Protein AF-0000000071590530 (afdb_homodimer)

InterPro domains:
  IPR004013 PHP domain [PF02811] (4-224)
  IPR010140 Histidinol phosphate phosphatase, HisJ [PTHR21039] (1-276)
  IPR010140 Histidinol phosphate phos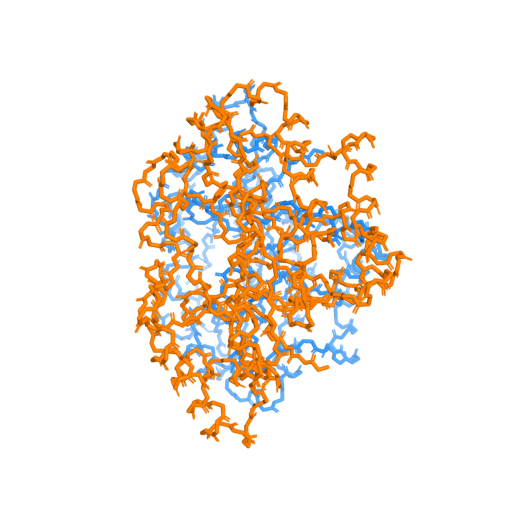phatase, HisJ [TIGR01856] (3-273)
  IPR016195 Polymerase/histidinol phosphatase-like [SSF89550] (1-276)

Solvent-accessible surface area (backbone atoms only — not comparable to full-atom values): 28652 Å² total; per-residue (Å²): 136,50,49,40,60,28,23,46,38,36,73,36,60,73,34,67,50,46,57,43,65,58,29,52,50,48,37,47,66,68,60,31,46,32,40,28,41,25,34,44,40,53,69,63,76,74,49,64,82,44,51,50,68,59,64,58,64,62,72,31,60,26,34,54,72,88,43,49,66,60,47,52,51,53,51,51,49,50,31,61,74,35,53,90,70,32,47,54,40,38,32,30,29,35,69,51,47,92,91,42,43,68,60,52,22,51,51,27,62,70,50,31,86,78,39,76,47,29,28,38,28,70,54,52,45,74,31,52,96,71,23,32,20,48,54,78,71,44,72,66,45,30,43,68,26,44,46,92,29,51,92,42,43,65,54,50,48,39,57,48,40,52,49,53,33,47,54,74,67,50,78,34,63,97,48,46,54,49,24,40,31,38,76,39,46,78,32,45,45,14,60,74,61,63,44,57,85,78,75,51,72,68,47,44,47,40,50,48,54,35,50,51,50,37,48,74,68,69,33,34,36,29,38,22,43,45,34,42,76,35,97,32,29,20,31,48,22,43,35,68,73,52,44,53,53,37,54,76,65,66,42,52,72,41,41,16,22,62,15,42,39,52,84,37,48,62,46,41,56,68,44,48,58,50,74,73,70,80,133,48,46,40,59,27,23,45,37,38,71,36,60,72,35,69,51,45,58,43,66,57,28,52,49,48,36,47,67,69,60,30,47,32,39,26,41,26,35,45,39,52,70,65,76,73,49,62,80,43,50,50,69,60,65,57,63,61,72,32,59,27,35,54,71,89,43,48,64,57,47,52,52,52,51,51,50,51,32,62,75,36,52,91,70,33,47,55,39,37,33,28,30,36,69,50,46,91,91,42,43,67,59,51,22,51,52,25,62,70,49,31,85,78,39,76,49,29,27,38,28,68,52,52,44,74,31,55,96,72,24,29,21,48,55,76,72,44,72,67,43,31,43,68,26,45,47,92,29,52,91,41,41,66,56,48,48,40,58,49,40,53,50,52,33,48,52,74,67,50,77,34,63,97,46,45,51,48,24,39,33,38,76,38,45,79,32,45,45,14,60,73,62,63,46,58,83,78,74,51,72,69,47,44,48,40,50,48,53,36,51,51,49,36,48,74,67,68,33,32,38,30,38,22,42,47,34,44,76,35,96,32,30,20,32,48,22,43,35,68,72,54,45,52,54,38,54,76,68,65,41,51,71,41,41,17,22,64,15,42,40,53,83,37,47,63,45,41,59,66,44,48,57,48,73,73,70,80

Sequence (556 aa):
MLMDGHTHTELCPHGSGEATEKMIQRAIQLGFQRYCITEHAPLPPAFRDQYEGTPAGYTEASLRENQVADYLALANGLKTKYAGQIEISVGFEVDFLPEHVAWTRDFLNTYGPRTQESILSVHFMRGLRQHFWCVDMSTDDFAAGFGQWLKTPQRVFEQYYQTVLASVQADLGPYAPQRIGHMSLVRKYQDYFGLTEPLDVHNLQLVDQTLALVKQQRRQLDLNLAGLYKPYCNDFYPGEQILQRAQKLDIPLVYGSDAHDIASVGRGYHLIKKLIEGMLMDGHTHTELCPHGSGEATEKMIQRAIQLGFQRYCITEHAPLPPAFRDQYEGTPAGYTEASLRENQVADYLALANGLKTKYAGQIEISVGFEVDFLPEHVAWTRDFLNTYGPRTQESILSVHFMRGLRQHFWCVDMSTDDFAAGFGQWLKTPQRVFEQYYQTVLASVQADLGPYAPQRIGHMSLVRKYQDYFGLTEPLDVHNLQLVDQTLALVKQQRRQLDLNLAGLYKPYCNDFYPGEQILQRAQKLDIPLVYGSDAHDIASVGRGYHLIKKLIEG

Structure (mmCIF, N/CA/C/O backbone):
data_AF-0000000071590530-model_v1
#
loop_
_entity.id
_entity.type
_entity.pdbx_description
1 polymer Histidinol-phosphatase
#
loop_
_atom_site.group_PDB
_atom_site.id
_atom_site.type_symbol
_atom_site.label_atom_id
_atom_site.label_alt_id
_atom_site.label_comp_id
_atom_site.label_asym_id
_atom_site.label_entity_id
_atom_site.label_seq_id
_atom_site.pdbx_PDB_ins_code
_atom_site.Cartn_x
_atom_site.Cartn_y
_atom_site.Cartn_z
_atom_site.occupancy
_atom_site.B_iso_or_equiv
_atom_site.auth_seq_id
_atom_site.auth_comp_id
_atom_site.auth_asym_id
_atom_site.auth_atom_id
_atom_site.pdbx_PDB_model_num
ATOM 1 N N . MET A 1 1 ? -17.75 -2.111 -11.891 1 81.94 1 MET A N 1
ATOM 2 C CA . MET A 1 1 ? -18.062 -2.953 -10.734 1 81.94 1 MET A CA 1
ATOM 3 C C . MET A 1 1 ? -16.797 -3.264 -9.938 1 81.94 1 MET A C 1
ATOM 5 O O . MET A 1 1 ? -15.773 -3.639 -10.516 1 81.94 1 MET A O 1
ATOM 9 N N . LEU A 1 2 ? -16.891 -3.033 -8.656 1 92.88 2 LEU A N 1
ATOM 10 C CA . LEU A 1 2 ? -15.742 -3.287 -7.785 1 92.88 2 LEU A CA 1
ATOM 11 C C . LEU A 1 2 ? -15.68 -4.754 -7.379 1 92.88 2 LEU A C 1
ATOM 13 O O . LEU A 1 2 ? -16.672 -5.309 -6.891 1 92.88 2 LEU A O 1
ATOM 17 N N . MET A 1 3 ? -14.57 -5.434 -7.664 1 97 3 MET A N 1
ATOM 18 C CA . MET A 1 3 ? -14.414 -6.867 -7.426 1 97 3 MET A CA 1
ATOM 19 C C . MET A 1 3 ? -13.062 -7.172 -6.793 1 97 3 MET A C 1
ATOM 21 O O . MET A 1 3 ? -12.047 -6.594 -7.184 1 97 3 MET A O 1
ATOM 25 N N . ASP A 1 4 ? -13.07 -7.969 -5.754 1 98.44 4 ASP A N 1
ATOM 26 C CA . ASP A 1 4 ? -11.852 -8.625 -5.289 1 98.44 4 ASP A CA 1
ATOM 27 C C . ASP A 1 4 ? -11.75 -10.047 -5.844 1 98.44 4 ASP A C 1
ATOM 29 O O . ASP A 1 4 ? -12.445 -10.953 -5.391 1 98.44 4 ASP A O 1
ATOM 33 N N . GLY A 1 5 ? -10.867 -10.273 -6.746 1 98.62 5 GLY A N 1
ATOM 34 C CA . GLY A 1 5 ? -10.859 -11.477 -7.574 1 98.62 5 GLY A CA 1
ATOM 35 C C . GLY A 1 5 ? -9.891 -12.531 -7.078 1 98.62 5 GLY A C 1
ATOM 36 O O . GLY A 1 5 ? -9.742 -13.586 -7.703 1 98.62 5 GLY A O 1
ATOM 37 N N . HIS A 1 6 ? -9.203 -12.328 -5.953 1 98.88 6 HIS A N 1
ATOM 38 C CA . HIS A 1 6 ? -8.172 -13.227 -5.441 1 98.88 6 HIS A CA 1
ATOM 39 C C . HIS A 1 6 ? -8.148 -13.219 -3.916 1 98.88 6 HIS A C 1
ATOM 41 O O . HIS A 1 6 ? -7.488 -12.383 -3.303 1 98.88 6 HIS A O 1
ATOM 47 N N . THR A 1 7 ? -8.852 -14.172 -3.309 1 98.88 7 THR A N 1
ATOM 48 C CA . THR A 1 7 ? -8.914 -14.242 -1.853 1 98.88 7 THR A CA 1
ATOM 49 C C . THR A 1 7 ? -8.836 -15.695 -1.382 1 98.88 7 THR A C 1
ATOM 51 O O . THR A 1 7 ? -9.039 -16.625 -2.172 1 98.88 7 THR A O 1
ATOM 54 N N . HIS A 1 8 ? -8.523 -15.891 -0.133 1 98.88 8 HIS A N 1
ATOM 55 C CA . HIS A 1 8 ? -8.406 -17.219 0.459 1 98.88 8 HIS A CA 1
ATOM 56 C C . HIS A 1 8 ? -9.344 -17.375 1.652 1 98.88 8 HIS A C 1
ATOM 58 O O . HIS A 1 8 ? -10.227 -16.531 1.867 1 98.88 8 HIS A O 1
ATOM 64 N N . THR A 1 9 ? -9.289 -18.516 2.318 1 98.81 9 THR A N 1
ATOM 65 C CA . THR A 1 9 ? -10.281 -18.859 3.338 1 98.81 9 THR A CA 1
ATOM 66 C C . THR A 1 9 ? -9.594 -19.203 4.656 1 98.81 9 THR A C 1
ATOM 68 O O . THR A 1 9 ? -8.367 -19.219 4.742 1 98.81 9 THR A O 1
ATOM 71 N N . GLU A 1 10 ? -10.469 -19.438 5.66 1 98.62 10 GLU A N 1
ATOM 72 C CA . GLU A 1 10 ? -9.984 -19.844 6.977 1 98.62 10 GLU A CA 1
ATOM 73 C C . GLU A 1 10 ? -9.305 -21.219 6.914 1 98.62 10 GLU A C 1
ATOM 75 O O . GLU A 1 10 ? -8.625 -21.609 7.859 1 98.62 10 GLU A O 1
ATOM 80 N N . LEU A 1 11 ? -9.383 -21.922 5.812 1 98.38 11 LEU A N 1
ATOM 81 C CA . LEU A 1 11 ? -8.812 -23.266 5.672 1 98.38 11 LEU A CA 1
ATOM 82 C C . LEU A 1 11 ? -7.383 -23.188 5.152 1 98.38 11 LEU A C 1
ATOM 84 O O . LEU A 1 11 ? -6.672 -24.203 5.145 1 98.38 11 LEU A O 1
ATOM 88 N N . CYS A 1 12 ? -6.984 -22.016 4.66 1 97.69 12 CYS A N 1
ATOM 89 C CA . CYS A 1 12 ? -5.617 -21.859 4.176 1 97.69 12 CYS A CA 1
ATOM 90 C C . CYS A 1 12 ? -4.613 -22.125 5.289 1 97.69 12 CYS A C 1
ATOM 92 O O . CYS A 1 12 ? -4.582 -21.406 6.289 1 97.69 12 CYS A O 1
ATOM 94 N N . PRO A 1 13 ? -3.787 -23.094 5.09 1 96.44 13 PRO A N 1
ATOM 95 C CA . PRO A 1 13 ? -2.895 -23.453 6.191 1 96.44 13 PRO A CA 1
ATOM 96 C C . PRO A 1 13 ? -1.966 -22.312 6.605 1 96.44 13 PRO A C 1
ATOM 98 O O . PRO A 1 13 ? -1.543 -22.25 7.766 1 96.44 13 PRO A O 1
ATOM 101 N N . HIS A 1 14 ? -1.617 -21.469 5.742 1 95.94 14 HIS A N 1
ATOM 102 C CA . HIS A 1 14 ? -0.724 -20.375 6.082 1 95.94 14 HIS A CA 1
ATOM 103 C C . HIS A 1 14 ? -1.491 -19.062 6.223 1 95.94 14 HIS A C 1
ATOM 105 O O . HIS A 1 14 ? -0.904 -17.984 6.145 1 95.94 14 HIS A O 1
ATOM 111 N N . GLY A 1 15 ? -2.785 -19.094 6.27 1 96.56 15 GLY A N 1
ATOM 112 C CA . GLY A 1 15 ? -3.619 -17.922 6.488 1 96.56 15 GLY A CA 1
ATOM 113 C C . GLY A 1 15 ? -3.822 -17.609 7.957 1 96.56 15 GLY A C 1
ATOM 114 O O . GLY A 1 15 ? -3.246 -18.266 8.828 1 96.56 15 GLY A O 1
ATOM 115 N N . SER A 1 16 ? -4.652 -16.656 8.273 1 96.94 16 SER A N 1
ATOM 116 C CA . SER A 1 16 ? -4.895 -16.188 9.633 1 96.94 16 SER A CA 1
ATOM 117 C C . SER A 1 16 ? -5.824 -17.125 10.391 1 96.94 16 SER A C 1
ATOM 119 O O . SER A 1 16 ? -5.887 -17.094 11.617 1 96.94 16 SER A O 1
ATOM 121 N N . GLY A 1 17 ? -6.535 -17.906 9.703 1 97.69 17 GLY A N 1
ATOM 122 C CA . GLY A 1 17 ? -7.559 -18.734 10.32 1 97.69 17 GLY A CA 1
ATOM 123 C C . GLY A 1 17 ? -8.844 -17.969 10.602 1 97.69 17 GLY A C 1
ATOM 124 O O . GLY A 1 17 ? -9.836 -18.562 11.047 1 97.69 17 GLY A O 1
ATOM 125 N N . GLU A 1 18 ? -8.898 -16.703 10.312 1 98.19 18 GLU A N 1
ATOM 126 C CA . GLU A 1 18 ? -10.102 -15.898 10.508 1 98.19 18 GLU A CA 1
ATOM 127 C C . GLU A 1 18 ? -11.234 -16.359 9.594 1 98.19 18 GLU A C 1
ATOM 129 O O . GLU A 1 18 ? -10.984 -16.828 8.477 1 98.19 18 GLU A O 1
ATOM 134 N N . ALA A 1 19 ? -12.383 -16.219 10.102 1 98.69 19 ALA A N 1
ATOM 135 C CA . ALA A 1 19 ? -13.547 -16.734 9.391 1 98.69 19 ALA A CA 1
ATOM 136 C C . ALA A 1 19 ? -13.695 -16.062 8.023 1 98.69 19 ALA A C 1
ATOM 138 O O . ALA A 1 19 ? -13.711 -14.836 7.926 1 98.69 19 ALA A O 1
ATOM 139 N N . THR A 1 20 ? -13.859 -16.859 7.004 1 98.88 20 THR A N 1
ATOM 140 C CA . THR A 1 20 ? -14.086 -16.375 5.652 1 98.88 20 THR A CA 1
ATOM 141 C C . THR A 1 20 ? -15.328 -15.477 5.602 1 98.88 20 THR A C 1
ATOM 143 O O . THR A 1 20 ? -15.352 -14.492 4.867 1 98.88 20 THR A O 1
ATOM 146 N N . GLU A 1 21 ? -16.281 -15.805 6.352 1 98.88 21 GLU A N 1
ATOM 147 C CA . GLU A 1 21 ? -17.5 -15.008 6.41 1 98.88 21 GLU A CA 1
ATOM 148 C C . GLU A 1 21 ? -17.203 -13.555 6.762 1 98.88 21 GLU A C 1
ATOM 150 O O . GLU A 1 21 ? -17.75 -12.641 6.152 1 98.88 21 GLU A O 1
ATOM 155 N N . LYS A 1 22 ? -16.375 -13.352 7.734 1 98.81 22 LYS A N 1
ATOM 156 C CA . LYS A 1 22 ? -16.016 -12 8.148 1 98.81 22 LYS A CA 1
ATOM 157 C C . LYS A 1 22 ? -15.234 -11.273 7.059 1 98.81 22 LYS A C 1
ATOM 159 O O . LYS A 1 22 ? -15.328 -10.047 6.926 1 98.81 22 LYS A O 1
ATOM 164 N N . MET A 1 23 ? -14.438 -12.023 6.312 1 98.69 23 MET A N 1
ATOM 165 C CA . MET A 1 23 ? -13.742 -11.438 5.168 1 98.69 23 MET A CA 1
ATOM 166 C C . MET A 1 23 ? -14.742 -10.938 4.129 1 98.69 23 MET A C 1
ATOM 168 O O . MET A 1 23 ? -14.602 -9.828 3.615 1 98.69 23 MET A O 1
ATOM 172 N N . ILE A 1 24 ? -15.789 -11.711 3.844 1 98.81 24 ILE A N 1
ATOM 173 C CA . ILE A 1 24 ? -16.844 -11.336 2.91 1 98.81 24 ILE A CA 1
ATOM 174 C C . ILE A 1 24 ? -17.578 -10.109 3.439 1 98.81 24 ILE A C 1
ATOM 176 O O . ILE A 1 24 ? -17.875 -9.18 2.684 1 98.81 24 ILE A O 1
ATOM 180 N N . GLN A 1 25 ? -17.828 -10.102 4.742 1 98.56 25 GLN A N 1
ATOM 181 C CA . GLN A 1 25 ? -18.516 -8.953 5.344 1 98.56 25 GLN A CA 1
ATOM 182 C C . GLN A 1 25 ? -17.688 -7.68 5.172 1 98.56 25 GLN A C 1
ATOM 184 O O . GLN A 1 25 ? -18.25 -6.609 4.926 1 98.56 25 GLN A O 1
ATOM 189 N N . ARG A 1 26 ? -16.422 -7.77 5.316 1 96.88 26 ARG A N 1
ATOM 190 C CA . ARG A 1 26 ? -15.57 -6.605 5.074 1 96.88 26 ARG A CA 1
ATOM 191 C C . ARG A 1 26 ? -15.688 -6.133 3.629 1 96.88 26 ARG A C 1
ATOM 193 O O . ARG A 1 26 ? -15.781 -4.93 3.371 1 96.88 26 ARG A O 1
ATOM 200 N N . ALA A 1 27 ? -15.633 -7.094 2.693 1 98.06 27 ALA A N 1
ATOM 201 C CA . ALA A 1 27 ? -15.797 -6.73 1.286 1 98.06 27 ALA A CA 1
ATOM 202 C C . ALA A 1 27 ? -17.109 -5.98 1.059 1 98.06 27 ALA A C 1
ATOM 204 O O . ALA A 1 27 ? -17.125 -4.969 0.356 1 98.06 27 ALA A O 1
ATOM 205 N N . ILE A 1 28 ? -18.172 -6.488 1.629 1 97.88 28 ILE A N 1
ATOM 206 C CA . ILE A 1 28 ? -19.484 -5.852 1.512 1 97.88 28 ILE A CA 1
ATOM 207 C C . ILE A 1 28 ? -19.422 -4.438 2.09 1 97.88 28 ILE A C 1
ATOM 209 O O . ILE A 1 28 ? -19.906 -3.486 1.474 1 97.88 28 ILE A O 1
ATOM 213 N N . GLN A 1 29 ? -18.812 -4.301 3.264 1 94.88 29 GLN A N 1
ATOM 214 C CA . GLN A 1 29 ? -18.688 -3.008 3.926 1 94.88 29 GLN A CA 1
ATOM 215 C C . GLN A 1 29 ? -17.938 -2.008 3.047 1 94.88 29 GLN A C 1
ATOM 217 O O . GLN A 1 29 ? -18.25 -0.815 3.051 1 94.88 29 GLN A O 1
ATOM 222 N N . LEU A 1 30 ? -17 -2.479 2.312 1 94.94 30 LEU A N 1
ATOM 223 C CA . LEU A 1 30 ? -16.172 -1.618 1.462 1 94.94 30 LEU A CA 1
ATOM 224 C C . LEU A 1 30 ? -16.891 -1.314 0.15 1 94.94 30 LEU A C 1
ATOM 226 O O . LEU A 1 30 ? -16.406 -0.528 -0.663 1 94.94 30 LEU A O 1
ATOM 230 N N . GLY A 1 31 ? -18.016 -1.987 -0.104 1 94.88 31 GLY A N 1
ATOM 231 C CA . GLY A 1 31 ? -18.828 -1.681 -1.275 1 94.88 31 GLY A CA 1
ATOM 232 C C . GLY A 1 31 ? -18.547 -2.596 -2.451 1 94.88 31 GLY A C 1
ATOM 233 O O . GLY A 1 31 ? -18.984 -2.33 -3.572 1 94.88 31 GLY A O 1
ATOM 234 N N . PHE A 1 32 ? -17.797 -3.645 -2.244 1 97.5 32 PHE A N 1
ATOM 235 C CA . PHE A 1 32 ? -17.547 -4.598 -3.32 1 97.5 32 PHE A CA 1
ATOM 236 C C . PHE A 1 32 ? -18.844 -5.273 -3.758 1 97.5 32 PHE A C 1
ATOM 238 O O . PHE A 1 32 ? -19.688 -5.605 -2.926 1 97.5 32 PHE A O 1
ATOM 245 N N . GLN A 1 33 ? -18.938 -5.473 -5.059 1 98.25 33 GLN A N 1
ATOM 246 C CA . GLN A 1 33 ? -20.125 -6.117 -5.621 1 98.25 33 GLN A CA 1
ATOM 247 C C . GLN A 1 33 ? -19.828 -7.566 -5.992 1 98.25 33 GLN A C 1
ATOM 249 O O . GLN A 1 33 ? -20.766 -8.375 -6.133 1 98.25 33 GLN A O 1
ATOM 254 N N . ARG A 1 34 ? -18.594 -7.875 -6.176 1 98.5 34 ARG A N 1
ATOM 255 C CA . ARG A 1 34 ? -18.156 -9.227 -6.504 1 98.5 34 ARG A CA 1
ATOM 256 C C . ARG A 1 34 ? -16.969 -9.648 -5.652 1 98.5 34 ARG A C 1
ATOM 258 O O . ARG A 1 34 ? -16.125 -8.812 -5.309 1 98.5 34 ARG A O 1
ATOM 265 N N . TYR A 1 35 ? -16.953 -10.859 -5.32 1 98.81 35 TYR A N 1
ATOM 266 C CA . TYR A 1 35 ? -15.922 -11.453 -4.465 1 98.81 35 TYR A CA 1
ATOM 267 C C . TYR A 1 35 ? -15.594 -12.867 -4.91 1 98.81 35 TYR A C 1
ATOM 269 O O . TYR A 1 35 ? -16.484 -13.727 -4.996 1 98.81 35 TYR A O 1
ATOM 277 N N . CYS A 1 36 ? -14.336 -13.125 -5.188 1 98.81 36 CYS A N 1
ATOM 278 C CA . CYS A 1 36 ? -13.938 -14.445 -5.66 1 98.81 36 CYS A CA 1
ATOM 279 C C . CYS A 1 36 ? -13.172 -15.203 -4.582 1 98.81 36 CYS A C 1
ATOM 281 O O . CYS A 1 36 ? -12.117 -14.75 -4.125 1 98.81 36 CYS A O 1
ATOM 283 N N . ILE A 1 37 ? -13.695 -16.312 -4.18 1 98.88 37 ILE A N 1
ATOM 284 C CA . ILE A 1 37 ? -12.992 -17.219 -3.27 1 98.88 37 ILE A CA 1
ATOM 285 C C . ILE A 1 37 ? -12.141 -18.203 -4.07 1 98.88 37 ILE A C 1
ATOM 287 O O . ILE A 1 37 ? -12.672 -19.047 -4.781 1 98.88 37 ILE A O 1
ATOM 291 N N . THR A 1 38 ? -10.828 -18.047 -3.969 1 98.81 38 THR A N 1
ATOM 292 C CA . THR A 1 38 ? -9.891 -18.828 -4.77 1 98.81 38 THR A CA 1
ATOM 293 C C . THR A 1 38 ? -8.836 -19.484 -3.885 1 98.81 38 THR A C 1
ATOM 295 O O . THR A 1 38 ? -7.652 -19.156 -3.975 1 98.81 38 THR A O 1
ATOM 298 N N . GLU A 1 39 ? -9.211 -20.422 -3.082 1 98.75 39 GLU A N 1
ATOM 299 C CA . GLU A 1 39 ? -8.289 -21.094 -2.166 1 98.75 39 GLU A CA 1
ATOM 300 C C . GLU A 1 39 ? -7.23 -21.875 -2.928 1 98.75 39 GLU A C 1
ATOM 302 O O . GLU A 1 39 ? -7.469 -22.328 -4.047 1 98.75 39 GLU A O 1
ATOM 307 N N . HIS A 1 40 ? -6.066 -22.047 -2.279 1 98.81 40 HIS A N 1
ATOM 308 C CA . HIS A 1 40 ? -5.008 -22.844 -2.885 1 98.81 40 HIS A CA 1
ATOM 309 C C . HIS A 1 40 ? -5.457 -24.281 -3.098 1 98.81 40 HIS A C 1
ATOM 311 O O . HIS A 1 40 ? -5.84 -24.969 -2.145 1 98.81 40 HIS A O 1
ATOM 317 N N . ALA A 1 41 ? -5.359 -24.75 -4.316 1 98.75 41 ALA A N 1
ATOM 318 C CA . ALA A 1 41 ? -5.66 -26.141 -4.633 1 98.75 41 ALA A CA 1
ATOM 319 C C . ALA A 1 41 ? -4.574 -27.078 -4.105 1 98.75 41 ALA A C 1
ATOM 321 O O . ALA A 1 41 ? -3.416 -26.672 -3.963 1 98.75 41 ALA A O 1
ATOM 322 N N . PRO A 1 42 ? -4.973 -28.328 -3.863 1 98.19 42 PRO A N 1
ATOM 323 C CA . PRO A 1 42 ? -3.959 -29.312 -3.457 1 98.19 42 PRO A CA 1
ATOM 324 C C . PRO A 1 42 ? -2.828 -29.453 -4.473 1 98.19 42 PRO A C 1
ATOM 326 O O . PRO A 1 42 ? -3.033 -29.203 -5.664 1 98.19 42 PRO A O 1
ATOM 329 N N . LEU A 1 43 ? -1.69 -29.781 -3.934 1 97.88 43 LEU A N 1
ATOM 330 C CA . LEU A 1 43 ? -0.552 -30.109 -4.785 1 97.88 43 LEU A CA 1
ATOM 331 C C . LEU A 1 43 ? -0.525 -31.609 -5.105 1 97.88 43 LEU A C 1
ATOM 333 O O . LEU A 1 43 ? -0.984 -32.438 -4.305 1 97.88 43 LEU A O 1
ATOM 337 N N . PRO A 1 44 ? -0.004 -31.906 -6.316 1 97.12 44 PRO A N 1
ATOM 338 C CA . PRO A 1 44 ? 0.158 -33.344 -6.598 1 97.12 44 PRO A CA 1
ATOM 339 C C . PRO A 1 44 ? 0.987 -34.062 -5.535 1 97.12 44 PRO A C 1
ATOM 341 O O . PRO A 1 44 ? 2.053 -33.562 -5.148 1 97.12 44 PRO A O 1
ATOM 344 N N . PRO A 1 45 ? 0.493 -35.219 -5.105 1 95.12 45 PRO A N 1
ATOM 345 C CA . PRO A 1 45 ? 1.234 -35.938 -4.062 1 95.12 45 PRO A CA 1
ATOM 346 C C . PRO A 1 45 ? 2.688 -36.219 -4.449 1 95.12 45 PRO A C 1
ATOM 348 O O . PRO A 1 45 ? 3.584 -36.094 -3.613 1 95.12 45 PRO A O 1
ATOM 351 N N . ALA A 1 46 ? 2.963 -36.5 -5.672 1 95.81 46 ALA A N 1
ATOM 352 C CA . ALA A 1 46 ? 4.301 -36.875 -6.141 1 95.81 46 ALA A CA 1
ATOM 353 C C . ALA A 1 46 ? 5.227 -35.656 -6.133 1 95.81 46 ALA A C 1
ATOM 355 O O . ALA A 1 46 ? 6.445 -35.781 -6.219 1 95.81 46 ALA A O 1
ATOM 356 N N . PHE A 1 47 ? 4.652 -34.438 -6.047 1 96.44 47 PHE A N 1
ATOM 357 C CA . PHE A 1 47 ? 5.438 -33.219 -6.074 1 96.44 47 PHE A CA 1
ATOM 358 C C . PHE A 1 47 ? 6.367 -33.156 -4.867 1 96.44 47 PHE A C 1
ATOM 360 O O . PHE A 1 47 ? 7.453 -32.562 -4.949 1 96.44 47 PHE A O 1
ATOM 367 N N . ARG A 1 48 ? 5.977 -33.812 -3.807 1 94.56 48 ARG A N 1
ATOM 368 C CA . ARG A 1 48 ? 6.75 -33.781 -2.568 1 94.56 48 ARG A CA 1
ATOM 369 C C . ARG A 1 48 ? 8.18 -34.281 -2.812 1 94.56 48 ARG A C 1
ATOM 371 O O . ARG A 1 48 ? 9.117 -33.75 -2.209 1 94.56 48 ARG A O 1
ATOM 378 N N . ASP A 1 49 ? 8.344 -35.188 -3.695 1 95.19 49 ASP A N 1
ATOM 379 C CA . ASP A 1 49 ? 9.641 -35.812 -3.959 1 95.19 49 ASP A CA 1
ATOM 380 C C . ASP A 1 49 ? 10.523 -34.906 -4.797 1 95.19 49 ASP A C 1
ATOM 382 O O . ASP A 1 49 ? 11.734 -35.094 -4.898 1 95.19 49 ASP A O 1
ATOM 386 N N . GLN A 1 50 ? 9.953 -33.938 -5.375 1 96.94 50 GLN A N 1
ATOM 387 C CA . GLN A 1 50 ? 10.68 -33.031 -6.254 1 96.94 50 GLN A CA 1
ATOM 388 C C . GLN A 1 50 ? 10.938 -31.672 -5.574 1 96.94 50 GLN A C 1
ATOM 390 O O . GLN A 1 50 ? 11.719 -30.859 -6.07 1 96.94 50 GLN A O 1
ATOM 395 N N . TYR A 1 51 ? 10.281 -31.422 -4.512 1 96.81 51 TYR A N 1
ATOM 396 C CA . TYR A 1 51 ? 10.383 -30.156 -3.793 1 96.81 51 TYR A CA 1
ATOM 397 C C . TYR A 1 51 ? 11.578 -30.156 -2.842 1 96.81 51 TYR A C 1
ATOM 399 O O . TYR A 1 51 ? 11.836 -31.156 -2.17 1 96.81 51 TYR A O 1
ATOM 407 N N . GLU A 1 52 ? 12.227 -29.109 -2.914 1 94.75 52 GLU A N 1
ATOM 408 C CA . GLU A 1 52 ? 13.281 -28.859 -1.937 1 94.75 52 GLU A CA 1
ATOM 409 C C . GLU A 1 52 ? 13.055 -27.531 -1.217 1 94.75 52 GLU A C 1
ATOM 411 O O . GLU A 1 52 ? 12.258 -26.703 -1.671 1 94.75 52 GLU A O 1
ATOM 416 N N . GLY A 1 53 ? 13.484 -27.297 0.011 1 93.44 53 GLY A N 1
ATOM 417 C CA . GLY A 1 53 ? 13.297 -26.141 0.872 1 93.44 53 GLY A CA 1
ATOM 418 C C . GLY A 1 53 ? 12.695 -26.484 2.221 1 93.44 53 GLY A C 1
ATOM 419 O O . GLY A 1 53 ? 12.695 -27.656 2.619 1 93.44 53 GLY A O 1
ATOM 420 N N . THR A 1 54 ? 12.234 -25.469 2.848 1 95.31 54 THR A N 1
ATOM 421 C CA . THR A 1 54 ? 11.594 -25.703 4.141 1 95.31 54 THR A CA 1
ATOM 422 C C . THR A 1 54 ? 10.305 -26.5 3.973 1 95.31 54 THR A C 1
ATOM 424 O O . THR A 1 54 ? 9.492 -26.203 3.096 1 95.31 54 THR A O 1
ATOM 427 N N . PRO A 1 55 ? 10.078 -27.469 4.777 1 92.69 55 PRO A N 1
ATOM 428 C CA . PRO A 1 55 ? 8.906 -28.328 4.641 1 92.69 55 PRO A CA 1
ATOM 429 C C . PRO A 1 55 ? 7.594 -27.547 4.598 1 92.69 55 PRO A C 1
ATOM 431 O O . PRO A 1 55 ? 6.672 -27.922 3.871 1 92.69 55 PRO A O 1
ATOM 434 N N . ALA A 1 56 ? 7.52 -26.469 5.254 1 91.19 56 ALA A N 1
ATOM 435 C CA . ALA A 1 56 ? 6.312 -25.656 5.301 1 91.19 56 ALA A CA 1
ATOM 436 C C . ALA A 1 56 ? 5.938 -25.141 3.912 1 91.19 56 ALA A C 1
ATOM 438 O O . ALA A 1 56 ? 4.762 -24.922 3.619 1 91.19 56 ALA A O 1
ATOM 439 N N . GLY A 1 57 ? 6.984 -25.031 3.113 1 90.19 57 GLY A N 1
ATOM 440 C CA . GLY A 1 57 ? 6.754 -24.578 1.749 1 90.19 57 GLY A CA 1
ATOM 441 C C . GLY A 1 57 ? 5.902 -25.531 0.939 1 90.19 57 GLY A C 1
ATOM 442 O O . GLY A 1 57 ? 5.297 -25.141 -0.061 1 90.19 57 GLY A O 1
ATOM 443 N N . TYR A 1 58 ? 5.875 -26.703 1.373 1 89.62 58 TYR A N 1
ATOM 444 C CA . TYR A 1 58 ? 5.035 -27.703 0.744 1 89.62 58 TYR A CA 1
ATOM 445 C C . TYR A 1 58 ? 3.826 -28.031 1.614 1 89.62 58 TYR A C 1
ATOM 447 O O . TYR A 1 58 ? 2.688 -27.984 1.146 1 89.62 58 TYR A O 1
ATOM 455 N N . THR A 1 59 ? 3.967 -28.219 2.912 1 91.19 59 THR A N 1
ATOM 456 C CA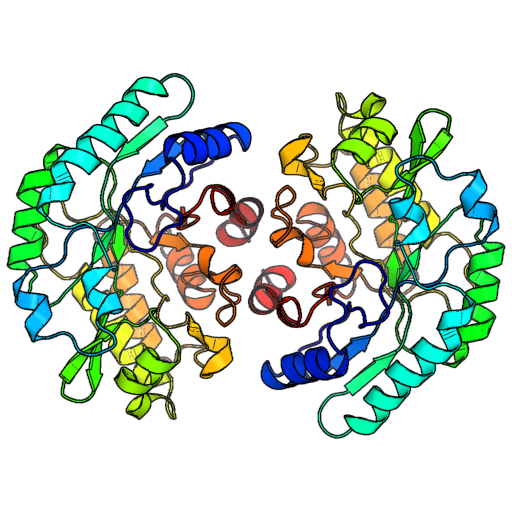 . THR A 1 59 ? 2.93 -28.734 3.791 1 91.19 59 THR A CA 1
ATOM 457 C C . THR A 1 59 ? 1.895 -27.672 4.117 1 91.19 59 THR A C 1
ATOM 459 O O . THR A 1 59 ? 0.755 -27.984 4.465 1 91.19 59 THR A O 1
ATOM 462 N N . GLU A 1 60 ? 2.252 -26.422 4.004 1 92.88 60 GLU A N 1
ATOM 463 C CA . GLU A 1 60 ? 1.351 -25.328 4.352 1 92.88 60 GLU A CA 1
ATOM 464 C C . GLU A 1 60 ? 1.006 -24.484 3.127 1 92.88 60 GLU A C 1
ATOM 466 O O . GLU A 1 60 ? 0.369 -23.422 3.248 1 92.88 60 GLU A O 1
ATOM 471 N N . ALA A 1 61 ? 1.358 -24.969 2.033 1 92.69 61 ALA A N 1
ATOM 472 C CA . ALA A 1 61 ? 1.211 -24.203 0.8 1 92.69 61 ALA A CA 1
ATOM 473 C C . ALA A 1 61 ? -0.248 -24.156 0.355 1 92.69 61 ALA A C 1
ATOM 475 O O . ALA A 1 61 ? -0.665 -23.219 -0.321 1 92.69 61 ALA A O 1
ATOM 476 N N . SER A 1 62 ? -0.982 -25.234 0.744 1 97.06 62 SER A N 1
ATOM 477 C CA . SER A 1 62 ? -2.289 -25.391 0.112 1 97.06 62 SER A CA 1
ATOM 478 C C . SER A 1 62 ? -3.186 -26.312 0.922 1 97.06 62 SER A C 1
ATOM 480 O O . SER A 1 62 ? -2.76 -26.875 1.938 1 97.06 62 SER A O 1
ATOM 482 N N . LEU A 1 63 ? -4.434 -26.422 0.441 1 97.44 63 LEU A N 1
ATOM 483 C CA . LEU A 1 63 ? -5.336 -27.453 0.953 1 97.44 63 LEU A CA 1
ATOM 484 C C . LEU A 1 63 ? -4.766 -28.844 0.727 1 97.44 63 LEU A C 1
ATOM 486 O O . LEU A 1 63 ? -4.082 -29.094 -0.272 1 97.44 63 LEU A O 1
ATOM 490 N N . ARG A 1 64 ? -5.09 -29.781 1.708 1 95.75 64 ARG A N 1
ATOM 491 C CA . ARG A 1 64 ? -4.977 -31.203 1.411 1 95.75 64 ARG A CA 1
ATOM 492 C C . ARG A 1 64 ? -6.152 -31.688 0.572 1 95.75 64 ARG A C 1
ATOM 494 O O . ARG A 1 64 ? -7.23 -31.078 0.599 1 95.75 64 ARG A O 1
ATOM 501 N N . GLU A 1 65 ? -5.895 -32.688 -0.125 1 95.75 65 GLU A N 1
ATOM 502 C CA . GLU A 1 65 ? -6.938 -33.219 -1.005 1 95.75 65 GLU A CA 1
ATOM 503 C C . GLU A 1 65 ? -8.219 -33.5 -0.23 1 95.75 65 GLU A C 1
ATOM 505 O O . GLU A 1 65 ? -9.32 -33.25 -0.729 1 95.75 65 GLU A O 1
ATOM 510 N N . ASN A 1 66 ? -8.125 -34 0.928 1 96.62 66 ASN A N 1
ATOM 511 C CA . ASN A 1 66 ? -9.289 -34.406 1.707 1 96.62 66 ASN A CA 1
ATOM 512 C C . ASN A 1 66 ? -10.016 -33.188 2.293 1 96.62 66 ASN A C 1
ATOM 514 O O . ASN A 1 66 ? -11.055 -33.344 2.941 1 96.62 66 ASN A O 1
ATOM 518 N N . GLN A 1 67 ? -9.508 -32 2.074 1 98 67 GLN A N 1
ATOM 519 C CA . GLN A 1 67 ? -10.141 -30.797 2.562 1 98 67 GLN A CA 1
ATOM 520 C C . GLN A 1 67 ? -10.93 -30.094 1.454 1 98 67 GLN A C 1
ATOM 522 O O . GLN A 1 67 ? -11.641 -29.125 1.706 1 98 67 GLN A O 1
ATOM 527 N N . VAL A 1 68 ? -10.82 -30.625 0.245 1 98.5 68 VAL A N 1
ATOM 528 C CA . VAL A 1 68 ? -11.414 -29.969 -0.912 1 98.5 68 VAL A CA 1
ATOM 529 C C . VAL A 1 68 ? -12.938 -29.922 -0.759 1 98.5 68 VAL A C 1
ATOM 531 O O . VAL A 1 68 ? -13.555 -28.891 -1.002 1 98.5 68 VAL A O 1
ATOM 534 N N . ALA A 1 69 ? -13.508 -31.016 -0.344 1 98 69 ALA A N 1
ATOM 535 C CA . ALA A 1 69 ? -14.961 -31.062 -0.16 1 98 69 ALA A CA 1
ATOM 536 C C . ALA A 1 69 ? -15.406 -30.031 0.883 1 98 69 ALA A C 1
ATOM 538 O O . ALA A 1 69 ? -16.422 -29.359 0.696 1 98 69 ALA A O 1
ATOM 539 N N . ASP A 1 70 ? -14.695 -29.969 2.002 1 98.25 70 ASP A N 1
ATOM 540 C CA . ASP A 1 70 ? -15.008 -29 3.051 1 98.25 70 ASP A CA 1
ATOM 541 C C . ASP A 1 70 ? -14.898 -27.578 2.527 1 98.25 70 ASP A C 1
ATOM 543 O O . ASP A 1 70 ? -15.742 -26.734 2.844 1 98.25 70 ASP A O 1
ATOM 547 N N . TYR A 1 71 ? -13.922 -27.359 1.765 1 98.75 71 TYR A N 1
ATOM 548 C CA . TYR A 1 71 ? -13.727 -26.047 1.167 1 98.75 71 TYR A CA 1
ATOM 549 C C . TYR A 1 71 ? -14.898 -25.672 0.266 1 98.75 71 TYR A C 1
ATOM 551 O O . TYR A 1 71 ? -15.461 -24.594 0.385 1 98.75 71 TYR A O 1
ATOM 559 N N . LEU A 1 72 ? -15.227 -26.516 -0.627 1 98.75 72 LEU A N 1
ATOM 560 C CA . LEU A 1 72 ? -16.312 -26.234 -1.559 1 98.75 72 LEU A CA 1
ATOM 561 C C . LEU A 1 72 ? -17.625 -26.031 -0.815 1 98.75 72 LEU A C 1
ATOM 563 O O . LEU A 1 72 ? -18.422 -25.156 -1.176 1 98.75 72 LEU A O 1
ATOM 567 N N . ALA A 1 73 ? -17.844 -26.844 0.215 1 98.62 73 ALA A N 1
ATOM 568 C CA . ALA A 1 73 ? -19.047 -26.672 1.028 1 98.62 73 ALA A CA 1
ATOM 569 C C . ALA A 1 73 ? -19.078 -25.312 1.707 1 98.62 73 ALA A C 1
ATOM 571 O O . ALA A 1 73 ? -20.094 -24.625 1.689 1 98.62 73 ALA A O 1
ATOM 572 N N . LEU A 1 74 ? -17.953 -24.938 2.293 1 98.81 74 LEU A N 1
ATOM 573 C CA . LEU A 1 74 ? -17.812 -23.641 2.945 1 98.81 74 LEU A CA 1
ATOM 574 C C . LEU A 1 74 ? -18.078 -22.5 1.961 1 98.81 74 LEU A C 1
ATOM 576 O O . LEU A 1 74 ? -18.922 -21.641 2.217 1 98.81 74 LEU A O 1
ATOM 580 N N . ALA A 1 75 ? -17.406 -22.516 0.849 1 98.75 75 ALA A N 1
ATOM 581 C CA . ALA A 1 75 ? -17.469 -21.438 -0.134 1 98.75 75 ALA A CA 1
ATOM 582 C C . ALA A 1 75 ? -18.859 -21.328 -0.737 1 98.75 75 ALA A C 1
ATOM 584 O O . ALA A 1 75 ? -19.422 -20.234 -0.844 1 98.75 75 ALA A O 1
ATOM 585 N N . ASN A 1 76 ? -19.422 -22.453 -1.096 1 98.12 76 ASN A N 1
ATOM 586 C CA . ASN A 1 76 ? -20.75 -22.438 -1.697 1 98.12 76 ASN A CA 1
ATOM 587 C C . ASN A 1 76 ? -21.812 -22.062 -0.677 1 98.12 76 ASN A C 1
ATOM 589 O O . ASN A 1 76 ? -22.812 -21.438 -1.021 1 98.12 76 ASN A O 1
ATOM 593 N N . GLY A 1 77 ? -21.625 -22.531 0.547 1 98.5 77 GLY A N 1
ATOM 594 C CA . GLY A 1 77 ? -22.516 -22.078 1.61 1 98.5 77 GLY A CA 1
ATOM 595 C C . GLY A 1 77 ? -22.531 -20.562 1.768 1 98.5 77 GLY A C 1
ATOM 596 O O . GLY A 1 77 ? -23.609 -19.969 1.888 1 98.5 77 GLY A O 1
ATOM 597 N N . LEU A 1 78 ? -21.406 -19.953 1.76 1 98.88 78 LEU A N 1
ATOM 598 C CA . LEU A 1 78 ? -21.297 -18.5 1.878 1 98.88 78 LEU A CA 1
ATOM 599 C C . LEU A 1 78 ? -21.859 -17.812 0.647 1 98.88 78 LEU A C 1
ATOM 601 O O . LEU A 1 78 ? -22.5 -16.766 0.76 1 98.88 78 LEU A O 1
ATOM 605 N N . LYS A 1 79 ? -21.609 -18.422 -0.534 1 98.56 79 LYS A N 1
ATOM 606 C CA . LYS A 1 79 ? -22.172 -17.922 -1.781 1 98.56 79 LYS A CA 1
ATOM 607 C C . LYS A 1 79 ? -23.688 -17.812 -1.69 1 98.56 79 LYS A C 1
ATOM 609 O O . LYS A 1 79 ? -24.281 -16.797 -2.055 1 98.56 79 LYS A O 1
ATOM 614 N N . THR A 1 80 ? -24.297 -18.797 -1.164 1 98.38 80 THR A N 1
ATOM 615 C CA . THR A 1 80 ? -25.75 -18.828 -1.01 1 98.38 80 THR A CA 1
ATOM 616 C C . THR A 1 80 ? -26.203 -17.828 0.056 1 98.38 80 THR A C 1
ATOM 618 O O . THR A 1 80 ? -27.141 -17.062 -0.167 1 98.38 80 THR A O 1
ATOM 621 N N . LYS A 1 81 ? -25.547 -17.828 1.141 1 98.56 81 LYS A N 1
ATOM 622 C CA . LYS A 1 81 ? -25.922 -17.031 2.295 1 98.56 81 LYS A CA 1
ATOM 623 C C . LYS A 1 81 ? -25.906 -15.539 1.952 1 98.56 81 LYS A C 1
ATOM 625 O O . LYS A 1 81 ? -26.766 -14.781 2.422 1 98.56 81 LYS A O 1
ATOM 630 N N . TYR A 1 82 ? -25.031 -15.141 1.074 1 98.69 82 TYR A N 1
ATOM 631 C CA . TYR A 1 82 ? -24.828 -13.711 0.863 1 98.69 82 TYR A CA 1
ATOM 632 C C . TYR A 1 82 ? -25.297 -13.297 -0.527 1 98.69 82 TYR A C 1
ATOM 634 O O . TYR A 1 82 ? -25.031 -12.172 -0.962 1 98.69 82 TYR A O 1
ATOM 642 N N . ALA A 1 83 ? -25.922 -14.102 -1.337 1 97.62 83 ALA A N 1
ATOM 643 C CA . ALA A 1 83 ? -26.328 -13.883 -2.721 1 97.62 83 ALA A CA 1
ATOM 644 C C . ALA A 1 83 ? -27.109 -12.57 -2.857 1 97.62 83 ALA A C 1
ATOM 646 O O . ALA A 1 83 ? -27.016 -11.891 -3.883 1 97.62 83 ALA A O 1
ATOM 647 N N . GLY A 1 84 ? -27.766 -12.078 -1.883 1 97.56 84 GLY A N 1
ATOM 648 C CA . GLY A 1 84 ? -28.531 -10.836 -1.965 1 97.56 84 GLY A CA 1
ATOM 649 C C . GLY A 1 84 ? -27.688 -9.609 -1.658 1 97.56 84 GLY A C 1
ATOM 650 O O . GLY A 1 84 ? -28.141 -8.477 -1.893 1 97.56 84 GLY A O 1
ATOM 651 N N . GLN A 1 85 ? -26.516 -9.766 -1.304 1 98.25 85 GLN A N 1
ATOM 652 C CA . GLN A 1 85 ? -25.688 -8.648 -0.849 1 98.25 85 GLN A CA 1
ATOM 653 C C . GLN A 1 85 ? -24.438 -8.5 -1.705 1 98.25 85 GLN A C 1
ATOM 655 O O . GLN A 1 85 ? -23.984 -7.383 -1.962 1 98.25 85 GLN A O 1
ATOM 660 N N . ILE A 1 86 ? -23.875 -9.594 -2.189 1 98.62 86 ILE A N 1
ATOM 661 C CA . ILE A 1 86 ? -22.641 -9.617 -2.967 1 98.62 86 ILE A CA 1
ATOM 662 C C . ILE A 1 86 ? -22.609 -10.867 -3.842 1 98.62 86 ILE A C 1
ATOM 664 O O . ILE A 1 86 ? -23.062 -11.938 -3.426 1 98.62 86 ILE A O 1
ATOM 668 N N . GLU A 1 87 ? -22.141 -10.734 -5.055 1 98.81 87 GLU A N 1
ATOM 669 C CA . GLU A 1 87 ? -21.969 -11.883 -5.93 1 98.81 87 GLU A CA 1
ATOM 670 C C . GLU A 1 87 ? -20.656 -12.609 -5.621 1 98.81 87 GLU A C 1
ATOM 672 O O . GLU A 1 87 ? -19.578 -12.031 -5.758 1 98.81 87 GLU A O 1
ATOM 677 N N . ILE A 1 88 ? -20.75 -13.859 -5.203 1 98.81 88 ILE A N 1
ATOM 678 C CA . ILE A 1 88 ? -19.578 -14.633 -4.84 1 98.81 88 ILE A CA 1
ATOM 679 C C . ILE A 1 88 ? -19.328 -15.711 -5.891 1 98.81 88 ILE A C 1
ATOM 681 O O . ILE A 1 88 ? -20.25 -16.422 -6.297 1 98.81 88 ILE A O 1
ATOM 685 N N . SER A 1 89 ? -18.172 -15.766 -6.41 1 98.75 89 SER A N 1
ATOM 686 C CA . SER A 1 89 ? -17.734 -16.891 -7.215 1 98.75 89 SER A CA 1
ATOM 687 C C . SER A 1 89 ? -16.734 -17.766 -6.449 1 98.75 89 SER A C 1
ATOM 689 O O . SER A 1 89 ? -16.047 -17.281 -5.547 1 98.75 89 SER A O 1
ATOM 691 N N . VAL A 1 90 ? -16.75 -19.031 -6.816 1 98.75 90 VAL A N 1
ATOM 692 C CA . VAL A 1 90 ? -15.914 -20.016 -6.145 1 98.75 90 VAL A CA 1
ATOM 693 C C . VAL A 1 90 ? -14.969 -20.656 -7.156 1 98.75 90 VAL A C 1
ATOM 695 O O . VAL A 1 90 ? -15.375 -20.984 -8.281 1 98.75 90 VAL A O 1
ATOM 698 N N . GLY A 1 91 ? -13.734 -20.766 -6.809 1 98.81 91 GLY A N 1
ATOM 699 C CA . GLY A 1 91 ? -12.719 -21.453 -7.598 1 98.81 91 GLY A CA 1
ATOM 700 C C . GLY A 1 91 ? -11.469 -21.781 -6.805 1 98.81 91 GLY A C 1
ATOM 701 O O . GLY A 1 91 ? -11.531 -21.969 -5.586 1 98.81 91 GLY A O 1
ATOM 702 N N . PHE A 1 92 ? -10.383 -22.031 -7.496 1 98.88 92 PHE A N 1
ATOM 703 C CA . PHE A 1 92 ? -9.109 -22.391 -6.887 1 98.88 92 PHE A CA 1
ATOM 704 C C . PHE A 1 92 ? -7.992 -21.5 -7.41 1 98.88 92 PHE A C 1
ATOM 706 O O . PHE A 1 92 ? -8.07 -21 -8.539 1 98.88 92 PHE A O 1
ATOM 713 N N . GLU A 1 93 ? -7.051 -21.219 -6.566 1 98.94 93 GLU A N 1
ATOM 714 C CA . GLU A 1 93 ? -5.727 -20.891 -7.086 1 98.94 93 GLU A CA 1
ATOM 715 C C . GLU A 1 93 ? -4.891 -22.156 -7.285 1 98.94 93 GLU A C 1
ATOM 717 O O . GLU A 1 93 ? -4.5 -22.812 -6.316 1 98.94 93 GLU A O 1
ATOM 722 N N . VAL A 1 94 ? -4.637 -22.453 -8.523 1 98.81 94 VAL A N 1
ATOM 723 C CA . VAL A 1 94 ? -3.975 -23.688 -8.914 1 98.81 94 VAL A CA 1
ATOM 724 C C . VAL A 1 94 ? -2.508 -23.406 -9.234 1 98.81 94 VAL A C 1
ATOM 726 O O . VAL A 1 94 ? -2.195 -22.484 -9.992 1 98.81 94 VAL A O 1
ATOM 729 N N . ASP A 1 95 ? -1.643 -24.188 -8.609 1 98.69 95 ASP A N 1
ATOM 730 C CA . ASP A 1 95 ? -0.221 -24.047 -8.914 1 98.69 95 ASP A CA 1
ATOM 731 C C . ASP A 1 95 ? 0.15 -24.828 -10.172 1 98.69 95 ASP A C 1
ATOM 733 O O . ASP A 1 95 ? -0.195 -26 -10.312 1 98.69 95 ASP A O 1
ATOM 737 N N . PHE A 1 96 ? 0.825 -24.141 -11.016 1 98.69 96 PHE A N 1
ATOM 738 C CA . PHE A 1 96 ? 1.362 -24.844 -12.172 1 98.69 96 PHE A CA 1
ATOM 739 C C . PHE A 1 96 ? 2.656 -25.562 -11.812 1 98.69 96 PHE A C 1
ATOM 741 O O . PHE A 1 96 ? 3.576 -24.969 -11.266 1 98.69 96 PHE A O 1
ATOM 748 N N . LEU A 1 97 ? 2.68 -26.828 -12.133 1 97.88 97 LEU A N 1
ATOM 749 C CA . LEU A 1 97 ? 3.844 -27.703 -12.023 1 97.88 97 LEU A CA 1
ATOM 750 C C . LEU A 1 97 ? 4.07 -28.469 -13.312 1 97.88 97 LEU A C 1
ATOM 752 O O . LEU A 1 97 ? 3.334 -29.422 -13.617 1 97.88 97 LEU A O 1
ATOM 756 N N . PRO A 1 98 ? 5.121 -28.125 -14.055 1 97.06 98 PRO A N 1
ATOM 757 C CA . PRO A 1 98 ? 5.293 -28.625 -15.422 1 97.06 98 PRO A CA 1
ATOM 758 C C . PRO A 1 98 ? 5.293 -30.141 -15.5 1 97.06 98 PRO A C 1
ATOM 760 O O . PRO A 1 98 ? 4.871 -30.719 -16.5 1 97.06 98 PRO A O 1
ATOM 763 N N . GLU A 1 99 ? 5.668 -30.875 -14.5 1 96.19 99 GLU A N 1
ATOM 764 C CA . GLU A 1 99 ? 5.77 -32.312 -14.547 1 96.19 99 GLU A CA 1
ATOM 765 C C . GLU A 1 99 ? 4.488 -33 -14.047 1 96.19 99 GLU A C 1
ATOM 767 O O . GLU A 1 99 ? 4.371 -34.219 -14.055 1 96.19 99 GLU A O 1
ATOM 772 N N . HIS A 1 100 ? 3.551 -32.188 -13.711 1 98.06 100 HIS A N 1
ATOM 773 C CA . HIS A 1 100 ? 2.324 -32.719 -13.125 1 98.06 100 HIS A CA 1
ATOM 774 C C . HIS A 1 100 ? 1.093 -32.156 -13.828 1 98.06 100 HIS A C 1
ATOM 776 O O . HIS A 1 100 ? 0.063 -31.906 -13.195 1 98.06 100 HIS A O 1
ATOM 782 N N . VAL A 1 101 ? 1.173 -31.844 -15.117 1 98.62 101 VAL A N 1
ATOM 783 C CA . VAL A 1 101 ? 0.093 -31.25 -15.898 1 98.62 101 VAL A CA 1
ATOM 784 C C . VAL A 1 101 ? -1.101 -32.219 -15.938 1 98.62 101 VAL A C 1
ATOM 786 O O . VAL A 1 101 ? -2.248 -31.781 -15.789 1 98.62 101 VAL A O 1
ATOM 789 N N . ALA A 1 102 ? -0.818 -33.5 -16.109 1 98.44 102 ALA A N 1
ATOM 790 C CA . ALA A 1 102 ? -1.894 -34.469 -16.172 1 98.44 102 ALA A CA 1
ATOM 791 C C . ALA A 1 102 ? -2.674 -34.5 -14.852 1 98.44 102 ALA A C 1
ATOM 793 O O . ALA A 1 102 ? -3.908 -34.531 -14.859 1 98.44 102 ALA A O 1
ATOM 794 N N . TRP A 1 103 ? -1.971 -34.562 -13.75 1 98.44 103 TRP A N 1
ATOM 795 C CA . TRP A 1 103 ? -2.619 -34.562 -12.438 1 98.44 103 TRP A CA 1
ATOM 796 C C . TRP A 1 103 ? -3.482 -33.312 -12.25 1 98.44 103 TRP A C 1
ATOM 798 O O . TRP A 1 103 ? -4.625 -33.406 -11.805 1 98.44 103 TRP A O 1
ATOM 808 N N . THR A 1 104 ? -2.928 -32.188 -12.57 1 98.62 104 THR A N 1
ATOM 809 C CA . THR A 1 104 ? -3.641 -30.906 -12.43 1 98.62 104 THR A CA 1
ATOM 810 C C . THR A 1 104 ? -4.898 -30.906 -13.297 1 98.62 104 THR A C 1
ATOM 812 O O . THR A 1 104 ? -5.961 -30.469 -12.852 1 98.62 104 THR A O 1
ATOM 815 N N . ARG A 1 105 ? -4.754 -31.359 -14.531 1 98.56 105 ARG A N 1
ATOM 816 C CA . ARG A 1 105 ? -5.898 -31.453 -15.438 1 98.56 105 ARG A CA 1
ATOM 817 C C . ARG A 1 105 ? -6.992 -32.344 -14.844 1 98.56 105 ARG A C 1
ATOM 819 O O . ARG A 1 105 ? -8.172 -31.984 -14.891 1 98.56 105 ARG A O 1
ATOM 826 N N . ASP A 1 106 ? -6.602 -33.5 -14.336 1 98.56 106 ASP A N 1
ATOM 827 C CA . ASP A 1 106 ? -7.57 -34.406 -13.719 1 98.56 106 ASP A CA 1
ATOM 828 C C . ASP A 1 106 ? -8.266 -33.719 -12.531 1 98.56 106 ASP A C 1
ATOM 830 O O . ASP A 1 106 ? -9.477 -33.875 -12.359 1 98.56 106 ASP A O 1
ATOM 834 N N . PHE A 1 107 ? -7.508 -33.062 -11.703 1 98.5 107 PHE A N 1
ATOM 835 C CA . PHE A 1 107 ? -8.062 -32.344 -10.57 1 98.5 107 PHE A CA 1
ATOM 836 C C . PHE A 1 107 ? -9.102 -31.328 -11.047 1 98.5 107 PHE A C 1
ATOM 838 O O . PHE A 1 107 ? -10.203 -31.266 -10.508 1 98.5 107 PHE A O 1
ATOM 845 N N . LEU A 1 108 ? -8.742 -30.516 -12.062 1 98.56 108 LEU A N 1
ATOM 846 C CA . LEU A 1 108 ? -9.625 -29.484 -12.609 1 98.56 108 LEU A CA 1
ATOM 847 C C . LEU A 1 108 ? -10.867 -30.125 -13.227 1 98.56 108 LEU A C 1
ATOM 849 O O . LEU A 1 108 ? -11.977 -29.578 -13.102 1 98.56 108 LEU A O 1
ATOM 853 N N . ASN A 1 109 ? -10.68 -31.219 -13.906 1 98.44 109 ASN A N 1
ATOM 854 C CA . ASN A 1 109 ? -11.828 -31.922 -14.484 1 98.44 109 ASN A CA 1
ATOM 855 C C . ASN A 1 109 ? -12.789 -32.406 -13.406 1 98.44 109 ASN A C 1
ATOM 857 O O . ASN A 1 109 ? -14 -32.438 -13.609 1 98.44 109 ASN A O 1
ATOM 861 N N . THR A 1 110 ? -12.242 -32.875 -12.359 1 98.19 110 THR A N 1
ATOM 862 C CA . THR A 1 110 ? -13.039 -33.406 -11.266 1 98.19 110 THR A CA 1
ATOM 863 C C . THR A 1 110 ? -13.859 -32.312 -10.594 1 98.19 110 THR A C 1
ATOM 865 O O . THR A 1 110 ? -15.055 -32.5 -10.359 1 98.19 110 THR A O 1
ATOM 868 N N . TYR A 1 111 ? -13.25 -31.203 -10.305 1 97.94 111 TYR A N 1
ATOM 869 C CA . TYR A 1 111 ? -13.883 -30.203 -9.445 1 97.94 111 TYR A CA 1
ATOM 870 C C . TYR A 1 111 ? -14.312 -28.984 -10.258 1 97.94 111 TYR A C 1
ATOM 872 O O . TYR A 1 111 ? -15.117 -28.172 -9.789 1 97.94 111 TYR A O 1
ATOM 880 N N . GLY A 1 112 ? -13.812 -28.844 -11.461 1 96.88 112 GLY A N 1
ATOM 881 C CA . GLY A 1 112 ? -14.086 -27.719 -12.336 1 96.88 112 GLY A CA 1
ATOM 882 C C . GLY A 1 112 ? -15.57 -27.453 -12.523 1 96.88 112 GLY A C 1
ATOM 883 O O . GLY A 1 112 ? -16 -26.312 -12.547 1 96.88 112 GLY A O 1
ATOM 884 N N . PRO A 1 113 ? -16.359 -28.469 -12.711 1 97.06 113 PRO A N 1
ATOM 885 C CA . PRO A 1 113 ? -17.797 -28.266 -12.898 1 97.06 113 PRO A CA 1
ATOM 886 C C . PRO A 1 113 ? -18.453 -27.547 -11.719 1 97.06 113 PRO A C 1
ATOM 888 O O . PRO A 1 113 ? -19.562 -27.016 -11.844 1 97.06 113 PRO A O 1
ATOM 891 N N . ARG A 1 114 ? -17.797 -27.484 -10.547 1 96.56 114 ARG A N 1
ATOM 892 C CA . ARG A 1 114 ? -18.344 -26.875 -9.336 1 96.56 114 ARG A CA 1
ATOM 893 C C . ARG A 1 114 ? -17.75 -25.5 -9.094 1 96.56 114 ARG A C 1
ATOM 895 O O . ARG A 1 114 ? -18 -24.891 -8.047 1 96.56 114 ARG A O 1
ATOM 902 N N . THR A 1 115 ? -16.922 -25.062 -9.922 1 97.69 115 THR A N 1
ATOM 903 C CA . THR A 1 115 ? -16.234 -23.797 -9.742 1 97.69 115 THR A CA 1
ATOM 904 C C . THR A 1 115 ? -16.609 -22.812 -10.852 1 97.69 115 THR A C 1
ATOM 906 O O . THR A 1 115 ? -17.188 -23.203 -11.867 1 97.69 115 THR A O 1
ATOM 909 N N . GLN A 1 116 ? -16.406 -21.484 -10.602 1 98.19 116 GLN A N 1
ATOM 910 C CA . GLN A 1 116 ? -16.75 -20.453 -11.57 1 98.19 116 GLN A CA 1
ATOM 911 C C . GLN A 1 116 ? -15.508 -19.688 -12.008 1 98.19 116 GLN A C 1
ATOM 913 O O . GLN A 1 116 ? -15.344 -19.391 -13.195 1 98.19 116 GLN A O 1
ATOM 918 N N . GLU A 1 117 ? -14.633 -19.297 -11.102 1 98 117 GLU A N 1
ATOM 919 C CA . GLU A 1 117 ? -13.445 -18.516 -11.414 1 98 117 GLU A CA 1
ATOM 920 C C . GLU A 1 117 ? -12.219 -19.078 -10.695 1 98 117 GLU A C 1
ATOM 922 O O . GLU A 1 117 ? -12.195 -19.172 -9.469 1 98 117 GLU A O 1
ATOM 927 N N . SER A 1 118 ? -11.227 -19.422 -11.477 1 98.81 118 SER A N 1
ATOM 928 C CA . SER A 1 118 ? -9.984 -19.953 -10.922 1 98.81 118 SER A CA 1
ATOM 929 C C . SER A 1 118 ? -8.781 -19.172 -11.43 1 98.81 118 SER A C 1
ATOM 931 O O . SER A 1 118 ? -8.883 -18.406 -12.391 1 98.81 118 SER A O 1
ATOM 933 N N . ILE A 1 119 ? -7.699 -19.25 -10.695 1 98.94 119 ILE A N 1
ATOM 934 C CA . ILE A 1 119 ? -6.445 -18.547 -10.977 1 98.94 119 ILE A CA 1
ATOM 935 C C . ILE A 1 119 ? -5.32 -19.562 -11.156 1 98.94 119 ILE A C 1
ATOM 937 O O . ILE A 1 119 ? -5.223 -20.531 -10.398 1 98.94 119 ILE A O 1
ATOM 941 N N . LEU A 1 120 ? -4.559 -19.406 -12.18 1 98.94 120 LEU A N 1
ATOM 942 C CA . LEU A 1 120 ? -3.367 -20.219 -12.422 1 98.94 120 LEU A CA 1
ATOM 943 C C . LEU A 1 120 ? -2.111 -19.469 -11.984 1 98.94 120 LEU A C 1
ATOM 945 O O . LEU A 1 120 ? -1.811 -18.391 -12.508 1 98.94 120 LEU A O 1
ATOM 949 N N . SER A 1 121 ? -1.403 -20.031 -11.008 1 98.88 121 SER A N 1
ATOM 950 C CA . SER A 1 121 ? -0.266 -19.312 -10.438 1 98.88 121 SER A CA 1
ATOM 951 C C . SER A 1 121 ? 1.002 -20.156 -10.484 1 98.88 121 SER A C 1
ATOM 953 O O . SER A 1 121 ? 0.933 -21.375 -10.602 1 98.88 121 SER A O 1
ATOM 955 N N . VAL A 1 122 ? 2.096 -19.484 -10.461 1 98.81 122 VAL A N 1
ATOM 956 C CA . VAL A 1 122 ? 3.412 -20.094 -10.336 1 98.81 122 VAL A CA 1
ATOM 957 C C . VAL A 1 122 ? 4.055 -19.688 -9.016 1 98.81 122 VAL A C 1
ATOM 959 O O . VAL A 1 122 ? 4.535 -18.562 -8.875 1 98.81 122 VAL A O 1
ATOM 962 N N . HIS A 1 123 ? 4.074 -20.594 -8.086 1 98.62 123 HIS A N 1
ATOM 963 C CA . HIS A 1 123 ? 4.723 -20.359 -6.801 1 98.62 123 HIS A CA 1
ATOM 964 C C . HIS A 1 123 ? 6.047 -21.109 -6.703 1 98.62 123 HIS A C 1
ATOM 966 O O . HIS A 1 123 ? 6.852 -20.844 -5.805 1 98.62 123 HIS A O 1
ATOM 972 N N . PHE A 1 124 ? 6.242 -22.078 -7.66 1 98.25 124 PHE A N 1
ATOM 973 C CA . PHE A 1 124 ? 7.41 -22.938 -7.648 1 98.25 124 PHE A CA 1
ATOM 974 C C . PHE A 1 124 ? 8.125 -22.906 -8.992 1 98.25 124 PHE A C 1
ATOM 976 O O . PHE A 1 124 ? 7.484 -22.875 -10.047 1 98.25 124 PHE A O 1
ATOM 983 N N . MET A 1 125 ? 9.406 -22.891 -8.938 1 97.69 125 MET A N 1
ATOM 984 C CA . MET A 1 125 ? 10.188 -23.078 -10.156 1 97.69 125 MET A CA 1
ATOM 985 C C . MET A 1 125 ? 11.469 -23.859 -9.867 1 97.69 125 MET A C 1
ATOM 987 O O . MET A 1 125 ? 11.844 -24.031 -8.703 1 97.69 125 MET A O 1
ATOM 991 N N . ARG A 1 126 ? 12.055 -24.469 -10.93 1 97.62 126 ARG A N 1
ATOM 992 C CA . ARG A 1 126 ? 13.281 -25.25 -10.773 1 97.62 126 ARG A CA 1
ATOM 993 C C . ARG A 1 126 ? 14.445 -24.359 -10.359 1 97.62 126 ARG A C 1
ATOM 995 O O . ARG A 1 126 ? 14.586 -23.234 -10.875 1 97.62 126 ARG A O 1
ATOM 1002 N N . GLY A 1 127 ? 15.148 -24.781 -9.375 1 97.38 127 GLY A N 1
ATOM 1003 C CA . GLY A 1 127 ? 16.328 -24.094 -8.898 1 97.38 127 GLY A CA 1
ATOM 1004 C C . GLY A 1 127 ? 17.5 -25.016 -8.648 1 97.38 127 GLY A C 1
ATOM 1005 O O . GLY A 1 127 ? 17.844 -25.859 -9.5 1 97.38 127 GLY A O 1
ATOM 1006 N N . LEU A 1 128 ? 18.109 -24.875 -7.523 1 97.06 128 LEU A N 1
ATOM 1007 C CA . LEU A 1 128 ? 19.281 -25.656 -7.164 1 97.06 128 LEU A CA 1
ATOM 1008 C C . LEU A 1 128 ? 19.031 -27.141 -7.328 1 97.06 128 LEU A C 1
ATOM 1010 O O . LEU A 1 128 ? 17.969 -27.641 -6.953 1 97.06 128 LEU A O 1
ATOM 1014 N N . ARG A 1 129 ? 19.969 -27.969 -7.945 1 96 129 ARG A N 1
ATOM 1015 C CA . ARG A 1 129 ? 19.969 -29.406 -8.148 1 96 129 ARG A CA 1
ATOM 1016 C C . ARG A 1 129 ? 18.781 -29.859 -8.992 1 96 129 ARG A C 1
ATOM 1018 O O . ARG A 1 129 ? 18.344 -31 -8.891 1 96 129 ARG A O 1
ATOM 1025 N N . GLN A 1 130 ? 18.203 -28.828 -9.672 1 95.25 130 GLN A N 1
ATOM 1026 C CA . GLN A 1 130 ? 17.078 -29.062 -10.57 1 95.25 130 GLN A CA 1
ATOM 1027 C C . GLN A 1 130 ? 15.844 -29.516 -9.797 1 95.25 130 GLN A C 1
ATOM 1029 O O . GLN A 1 130 ? 14.953 -30.156 -10.359 1 95.25 130 GLN A O 1
ATOM 1034 N N . HIS A 1 131 ? 15.805 -29.188 -8.539 1 97.38 131 HIS A N 1
ATOM 1035 C CA . HIS A 1 131 ? 14.617 -29.391 -7.723 1 97.38 131 HIS A CA 1
ATOM 1036 C C . HIS A 1 131 ? 13.727 -28.156 -7.719 1 97.38 131 HIS A C 1
ATOM 1038 O O . HIS A 1 131 ? 14.156 -27.078 -8.156 1 97.38 131 HIS A O 1
ATOM 1044 N N . PHE A 1 132 ? 12.531 -28.375 -7.285 1 97.88 132 PHE A N 1
ATOM 1045 C CA . PHE A 1 132 ? 11.609 -27.25 -7.207 1 97.88 132 PHE A CA 1
ATOM 1046 C C . PHE A 1 132 ? 11.75 -26.516 -5.871 1 97.88 132 PHE A C 1
ATOM 1048 O O . PHE A 1 132 ? 11.898 -27.156 -4.828 1 97.88 132 PHE A O 1
ATOM 1055 N N . TRP A 1 133 ? 11.766 -25.234 -5.949 1 97.88 133 TRP A N 1
ATOM 1056 C CA . TRP A 1 133 ? 11.812 -24.359 -4.793 1 97.88 133 TRP A CA 1
ATOM 1057 C C . TRP A 1 133 ? 10.688 -23.328 -4.848 1 97.88 133 TRP A C 1
ATOM 1059 O O . TRP A 1 133 ? 10.258 -22.922 -5.93 1 97.88 133 TRP A O 1
ATOM 1069 N N . CYS A 1 134 ? 10.195 -22.938 -3.67 1 97.62 134 CYS A N 1
ATOM 1070 C CA . CYS A 1 134 ? 9.18 -21.891 -3.586 1 97.62 134 CYS A CA 1
ATOM 1071 C C . CYS A 1 134 ? 9.781 -20.516 -3.846 1 97.62 134 CYS A C 1
ATOM 1073 O O . CYS A 1 134 ? 10.859 -20.203 -3.338 1 97.62 134 CYS A O 1
ATOM 1075 N N . VAL A 1 135 ? 9.109 -19.719 -4.605 1 97.62 135 VAL A N 1
ATOM 1076 C CA . VAL A 1 135 ? 9.641 -18.391 -4.898 1 97.62 135 VAL A CA 1
ATOM 1077 C C . VAL A 1 135 ? 9.148 -17.391 -3.852 1 97.62 135 VAL A C 1
ATOM 1079 O O . VAL A 1 135 ? 9.633 -16.266 -3.781 1 97.62 135 VAL A O 1
ATOM 1082 N N . ASP A 1 136 ? 8.164 -17.797 -2.955 1 97.31 136 ASP A N 1
ATOM 1083 C CA . ASP A 1 136 ? 7.531 -16.797 -2.098 1 97.31 136 ASP A CA 1
ATOM 1084 C C . ASP A 1 136 ? 7.422 -17.297 -0.66 1 97.31 136 ASP A C 1
ATOM 1086 O O . ASP A 1 136 ? 6.496 -16.938 0.065 1 97.31 136 ASP A O 1
ATOM 1090 N N . MET A 1 137 ? 8.344 -18.203 -0.248 1 96.31 137 MET A N 1
ATOM 1091 C CA . MET A 1 137 ? 8.328 -18.734 1.112 1 96.31 137 MET A CA 1
ATOM 1092 C C . MET A 1 137 ? 9.062 -17.797 2.068 1 96.31 137 MET A C 1
ATOM 1094 O O . MET A 1 137 ? 8.492 -17.359 3.062 1 96.31 137 MET A O 1
ATOM 1098 N N . SER A 1 138 ? 10.344 -17.609 1.844 1 96.44 138 SER A N 1
ATOM 1099 C CA . SER A 1 138 ? 11.219 -16.75 2.645 1 96.44 138 SER A CA 1
ATOM 1100 C C . SER A 1 138 ? 12.453 -16.328 1.858 1 96.44 138 SER A C 1
ATOM 1102 O O . SER A 1 138 ? 12.766 -16.922 0.822 1 96.44 138 SER A O 1
ATOM 1104 N N . THR A 1 139 ? 13.109 -15.312 2.398 1 96.81 139 THR A N 1
ATOM 1105 C CA . THR A 1 139 ? 14.359 -14.906 1.771 1 96.81 139 THR A CA 1
ATOM 1106 C C . THR A 1 139 ? 15.406 -16.016 1.866 1 96.81 139 THR A C 1
ATOM 1108 O O . THR A 1 139 ? 16.188 -16.219 0.936 1 96.81 139 THR A O 1
ATOM 1111 N N . ASP A 1 140 ? 15.406 -16.781 2.98 1 97.5 140 ASP A N 1
ATOM 1112 C CA . ASP A 1 140 ? 16.344 -17.875 3.15 1 97.5 140 ASP A CA 1
ATOM 1113 C C . ASP A 1 140 ? 16.094 -18.984 2.121 1 97.5 140 ASP A C 1
ATOM 1115 O O . ASP A 1 140 ? 17.031 -19.469 1.479 1 97.5 140 ASP A O 1
ATOM 1119 N N . ASP A 1 141 ? 14.875 -19.391 1.967 1 97.69 141 ASP A N 1
ATOM 1120 C CA . ASP A 1 141 ? 14.523 -20.406 0.984 1 97.69 141 ASP A CA 1
ATOM 1121 C C . ASP A 1 141 ? 14.836 -19.938 -0.434 1 97.69 141 ASP A C 1
ATOM 1123 O O . ASP A 1 141 ? 15.352 -20.703 -1.249 1 97.69 141 ASP A O 1
ATOM 1127 N N . PHE A 1 142 ? 14.516 -18.672 -0.675 1 98.25 142 PHE A N 1
ATOM 1128 C CA . PHE A 1 142 ? 14.789 -18.109 -1.994 1 98.25 142 PHE A CA 1
ATOM 1129 C C . PHE A 1 142 ? 16.281 -18.156 -2.305 1 98.25 142 PHE A C 1
ATOM 1131 O O . PHE A 1 142 ? 16.672 -18.578 -3.393 1 98.25 142 PHE A O 1
ATOM 1138 N N . ALA A 1 143 ? 17.078 -17.75 -1.387 1 98.12 143 ALA A N 1
ATOM 1139 C CA . ALA A 1 143 ? 18.531 -17.781 -1.554 1 98.12 143 ALA A CA 1
ATOM 1140 C C . ALA A 1 143 ? 19.047 -19.203 -1.744 1 98.12 143 ALA A C 1
ATOM 1142 O O . ALA A 1 143 ? 19.938 -19.438 -2.559 1 98.12 143 ALA A O 1
ATOM 1143 N N . ALA A 1 144 ? 18.516 -20.141 -0.997 1 98 144 ALA A N 1
ATOM 1144 C CA . ALA A 1 144 ? 18.938 -21.531 -1.09 1 98 144 ALA A CA 1
ATOM 1145 C C . ALA A 1 144 ? 18.609 -22.109 -2.465 1 98 144 ALA A C 1
ATOM 1147 O O . ALA A 1 144 ? 19.438 -22.812 -3.055 1 98 144 ALA A O 1
ATOM 1148 N N . GLY A 1 145 ? 17.453 -21.781 -2.953 1 98.25 145 GLY A N 1
ATOM 1149 C CA . GLY A 1 145 ? 16.984 -22.375 -4.199 1 98.25 145 GLY A CA 1
ATOM 1150 C C . GLY A 1 145 ? 17.516 -21.672 -5.43 1 98.25 145 GLY A C 1
ATOM 1151 O O . GLY A 1 145 ? 17.734 -22.312 -6.465 1 98.25 145 GLY A O 1
ATOM 1152 N N . PHE A 1 146 ? 17.75 -20.328 -5.352 1 98.25 146 PHE A N 1
ATOM 1153 C CA . PHE A 1 146 ? 18 -19.547 -6.559 1 98.25 146 PHE A CA 1
ATOM 1154 C C . PHE A 1 146 ? 19.25 -18.688 -6.395 1 98.25 146 PHE A C 1
ATOM 1156 O O . PHE A 1 146 ? 19.531 -17.812 -7.219 1 98.25 146 PHE A O 1
ATOM 1163 N N . GLY A 1 147 ? 20.047 -18.891 -5.352 1 97.12 147 GLY A N 1
ATOM 1164 C CA . GLY A 1 147 ? 21.234 -18.125 -5.02 1 97.12 147 GLY A CA 1
ATOM 1165 C C . GLY A 1 147 ? 22.234 -18.047 -6.16 1 97.12 147 GLY A C 1
ATOM 1166 O O . GLY A 1 147 ? 22.891 -17.016 -6.34 1 97.12 147 GLY A O 1
ATOM 1167 N N . GLN A 1 148 ? 22.266 -19.109 -7.004 1 95.81 148 GLN A N 1
ATOM 1168 C CA . GLN A 1 148 ? 23.219 -19.203 -8.102 1 95.81 148 GLN A CA 1
ATOM 1169 C C . GLN A 1 148 ? 22.938 -18.141 -9.172 1 95.81 148 GLN A C 1
ATOM 1171 O O . GLN A 1 148 ? 23.797 -17.859 -10.008 1 95.81 148 GLN A O 1
ATOM 1176 N N . TRP A 1 149 ? 21.734 -17.594 -9.156 1 96.56 149 TRP A N 1
ATOM 1177 C CA . TRP A 1 149 ? 21.344 -16.641 -10.195 1 96.56 149 TRP A CA 1
ATOM 1178 C C . TRP A 1 149 ? 21.25 -15.234 -9.625 1 96.56 149 TRP A C 1
ATOM 1180 O O . TRP A 1 149 ? 20.984 -14.281 -10.367 1 96.56 149 TRP A O 1
ATOM 1190 N N . LEU A 1 150 ? 21.516 -15.008 -8.344 1 95.94 150 LEU A N 1
ATOM 1191 C CA . LEU A 1 150 ? 21.188 -13.742 -7.703 1 95.94 150 LEU A CA 1
ATOM 1192 C C . LEU A 1 150 ? 22.172 -12.648 -8.133 1 95.94 150 LEU A C 1
ATOM 1194 O O . LEU A 1 150 ? 21.859 -11.461 -8.016 1 95.94 150 LEU A O 1
ATOM 1198 N N . LYS A 1 151 ? 23.375 -13.016 -8.648 1 95 151 LYS A N 1
ATOM 1199 C CA . LYS A 1 151 ? 24.328 -12.031 -9.164 1 95 151 LYS A CA 1
ATOM 1200 C C . LYS A 1 151 ? 23.906 -11.547 -10.555 1 95 151 LYS A C 1
ATOM 1202 O O . LYS A 1 151 ? 24.406 -10.531 -11.039 1 95 151 LYS A O 1
ATOM 1207 N N . THR A 1 152 ? 23.016 -12.312 -11.164 1 96.06 152 THR A N 1
ATOM 1208 C CA . THR A 1 152 ? 22.438 -11.977 -12.461 1 96.06 152 THR A CA 1
ATOM 1209 C C . THR A 1 152 ? 20.922 -12.094 -12.414 1 96.06 152 THR A C 1
ATOM 1211 O O . THR A 1 152 ? 20.344 -13.047 -12.961 1 96.06 152 THR A O 1
ATOM 1214 N N . PRO A 1 153 ? 20.266 -11.133 -11.906 1 95.88 153 PRO A N 1
ATOM 1215 C CA . PRO A 1 153 ? 18.812 -11.211 -11.648 1 95.88 153 PRO A CA 1
ATOM 1216 C C . PRO A 1 153 ? 18.016 -11.594 -12.898 1 95.88 153 PRO A C 1
ATOM 1218 O O . PRO A 1 153 ? 17 -12.266 -12.789 1 95.88 153 PRO A O 1
ATOM 1221 N N . GLN A 1 154 ? 18.484 -11.25 -14.078 1 98.12 154 GLN A N 1
ATOM 1222 C CA . GLN A 1 154 ? 17.766 -11.555 -15.312 1 98.12 154 GLN A CA 1
ATOM 1223 C C . GLN A 1 154 ? 17.656 -13.055 -15.539 1 98.12 154 GLN A C 1
ATOM 1225 O O . GLN A 1 154 ? 16.703 -13.523 -16.156 1 98.12 154 GLN A O 1
ATOM 1230 N N . ARG A 1 155 ? 18.594 -13.781 -14.977 1 97.81 155 ARG A N 1
ATOM 1231 C CA . ARG A 1 155 ? 18.516 -15.234 -15.07 1 97.81 155 ARG A CA 1
ATOM 1232 C C . ARG A 1 155 ? 17.391 -15.781 -14.195 1 97.81 155 ARG A C 1
ATOM 1234 O O . ARG A 1 155 ? 16.734 -16.766 -14.57 1 97.81 155 ARG A O 1
ATOM 1241 N N . VAL A 1 156 ? 17.234 -15.172 -13.016 1 98.44 156 VAL A N 1
ATOM 1242 C CA . VAL A 1 156 ? 16.109 -15.539 -12.156 1 98.44 156 VAL A CA 1
ATOM 1243 C C . VAL A 1 156 ? 14.797 -15.305 -12.891 1 98.44 156 VAL A C 1
ATOM 1245 O O . VAL A 1 156 ? 13.93 -16.172 -12.922 1 98.44 156 VAL A O 1
ATOM 1248 N N . PHE A 1 157 ? 14.711 -14.133 -13.531 1 98.69 157 PHE A N 1
ATOM 1249 C CA . PHE A 1 157 ? 13.516 -13.773 -14.281 1 98.69 157 PHE A CA 1
ATOM 1250 C C . PHE A 1 157 ? 13.281 -14.742 -15.43 1 98.69 157 PHE A C 1
ATOM 1252 O O . PHE A 1 157 ? 12.148 -15.172 -15.672 1 98.69 157 PHE A O 1
ATOM 1259 N N . GLU A 1 158 ? 14.344 -15.07 -16.109 1 98.62 158 GLU A N 1
ATOM 1260 C CA . GLU A 1 158 ? 14.227 -15.984 -17.25 1 98.62 158 GLU A CA 1
ATOM 1261 C C . GLU A 1 158 ? 13.602 -17.312 -16.828 1 98.62 158 GLU A C 1
ATOM 1263 O O . GLU A 1 158 ? 12.672 -17.797 -17.484 1 98.62 158 GLU A O 1
ATOM 1268 N N . GLN A 1 159 ? 14.133 -17.891 -15.766 1 98.44 159 GLN A N 1
ATOM 1269 C CA . GLN A 1 159 ? 13.594 -19.156 -15.273 1 98.44 159 GLN A CA 1
ATOM 1270 C C . GLN A 1 159 ? 12.117 -19.016 -14.922 1 98.44 159 GLN A C 1
ATOM 1272 O O . GLN A 1 159 ? 11.312 -19.891 -15.258 1 98.44 159 GLN A O 1
ATOM 1277 N N . TYR A 1 160 ? 11.773 -17.969 -14.258 1 98.81 160 TYR A N 1
ATOM 1278 C CA . TYR A 1 160 ? 10.398 -17.766 -13.805 1 98.81 160 TYR A CA 1
ATOM 1279 C C . TYR A 1 160 ? 9.461 -17.547 -14.992 1 98.81 160 TYR A C 1
ATOM 1281 O O . TYR A 1 160 ? 8.414 -18.203 -15.086 1 98.81 160 TYR A O 1
ATOM 1289 N N . TYR A 1 161 ? 9.789 -16.656 -15.891 1 98.88 161 TYR A N 1
ATOM 1290 C CA . TYR A 1 161 ? 8.883 -16.312 -16.969 1 98.88 161 TYR A CA 1
ATOM 1291 C C . TYR A 1 161 ? 8.781 -17.438 -17.984 1 98.88 161 TYR A C 1
ATOM 1293 O O . TYR A 1 161 ? 7.754 -17.594 -18.656 1 98.88 161 TYR A O 1
ATOM 1301 N N . GLN A 1 162 ? 9.875 -18.266 -18.141 1 98.81 162 GLN A N 1
ATOM 1302 C CA . GLN A 1 162 ? 9.734 -19.5 -18.906 1 98.81 162 GLN A CA 1
ATOM 1303 C C . GLN A 1 162 ? 8.688 -20.422 -18.281 1 98.81 162 GLN A C 1
ATOM 1305 O O . GLN A 1 16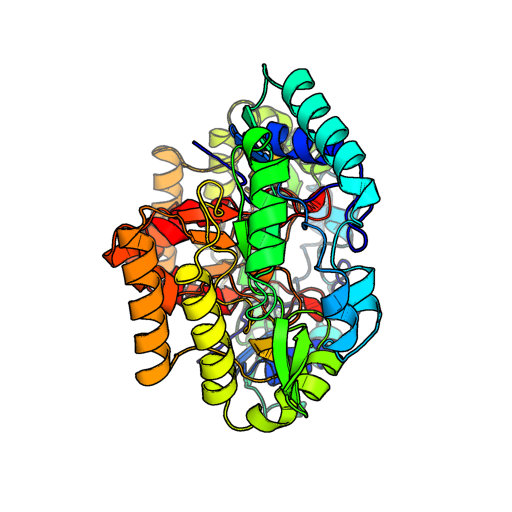2 ? 7.922 -21.062 -19 1 98.81 162 GLN A O 1
ATOM 1310 N N . THR A 1 163 ? 8.727 -20.469 -16.969 1 98.81 163 THR A N 1
ATOM 1311 C CA . THR A 1 163 ? 7.762 -21.297 -16.266 1 98.81 163 THR A CA 1
ATOM 1312 C C . THR A 1 163 ? 6.348 -20.734 -16.422 1 98.81 163 THR A C 1
ATOM 1314 O O . THR A 1 163 ? 5.402 -21.5 -16.656 1 98.81 163 THR A O 1
ATOM 1317 N N . VAL A 1 164 ? 6.164 -19.422 -16.312 1 98.88 164 VAL A N 1
ATOM 1318 C CA . VAL A 1 164 ? 4.863 -18.797 -16.516 1 98.88 164 VAL A CA 1
ATOM 1319 C C . VAL A 1 164 ? 4.375 -19.062 -17.938 1 98.88 164 VAL A C 1
ATOM 1321 O O . VAL A 1 164 ? 3.215 -19.422 -18.141 1 98.88 164 VAL A O 1
ATOM 1324 N N . LEU A 1 165 ? 5.27 -18.906 -18.938 1 98.88 165 LEU A N 1
ATOM 1325 C CA . LEU A 1 165 ? 4.918 -19.203 -20.328 1 98.88 165 LEU A CA 1
ATOM 1326 C C . LEU A 1 165 ? 4.461 -20.641 -20.484 1 98.88 165 LEU A C 1
ATOM 1328 O O . LEU A 1 165 ? 3.432 -20.906 -21.109 1 98.88 165 LEU A O 1
ATOM 1332 N N . ALA A 1 166 ? 5.184 -21.547 -19.875 1 98.88 166 ALA A N 1
ATOM 1333 C CA . ALA A 1 166 ? 4.82 -22.969 -19.938 1 98.88 166 ALA A CA 1
ATOM 1334 C C . ALA A 1 166 ? 3.438 -23.203 -19.328 1 98.88 166 ALA A C 1
ATOM 1336 O O . ALA A 1 166 ? 2.678 -24.047 -19.812 1 98.88 166 ALA A O 1
ATOM 1337 N N . SER A 1 167 ? 3.127 -22.484 -18.266 1 98.81 167 SER A N 1
ATOM 1338 C CA . SER A 1 167 ? 1.833 -22.656 -17.625 1 98.81 167 SER A CA 1
ATOM 1339 C C . SER A 1 167 ? 0.689 -22.281 -18.562 1 98.81 167 SER A C 1
ATOM 1341 O O . SER A 1 167 ? -0.339 -22.969 -18.594 1 98.81 167 SER A O 1
ATOM 1343 N N . VAL A 1 168 ? 0.833 -21.25 -19.312 1 98.69 168 VAL A N 1
ATOM 1344 C CA . VAL A 1 168 ? -0.21 -20.766 -20.219 1 98.69 168 VAL A CA 1
ATOM 1345 C C . VAL A 1 168 ? -0.286 -21.672 -21.453 1 98.69 168 VAL A C 1
ATOM 1347 O O . VAL A 1 168 ? -1.344 -21.812 -22.062 1 98.69 168 VAL A O 1
ATOM 1350 N N . GLN A 1 169 ? 0.792 -22.359 -21.766 1 98.69 169 GLN A N 1
ATOM 1351 C CA . GLN A 1 169 ? 0.857 -23.25 -22.922 1 98.69 169 GLN A CA 1
ATOM 1352 C C . GLN A 1 169 ? 0.311 -24.625 -22.578 1 98.69 169 GLN A C 1
ATOM 1354 O O . GLN A 1 169 ? -0.04 -25.406 -23.469 1 98.69 169 GLN A O 1
ATOM 1359 N N . ALA A 1 170 ? 0.284 -24.953 -21.328 1 98.69 170 ALA A N 1
ATOM 1360 C CA . ALA A 1 170 ? -0.074 -26.297 -20.891 1 98.69 170 ALA A CA 1
ATOM 1361 C C . ALA A 1 170 ? -1.535 -26.609 -21.203 1 98.69 170 ALA A C 1
ATOM 1363 O O . ALA A 1 170 ? -2.4 -25.734 -21.078 1 98.69 170 ALA A O 1
ATOM 1364 N N . ASP A 1 171 ? -1.791 -27.828 -21.609 1 98.31 171 ASP A N 1
ATOM 1365 C CA . ASP A 1 171 ? -3.166 -28.281 -21.797 1 98.31 171 ASP A CA 1
ATOM 1366 C C . ASP A 1 171 ? -3.787 -28.703 -20.453 1 98.31 171 ASP A C 1
ATOM 1368 O O . ASP A 1 171 ? -3.621 -29.844 -20.031 1 98.31 171 ASP A O 1
ATOM 1372 N N . LEU A 1 172 ? -4.535 -27.859 -19.875 1 98.44 172 LEU A N 1
ATOM 1373 C CA . LEU A 1 172 ? -5.141 -28.109 -18.578 1 98.44 172 LEU A CA 1
ATOM 1374 C C . LEU A 1 172 ? -6.617 -28.469 -18.719 1 98.44 172 LEU A C 1
ATOM 1376 O O . LEU A 1 172 ? -7.336 -28.578 -17.734 1 98.44 172 LEU A O 1
ATOM 1380 N N . GLY A 1 173 ? -7.07 -28.656 -19.984 1 98.06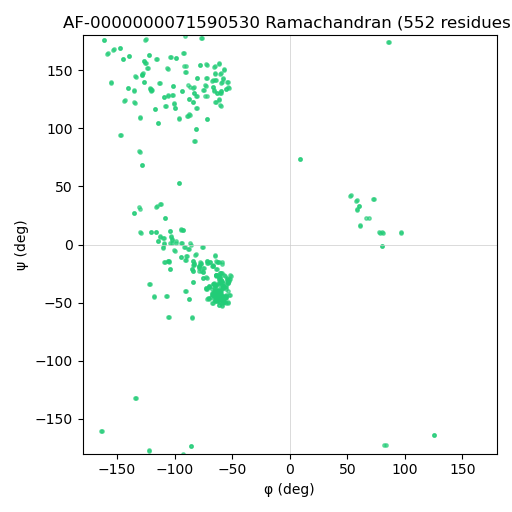 173 GLY A N 1
ATOM 1381 C CA . GLY A 1 173 ? -8.43 -29.109 -20.234 1 98.06 173 GLY A CA 1
ATOM 1382 C C . GLY A 1 173 ? -9.453 -28 -20.188 1 98.06 173 GLY A C 1
ATOM 1383 O O . GLY A 1 173 ? -9.094 -26.812 -20.188 1 98.06 173 GLY A O 1
ATOM 1384 N N . PRO A 1 174 ? -10.75 -28.281 -20.25 1 97.75 174 PRO A N 1
ATOM 1385 C CA . PRO A 1 174 ? -11.82 -27.297 -20.391 1 97.75 174 PRO A CA 1
ATOM 1386 C C . PRO A 1 174 ? -12.008 -26.438 -19.141 1 97.75 174 PRO A C 1
ATOM 1388 O O . PRO A 1 174 ? -12.648 -25.375 -19.203 1 97.75 174 PRO A O 1
ATOM 1391 N N . TYR A 1 175 ? -11.43 -26.891 -18.047 1 98.38 175 TYR A N 1
ATOM 1392 C CA . TYR A 1 175 ? -11.609 -26.156 -16.812 1 98.38 175 TYR A CA 1
ATOM 1393 C C . TYR A 1 175 ? -10.32 -25.438 -16.406 1 98.38 175 TYR A C 1
ATOM 1395 O O . TYR A 1 175 ? -10.094 -25.188 -15.227 1 98.38 175 TYR A O 1
ATOM 1403 N N . ALA A 1 176 ? -9.492 -25.219 -17.422 1 98.44 176 ALA A N 1
ATOM 1404 C CA . ALA A 1 176 ? -8.281 -24.438 -17.172 1 98.44 176 ALA A CA 1
ATOM 1405 C C . ALA A 1 176 ? -8.625 -23.094 -16.531 1 98.44 176 ALA A C 1
ATOM 1407 O O . ALA A 1 176 ? -9.602 -22.438 -16.922 1 98.44 176 ALA A O 1
ATOM 1408 N N . PRO A 1 177 ? -7.832 -22.609 -15.539 1 98.75 177 PRO A N 1
ATOM 1409 C CA . PRO A 1 177 ? -8.109 -21.344 -14.875 1 98.75 177 PRO A CA 1
ATOM 1410 C C . PRO A 1 177 ? -8.164 -20.172 -15.852 1 98.75 177 PRO A C 1
ATOM 1412 O O . PRO A 1 177 ? -7.359 -20.094 -16.781 1 98.75 177 PRO A O 1
ATOM 1415 N N . GLN A 1 178 ? -9.023 -19.266 -15.625 1 97.75 178 GLN A N 1
ATOM 1416 C CA . GLN A 1 178 ? -9.297 -18.141 -16.516 1 97.75 178 GLN A CA 1
ATOM 1417 C C . GLN A 1 178 ? -8.312 -17 -16.281 1 97.75 178 GLN A C 1
ATOM 1419 O O . GLN A 1 178 ? -8.117 -16.156 -17.156 1 97.75 178 GLN A O 1
ATOM 1424 N N . ARG A 1 179 ? -7.707 -16.906 -15.141 1 98.81 179 ARG A N 1
ATOM 1425 C CA . ARG A 1 179 ? -6.871 -15.781 -14.758 1 98.81 179 ARG A CA 1
ATOM 1426 C C . ARG A 1 179 ? -5.449 -16.234 -14.43 1 98.81 179 ARG A C 1
ATOM 1428 O O . ARG A 1 179 ? -5.254 -17.25 -13.773 1 98.81 179 ARG A O 1
ATOM 1435 N N . ILE A 1 180 ? -4.488 -15.5 -14.961 1 98.88 180 ILE A N 1
ATOM 1436 C CA . ILE A 1 180 ? -3.094 -15.75 -14.602 1 98.88 180 ILE A CA 1
ATOM 1437 C C . ILE A 1 180 ? -2.727 -14.961 -13.352 1 98.88 180 ILE A C 1
ATOM 1439 O O . ILE A 1 180 ? -2.896 -13.742 -13.312 1 98.88 180 ILE A O 1
ATOM 1443 N N . GLY A 1 181 ? -2.229 -15.664 -12.367 1 98.88 181 GLY A N 1
ATOM 1444 C CA . GLY A 1 181 ? -2.01 -15.094 -11.047 1 98.88 181 GLY A CA 1
ATOM 1445 C C . GLY A 1 181 ? -0.729 -14.281 -10.953 1 98.88 181 GLY A C 1
ATOM 1446 O O . GLY A 1 181 ? 0.301 -14.672 -11.508 1 98.88 181 GLY A O 1
ATOM 1447 N N . HIS A 1 182 ? -0.684 -13.234 -10.25 1 98.75 182 HIS A N 1
ATOM 1448 C CA . HIS A 1 182 ? 0.426 -12.359 -9.891 1 98.75 182 HIS A CA 1
ATOM 1449 C C . HIS A 1 182 ? 1.687 -12.711 -10.672 1 98.75 182 HIS A C 1
ATOM 1451 O O . HIS A 1 182 ? 2.695 -13.109 -10.078 1 98.75 182 HIS A O 1
ATOM 1457 N N . MET A 1 183 ? 1.724 -12.383 -11.922 1 98.25 183 MET A N 1
ATOM 1458 C CA . MET A 1 183 ? 2.621 -12.867 -12.969 1 98.25 183 MET A CA 1
ATOM 1459 C C . MET A 1 183 ? 4.066 -12.484 -12.664 1 98.25 183 MET A C 1
ATOM 1461 O O . MET A 1 183 ? 4.992 -13.016 -13.281 1 98.25 183 MET A O 1
ATOM 1465 N N . SER A 1 184 ? 4.289 -11.57 -11.75 1 98.44 184 SER A N 1
ATOM 1466 C CA . SER A 1 184 ? 5.656 -11.18 -11.406 1 98.44 184 SER A CA 1
ATOM 1467 C C . SER A 1 184 ? 5.988 -11.539 -9.961 1 98.44 184 SER A C 1
ATOM 1469 O O . SER A 1 184 ? 6.777 -10.852 -9.312 1 98.44 184 SER A O 1
ATOM 1471 N N . LEU A 1 185 ? 5.457 -12.586 -9.461 1 98.75 185 LEU A N 1
ATOM 1472 C CA . LEU A 1 185 ? 5.609 -12.984 -8.062 1 98.75 185 LEU A CA 1
ATOM 1473 C C . LEU A 1 185 ? 7.078 -13.203 -7.719 1 98.75 185 LEU A C 1
ATOM 1475 O O . LEU A 1 185 ? 7.492 -13 -6.574 1 98.75 185 LEU A O 1
ATOM 1479 N N . VAL A 1 186 ? 7.867 -13.492 -8.703 1 98.56 186 VAL A N 1
ATOM 1480 C CA . VAL A 1 186 ? 9.289 -13.773 -8.516 1 98.56 186 VAL A CA 1
ATOM 1481 C C . VAL A 1 186 ? 9.984 -12.539 -7.945 1 98.56 186 VAL A C 1
ATOM 1483 O O . VAL A 1 186 ? 11.086 -12.633 -7.41 1 98.56 186 VAL A O 1
ATOM 1486 N N . ARG A 1 187 ? 9.312 -11.43 -8.016 1 98.06 187 ARG A N 1
ATOM 1487 C CA . ARG A 1 187 ? 9.883 -10.18 -7.523 1 98.06 187 ARG A CA 1
ATOM 1488 C C . ARG A 1 187 ? 9.461 -9.906 -6.086 1 98.06 187 ARG A C 1
ATOM 1490 O O . ARG A 1 187 ? 9.648 -8.805 -5.574 1 98.06 187 ARG A O 1
ATOM 1497 N N . LYS A 1 188 ? 8.883 -10.867 -5.387 1 98.19 188 LYS A N 1
ATOM 1498 C CA . LYS A 1 188 ? 8.398 -10.703 -4.02 1 98.19 188 LYS A CA 1
ATOM 1499 C C . LYS A 1 188 ? 9.492 -10.172 -3.104 1 98.19 188 LYS A C 1
ATOM 1501 O O . LYS A 1 188 ? 9.219 -9.438 -2.15 1 98.19 188 LYS A O 1
ATOM 1506 N N . TYR A 1 189 ? 10.75 -10.531 -3.352 1 97.88 189 TYR A N 1
ATOM 1507 C CA . TYR A 1 189 ? 11.875 -10.102 -2.521 1 97.88 189 TYR A CA 1
ATOM 1508 C C . TYR A 1 189 ? 12.789 -9.148 -3.287 1 97.88 189 TYR A C 1
ATOM 1510 O O . TYR A 1 189 ? 14.008 -9.164 -3.1 1 97.88 189 TYR A O 1
ATOM 1518 N N . GLN A 1 190 ? 12.195 -8.344 -4.129 1 97.38 190 GLN A N 1
ATOM 1519 C CA . GLN A 1 190 ? 12.969 -7.488 -5.023 1 97.38 190 GLN A CA 1
ATOM 1520 C C . GLN A 1 190 ? 13.82 -6.496 -4.234 1 97.38 190 GLN A C 1
ATOM 1522 O O . GLN A 1 190 ? 14.961 -6.215 -4.605 1 97.38 190 GLN A O 1
ATOM 1527 N N . ASP A 1 191 ? 13.398 -6.016 -3.102 1 95.62 191 ASP A N 1
ATOM 1528 C CA . ASP A 1 191 ? 14.141 -5.023 -2.32 1 95.62 191 ASP A CA 1
ATOM 1529 C C . ASP A 1 191 ? 15.273 -5.68 -1.533 1 95.62 191 ASP A C 1
ATOM 1531 O O . ASP A 1 191 ? 16.172 -4.996 -1.054 1 95.62 191 ASP A O 1
ATOM 1535 N N . TYR A 1 192 ? 15.18 -6.984 -1.368 1 95 192 TYR A N 1
ATOM 1536 C CA . TYR A 1 192 ? 16.188 -7.723 -0.619 1 95 192 TYR A CA 1
ATOM 1537 C C . TYR A 1 192 ? 17.297 -8.219 -1.539 1 95 192 TYR A C 1
ATOM 1539 O O . TYR A 1 192 ? 18.469 -8.133 -1.201 1 95 192 TYR A O 1
ATOM 1547 N N . PHE A 1 193 ? 16.922 -8.695 -2.75 1 96.94 193 PHE A N 1
ATOM 1548 C CA . PHE A 1 193 ? 17.875 -9.375 -3.613 1 96.94 193 PHE A CA 1
ATOM 1549 C C . PHE A 1 193 ? 18.203 -8.531 -4.84 1 96.94 193 PHE A C 1
ATOM 1551 O O . PHE A 1 193 ? 19.016 -8.93 -5.676 1 96.94 193 PHE A O 1
ATOM 1558 N N . GLY A 1 194 ? 17.562 -7.371 -4.973 1 95 194 GLY A N 1
ATOM 1559 C CA . GLY A 1 194 ? 17.781 -6.562 -6.164 1 95 194 GLY A CA 1
ATOM 1560 C C . GLY A 1 194 ? 17.125 -7.145 -7.402 1 95 194 GLY A C 1
ATOM 1561 O O . GLY A 1 194 ? 17.719 -7.133 -8.484 1 95 194 GLY A O 1
ATOM 1562 N N . LEU A 1 195 ? 15.93 -7.691 -7.258 1 96.94 195 LEU A N 1
ATOM 1563 C CA . LEU A 1 195 ? 15.172 -8.266 -8.367 1 96.94 195 LEU A CA 1
ATOM 1564 C C . LEU A 1 195 ? 14.18 -7.254 -8.922 1 96.94 195 LEU A C 1
ATOM 1566 O O . LEU A 1 195 ? 12.992 -7.562 -9.062 1 96.94 195 LEU A O 1
ATOM 1570 N N . THR A 1 196 ? 14.625 -6.102 -9.258 1 93.94 196 THR A N 1
ATOM 1571 C CA . THR A 1 196 ? 13.773 -4.988 -9.664 1 93.94 196 THR A CA 1
ATOM 1572 C C . THR A 1 196 ? 13.719 -4.879 -11.188 1 93.94 196 THR A C 1
ATOM 1574 O O . THR A 1 196 ? 14.547 -5.469 -11.891 1 93.94 196 THR A O 1
ATOM 1577 N N . GLU A 1 197 ? 12.703 -4.199 -11.664 1 92.25 197 GLU A N 1
ATOM 1578 C CA . GLU A 1 197 ? 12.664 -3.793 -13.062 1 92.25 197 GLU A CA 1
ATOM 1579 C C . GLU A 1 197 ? 13.828 -2.869 -13.406 1 92.25 197 GLU A C 1
ATOM 1581 O O . GLU A 1 197 ? 14.438 -2.273 -12.516 1 92.25 197 GLU A O 1
ATOM 1586 N N . PRO A 1 198 ? 14.18 -2.836 -14.672 1 95.38 198 PRO A N 1
ATOM 1587 C CA . PRO A 1 198 ? 13.492 -3.371 -15.852 1 95.38 198 PRO A CA 1
ATOM 1588 C C . PRO A 1 198 ? 13.906 -4.805 -16.172 1 95.38 198 PRO A C 1
ATOM 1590 O O . PRO A 1 198 ? 15.023 -5.215 -15.859 1 95.38 198 PRO A O 1
ATOM 1593 N N . LEU A 1 199 ? 13 -5.527 -16.828 1 97.62 199 LEU A N 1
ATOM 1594 C CA . LEU A 1 199 ? 13.328 -6.77 -17.516 1 97.62 199 LEU A CA 1
ATOM 1595 C C . LEU A 1 199 ? 14.117 -6.5 -18.781 1 97.62 199 LEU A C 1
ATOM 1597 O O . LEU A 1 199 ? 13.867 -5.516 -19.484 1 97.62 199 LEU A O 1
ATOM 1601 N N . ASP A 1 200 ? 15.07 -7.391 -19.078 1 97.62 200 ASP A N 1
ATOM 1602 C CA . ASP A 1 200 ? 15.812 -7.219 -20.312 1 97.62 200 ASP A CA 1
ATOM 1603 C C . ASP A 1 200 ? 14.992 -7.676 -21.516 1 97.62 200 ASP A C 1
ATOM 1605 O O . ASP A 1 200 ? 13.852 -8.133 -21.359 1 97.62 200 ASP A O 1
ATOM 1609 N N . VAL A 1 201 ? 15.547 -7.516 -22.688 1 97.88 201 VAL A N 1
ATOM 1610 C CA . VAL A 1 201 ? 14.844 -7.758 -23.953 1 97.88 201 VAL A CA 1
ATOM 1611 C C . VAL A 1 201 ? 14.391 -9.219 -24.016 1 97.88 201 VAL A C 1
ATOM 1613 O O . VAL A 1 201 ? 13.281 -9.508 -24.453 1 97.88 201 VAL A O 1
ATOM 1616 N N . HIS A 1 202 ? 15.25 -10.078 -23.641 1 98.12 202 HIS A N 1
ATOM 1617 C CA . HIS A 1 202 ? 14.938 -11.5 -23.688 1 98.12 202 HIS A CA 1
ATOM 1618 C C . HIS A 1 202 ? 13.758 -11.836 -22.781 1 98.12 202 HIS A C 1
ATOM 1620 O O . HIS A 1 202 ? 12.82 -12.516 -23.203 1 98.12 202 HIS A O 1
ATOM 1626 N N . ASN A 1 203 ? 13.828 -11.367 -21.547 1 98.62 203 ASN A N 1
ATOM 1627 C CA . ASN A 1 203 ? 12.742 -11.617 -20.594 1 98.62 203 ASN A CA 1
ATOM 1628 C C . ASN A 1 203 ? 11.445 -10.938 -21.047 1 98.62 203 ASN A C 1
ATOM 1630 O O . ASN A 1 203 ? 10.359 -11.484 -20.859 1 98.62 203 ASN A O 1
ATOM 1634 N N . LEU A 1 204 ? 11.555 -9.805 -21.656 1 98.5 204 LEU A N 1
ATOM 1635 C CA . LEU A 1 204 ? 10.367 -9.125 -22.172 1 98.5 204 LEU A CA 1
ATOM 1636 C C . LEU A 1 204 ? 9.742 -9.93 -23.312 1 98.5 204 LEU A C 1
ATOM 1638 O O . LEU A 1 204 ? 8.523 -9.938 -23.484 1 98.5 204 LEU A O 1
ATOM 1642 N N . GLN A 1 205 ? 10.578 -10.562 -24.047 1 98.69 205 GLN A N 1
ATOM 1643 C CA . GLN A 1 205 ? 10.055 -11.422 -25.109 1 98.69 205 GLN A CA 1
ATOM 1644 C C . GLN A 1 205 ? 9.242 -12.578 -24.516 1 98.69 205 GLN A C 1
ATOM 1646 O O . GLN A 1 205 ? 8.188 -12.93 -25.062 1 98.69 205 GLN A O 1
ATOM 1651 N N . LEU A 1 206 ? 9.75 -13.164 -23.484 1 98.81 206 LEU A N 1
ATOM 1652 C CA . LEU A 1 206 ? 9.008 -14.219 -22.797 1 98.81 206 LEU A CA 1
ATOM 1653 C C . LEU A 1 206 ? 7.676 -13.688 -22.281 1 98.81 206 LEU A C 1
ATOM 1655 O O . LEU A 1 206 ? 6.641 -14.336 -22.438 1 98.81 206 LEU A O 1
ATOM 1659 N N . VAL A 1 207 ? 7.699 -12.516 -21.688 1 98.81 207 VAL A N 1
ATOM 1660 C CA . VAL A 1 207 ? 6.5 -11.867 -21.172 1 98.81 207 VAL A CA 1
ATOM 1661 C C . VAL A 1 207 ? 5.527 -11.609 -22.328 1 98.81 207 VAL A C 1
ATOM 1663 O O . VAL A 1 207 ? 4.34 -11.938 -22.219 1 98.81 207 VAL A O 1
ATOM 1666 N N . ASP A 1 208 ? 6.062 -11.125 -23.391 1 98.88 208 ASP A N 1
ATOM 1667 C CA . ASP A 1 208 ? 5.223 -10.789 -24.547 1 98.88 208 ASP A CA 1
ATOM 1668 C C . ASP A 1 208 ? 4.578 -12.047 -25.125 1 98.88 208 ASP A C 1
ATOM 1670 O O . ASP A 1 208 ? 3.402 -12.023 -25.5 1 98.88 208 ASP A O 1
ATOM 1674 N N . GLN A 1 209 ? 5.332 -13.078 -25.25 1 98.88 209 GLN A N 1
ATOM 1675 C CA . GLN A 1 209 ? 4.781 -14.352 -25.734 1 98.88 209 GLN A CA 1
ATOM 1676 C C . GLN A 1 209 ? 3.668 -14.844 -24.812 1 98.88 209 GLN A C 1
ATOM 1678 O O . GLN A 1 209 ? 2.625 -15.305 -25.281 1 98.88 209 GLN A O 1
ATOM 1683 N N . THR A 1 210 ? 3.922 -14.75 -23.531 1 98.94 210 THR A N 1
ATOM 1684 C CA . THR A 1 210 ? 2.924 -15.156 -22.547 1 98.94 210 THR A CA 1
ATOM 1685 C C . THR A 1 210 ? 1.642 -14.344 -22.719 1 98.94 210 THR A C 1
ATOM 1687 O O . THR A 1 210 ? 0.551 -14.914 -22.812 1 98.94 210 THR A O 1
ATOM 1690 N N . LEU A 1 211 ? 1.791 -13.039 -22.781 1 98.94 211 LEU A N 1
ATOM 1691 C CA . LEU A 1 211 ? 0.638 -12.148 -22.875 1 98.94 211 LEU A CA 1
ATOM 1692 C C . LEU A 1 211 ? -0.112 -12.367 -24.188 1 98.94 211 LEU A C 1
ATOM 1694 O O . LEU A 1 211 ? -1.343 -12.281 -24.234 1 98.94 211 LEU A O 1
ATOM 1698 N N . ALA A 1 212 ? 0.626 -12.617 -25.234 1 98.88 212 ALA A N 1
ATOM 1699 C CA . ALA A 1 212 ? -0.016 -12.906 -26.516 1 98.88 212 ALA A CA 1
ATOM 1700 C C . ALA A 1 212 ? -0.914 -14.141 -26.406 1 98.88 212 ALA A C 1
ATOM 1702 O O . ALA A 1 212 ? -2.033 -14.141 -26.922 1 98.88 212 ALA A O 1
ATOM 1703 N N . LEU A 1 213 ? -0.442 -15.164 -25.781 1 98.81 213 LEU A N 1
ATOM 1704 C CA . LEU A 1 213 ? -1.219 -16.375 -25.594 1 98.81 213 LEU A CA 1
ATOM 1705 C C . LEU A 1 213 ? -2.414 -16.141 -24.672 1 98.81 213 LEU A C 1
ATOM 1707 O O . LEU A 1 213 ? -3.51 -16.641 -24.938 1 98.81 213 LEU A O 1
ATOM 1711 N N . VAL A 1 214 ? -2.197 -15.375 -23.594 1 98.88 214 VAL A N 1
ATOM 1712 C CA . VAL A 1 214 ? -3.281 -15.016 -22.688 1 98.88 214 VAL A CA 1
ATOM 1713 C C . VAL A 1 214 ? -4.398 -14.32 -23.453 1 98.88 214 VAL A C 1
ATOM 1715 O O . VAL A 1 214 ? -5.574 -14.641 -23.281 1 98.88 214 VAL A O 1
ATOM 1718 N N . LYS A 1 215 ? -4.02 -13.414 -24.312 1 98.75 215 LYS A N 1
ATOM 1719 C CA . LYS A 1 215 ? -4.98 -12.695 -25.156 1 98.75 215 LYS A CA 1
ATOM 1720 C C . LYS A 1 215 ? -5.695 -13.648 -26.109 1 98.75 215 LYS A C 1
ATOM 1722 O O . LYS A 1 215 ? -6.922 -13.617 -26.219 1 98.75 215 LYS A O 1
ATOM 1727 N N . GLN A 1 216 ? -4.922 -14.445 -26.75 1 98.56 216 GLN A N 1
ATOM 1728 C CA . GLN A 1 216 ? -5.469 -15.398 -27.703 1 98.56 216 GLN A CA 1
ATOM 1729 C C . GLN A 1 216 ? -6.48 -16.328 -27.047 1 98.56 216 GLN A C 1
ATOM 1731 O O . GLN A 1 216 ? -7.504 -16.672 -27.641 1 98.56 216 GLN A O 1
ATOM 1736 N N . GLN A 1 217 ? -6.176 -16.672 -25.844 1 98.5 217 GLN A N 1
ATOM 1737 C CA . GLN A 1 217 ? -7.02 -17.609 -25.094 1 98.5 217 GLN A CA 1
ATOM 1738 C C . GLN A 1 217 ? -8.148 -16.875 -24.391 1 98.5 217 GLN A C 1
ATOM 1740 O O . GLN A 1 217 ? -8.969 -17.5 -23.703 1 98.5 217 GLN A O 1
ATOM 1745 N N . ARG A 1 218 ? -8.258 -15.586 -24.5 1 98.06 218 ARG A N 1
ATOM 1746 C CA . ARG A 1 218 ? -9.289 -14.75 -23.891 1 98.06 218 ARG A CA 1
ATOM 1747 C C . ARG A 1 218 ? -9.281 -14.906 -22.375 1 98.06 218 ARG A C 1
ATOM 1749 O O . ARG A 1 218 ? -10.344 -15.016 -21.75 1 98.06 218 ARG A O 1
ATOM 1756 N N . ARG A 1 219 ? -8.094 -15.016 -21.828 1 98.69 219 ARG A N 1
ATOM 1757 C CA . ARG A 1 219 ? -7.918 -15.102 -20.391 1 98.69 219 ARG A CA 1
ATOM 1758 C C . ARG A 1 219 ? -7.691 -13.727 -19.781 1 98.69 219 ARG A C 1
ATOM 1760 O O . ARG A 1 219 ? -7.879 -12.703 -20.438 1 98.69 219 ARG A O 1
ATOM 1767 N N . GLN A 1 220 ? -7.508 -13.703 -18.406 1 98.69 220 GLN A N 1
ATOM 1768 C CA . GLN A 1 220 ? -7.336 -12.477 -17.625 1 98.69 220 GLN A CA 1
ATOM 1769 C C . GLN A 1 220 ? -6.016 -12.492 -16.859 1 98.69 220 GLN A C 1
ATOM 1771 O O . GLN A 1 220 ? -5.367 -13.539 -16.75 1 98.69 220 GLN A O 1
ATOM 1776 N N . LEU A 1 221 ? -5.641 -11.281 -16.438 1 98.75 221 LEU A N 1
ATOM 1777 C CA . LEU A 1 221 ? -4.488 -11.164 -15.555 1 98.75 221 LEU A CA 1
ATOM 1778 C C . LEU A 1 221 ? -4.91 -10.688 -14.172 1 98.75 221 LEU A C 1
ATOM 1780 O O . LEU A 1 221 ? -5.758 -9.797 -14.047 1 98.75 221 LEU A O 1
ATOM 1784 N N . ASP A 1 222 ? -4.309 -11.281 -13.219 1 98.5 222 ASP A N 1
ATOM 1785 C CA . ASP A 1 222 ? -4.422 -10.867 -11.82 1 98.5 222 ASP A CA 1
ATOM 1786 C C . ASP A 1 222 ? -3.666 -9.562 -11.578 1 98.5 222 ASP A C 1
ATOM 1788 O O . ASP A 1 222 ? -2.438 -9.523 -11.68 1 98.5 222 ASP A O 1
ATOM 1792 N N . LEU A 1 223 ? -4.367 -8.469 -11.383 1 98.31 223 LEU A N 1
ATOM 1793 C CA . LEU A 1 223 ? -3.779 -7.254 -10.836 1 98.31 223 LEU A CA 1
ATOM 1794 C C . LEU A 1 223 ? -3.723 -7.32 -9.312 1 98.31 223 LEU A C 1
ATOM 1796 O O . LEU A 1 223 ? -4.645 -6.859 -8.633 1 98.31 223 LEU A O 1
ATOM 1800 N N . ASN A 1 224 ? -2.658 -7.844 -8.805 1 98.56 224 ASN A N 1
ATOM 1801 C CA . ASN A 1 224 ? -2.51 -8.242 -7.41 1 98.56 224 ASN A CA 1
ATOM 1802 C C . ASN A 1 224 ? -1.74 -7.195 -6.609 1 98.56 224 ASN A C 1
ATOM 1804 O O . ASN A 1 224 ? -0.593 -6.883 -6.93 1 98.56 224 ASN A O 1
ATOM 1808 N N . LEU A 1 225 ? -2.342 -6.652 -5.559 1 97.31 225 LEU A N 1
ATOM 1809 C CA . LEU A 1 225 ? -1.705 -5.551 -4.844 1 97.31 225 LEU A CA 1
ATOM 1810 C C . LEU A 1 225 ? -1.073 -6.039 -3.545 1 97.31 225 LEU A C 1
ATOM 1812 O O . LEU A 1 225 ? -0.506 -5.246 -2.791 1 97.31 225 LEU A O 1
ATOM 1816 N N . ALA A 1 226 ? -1.104 -7.355 -3.291 1 97.69 226 ALA A N 1
ATOM 1817 C CA . ALA A 1 226 ? -0.57 -7.902 -2.047 1 97.69 226 ALA A CA 1
ATOM 1818 C C . ALA A 1 226 ? 0.905 -7.551 -1.879 1 97.69 226 ALA A C 1
ATOM 1820 O O . ALA A 1 226 ? 1.379 -7.355 -0.757 1 97.69 226 ALA A O 1
ATOM 1821 N N . GLY A 1 227 ? 1.598 -7.445 -2.984 1 97.38 227 GLY A N 1
ATOM 1822 C CA . GLY A 1 227 ? 3.023 -7.172 -2.928 1 97.38 227 GLY A CA 1
ATOM 1823 C C . GLY A 1 227 ? 3.352 -5.848 -2.262 1 97.38 227 GLY A C 1
ATOM 1824 O O . GLY A 1 227 ? 4.434 -5.684 -1.695 1 97.38 227 GLY A O 1
ATOM 1825 N N . LEU A 1 228 ? 2.486 -4.898 -2.314 1 96.06 228 LEU A N 1
ATOM 1826 C CA . LEU A 1 228 ? 2.674 -3.59 -1.694 1 96.06 228 LEU A CA 1
ATOM 1827 C C . LEU A 1 228 ? 2.848 -3.723 -0.186 1 96.06 228 LEU A C 1
ATOM 1829 O O . LEU A 1 228 ? 3.502 -2.889 0.445 1 96.06 228 LEU A O 1
ATOM 1833 N N . TYR A 1 229 ? 2.338 -4.773 0.321 1 95.56 229 TYR A N 1
ATOM 1834 C CA . TYR A 1 229 ? 2.252 -4.906 1.771 1 95.56 229 TYR A CA 1
ATOM 1835 C C . TYR A 1 229 ? 3.223 -5.965 2.281 1 95.56 229 TYR A C 1
ATOM 1837 O O . TYR A 1 229 ? 3.176 -6.344 3.453 1 95.56 229 TYR A O 1
ATOM 1845 N N . LYS A 1 230 ? 4.016 -6.461 1.365 1 94.81 230 LYS A N 1
ATOM 1846 C CA . LYS A 1 230 ? 5.051 -7.41 1.753 1 94.81 230 LYS A CA 1
ATOM 1847 C C . LYS A 1 230 ? 6.379 -6.703 2.014 1 94.81 230 LYS A C 1
ATOM 1849 O O . LYS A 1 230 ? 6.793 -5.844 1.232 1 94.81 230 LYS A O 1
ATOM 1854 N N . PRO A 1 231 ? 7.086 -6.969 3.135 1 88 231 PRO A N 1
ATOM 1855 C CA . PRO A 1 231 ? 8.25 -6.227 3.619 1 88 231 PRO A CA 1
ATOM 1856 C C . PRO A 1 231 ? 9.328 -6.055 2.551 1 88 231 PRO A C 1
ATOM 1858 O O . PRO A 1 231 ? 10.031 -5.043 2.537 1 88 231 PRO A O 1
ATOM 1861 N N . TYR A 1 232 ? 9.547 -6.855 1.627 1 94 232 TYR A N 1
ATOM 1862 C CA . TYR A 1 232 ? 10.664 -6.777 0.697 1 94 232 TYR A CA 1
ATOM 1863 C C . TYR A 1 232 ? 10.18 -6.664 -0.741 1 94 232 TYR A C 1
ATOM 1865 O O . TYR A 1 232 ? 10.977 -6.707 -1.681 1 94 232 TYR A O 1
ATOM 1873 N N . CYS A 1 233 ? 8.938 -6.449 -0.91 1 96.12 233 CYS A N 1
ATOM 1874 C CA . CYS A 1 233 ? 8.406 -6.297 -2.262 1 96.12 233 CYS A CA 1
ATOM 1875 C C . CYS A 1 233 ? 8.094 -4.836 -2.561 1 96.12 233 CYS A C 1
ATOM 1877 O O . CYS A 1 233 ? 8.734 -4.219 -3.412 1 96.12 233 CYS A O 1
ATOM 1879 N N . ASN A 1 234 ? 7.145 -4.242 -1.79 1 94.56 234 ASN A N 1
ATOM 1880 C CA . ASN A 1 234 ? 6.77 -2.834 -1.874 1 94.56 234 ASN A CA 1
ATOM 1881 C C . ASN A 1 234 ? 6.293 -2.463 -3.275 1 94.56 234 ASN A C 1
ATOM 1883 O O . ASN A 1 234 ? 6.559 -1.359 -3.754 1 94.56 234 ASN A O 1
ATOM 1887 N N . ASP A 1 235 ? 5.719 -3.424 -3.957 1 95.75 235 ASP A N 1
ATOM 1888 C CA . ASP A 1 235 ? 5.242 -3.254 -5.324 1 95.75 235 ASP A CA 1
ATOM 1889 C C . ASP A 1 235 ? 4.008 -4.109 -5.59 1 95.75 235 ASP A C 1
ATOM 1891 O O . ASP A 1 235 ? 3.59 -4.891 -4.727 1 95.75 235 ASP A O 1
ATOM 1895 N N . PHE A 1 236 ? 3.379 -3.832 -6.742 1 96.94 236 PHE A N 1
ATOM 1896 C CA . PHE A 1 236 ? 2.23 -4.641 -7.137 1 96.94 236 PHE A CA 1
ATOM 1897 C C . PHE A 1 236 ? 2.617 -5.633 -8.227 1 96.94 236 PHE A C 1
ATOM 1899 O O . PHE A 1 236 ? 3.697 -5.527 -8.812 1 96.94 236 PHE A O 1
ATOM 1906 N N . TYR A 1 237 ? 1.829 -6.629 -8.398 1 98 237 TYR A N 1
ATOM 1907 C CA . TYR A 1 237 ? 1.935 -7.574 -9.5 1 98 237 TYR A CA 1
ATOM 1908 C C . TYR A 1 237 ? 0.898 -7.27 -10.578 1 98 237 TYR A C 1
ATOM 1910 O O . TYR A 1 237 ? -0.262 -6.988 -10.266 1 98 237 TYR A O 1
ATOM 1918 N N . PRO A 1 238 ? 1.264 -7.305 -11.836 1 97.62 238 PRO A N 1
ATOM 1919 C CA . PRO A 1 238 ? 2.488 -7.867 -12.406 1 97.62 238 PRO A CA 1
ATOM 1920 C C . PRO A 1 238 ? 3.605 -6.836 -12.547 1 97.62 238 PRO A C 1
ATOM 1922 O O . PRO A 1 238 ? 4.625 -7.105 -13.188 1 97.62 238 PRO A O 1
ATOM 1925 N N . GLY A 1 239 ? 3.492 -5.648 -11.938 1 95.12 239 GLY A N 1
ATOM 1926 C CA . GLY A 1 239 ? 4.453 -4.57 -12.086 1 95.12 239 GLY A CA 1
ATOM 1927 C C . GLY A 1 239 ? 4.191 -3.703 -13.305 1 95.12 239 GLY A C 1
ATOM 1928 O O . GLY A 1 239 ? 3.361 -4.043 -14.148 1 95.12 239 GLY A O 1
ATOM 1929 N N . GLU A 1 240 ? 4.922 -2.682 -13.414 1 94 240 GLU A N 1
ATOM 1930 C CA . GLU A 1 240 ? 4.621 -1.636 -14.391 1 94 240 GLU A CA 1
ATOM 1931 C C . GLU A 1 240 ? 4.895 -2.111 -15.812 1 94 240 GLU A C 1
ATOM 1933 O O . GLU A 1 240 ? 4.078 -1.895 -16.719 1 94 240 GLU A O 1
ATOM 1938 N N . GLN A 1 241 ? 6.016 -2.73 -16.047 1 95.06 241 GLN A N 1
ATOM 1939 C CA . GLN A 1 241 ? 6.387 -3.127 -17.406 1 95.06 241 GLN A CA 1
ATOM 1940 C C . GLN A 1 241 ? 5.367 -4.098 -18 1 95.06 241 GLN A C 1
ATOM 1942 O O . GLN A 1 241 ? 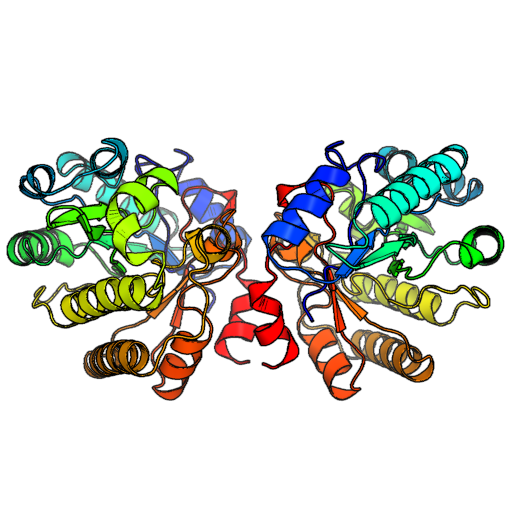4.957 -3.951 -19.141 1 95.06 241 GLN A O 1
ATOM 1947 N N . ILE A 1 242 ? 5.023 -5.062 -17.203 1 97.56 242 ILE A N 1
ATOM 1948 C CA . ILE A 1 242 ? 4.09 -6.078 -17.672 1 97.56 242 ILE A CA 1
ATOM 1949 C C . ILE A 1 242 ? 2.688 -5.484 -17.766 1 97.56 242 ILE A C 1
ATOM 1951 O O . ILE A 1 242 ? 1.945 -5.777 -18.703 1 97.56 242 ILE A O 1
ATOM 1955 N N . LEU A 1 243 ? 2.314 -4.637 -16.859 1 96.75 243 LEU A N 1
ATOM 1956 C CA . LEU A 1 243 ? 1.018 -3.967 -16.875 1 96.75 243 LEU A CA 1
ATOM 1957 C C . LEU A 1 243 ? 0.826 -3.182 -18.156 1 96.75 243 LEU A C 1
ATOM 1959 O O . LEU A 1 243 ? -0.213 -3.295 -18.812 1 96.75 243 LEU A O 1
ATOM 1963 N N . GLN A 1 244 ? 1.801 -2.43 -18.531 1 95.31 244 GLN A N 1
ATOM 1964 C CA . GLN A 1 244 ? 1.716 -1.617 -19.75 1 95.31 244 GLN A CA 1
ATOM 1965 C C . GLN A 1 244 ? 1.513 -2.488 -20.984 1 95.31 244 GLN A C 1
ATOM 1967 O O . GLN A 1 244 ? 0.703 -2.162 -21.859 1 95.31 244 GLN A O 1
ATOM 1972 N N . ARG A 1 245 ? 2.207 -3.551 -21.031 1 97.5 245 ARG A N 1
ATOM 1973 C CA . ARG A 1 245 ? 2.102 -4.473 -22.156 1 97.5 245 ARG A CA 1
ATOM 1974 C C . ARG A 1 245 ? 0.728 -5.133 -22.203 1 97.5 245 ARG A C 1
ATOM 1976 O O . ARG A 1 245 ? 0.136 -5.277 -23.281 1 97.5 245 ARG A O 1
ATOM 1983 N N . ALA A 1 246 ? 0.253 -5.543 -21.031 1 98.25 246 ALA A N 1
ATOM 1984 C CA . ALA A 1 246 ? -1.072 -6.152 -20.953 1 98.25 246 ALA A CA 1
ATOM 1985 C C . ALA A 1 246 ? -2.154 -5.172 -21.391 1 98.25 246 ALA A C 1
ATOM 1987 O O . ALA A 1 246 ? -3.102 -5.555 -22.094 1 98.25 246 ALA A O 1
ATOM 1988 N N . GLN A 1 247 ? -2.023 -3.908 -20.969 1 96.88 247 GLN A N 1
ATOM 1989 C CA . GLN A 1 247 ? -2.988 -2.875 -21.328 1 96.88 247 GLN A CA 1
ATOM 1990 C C . GLN A 1 247 ? -2.982 -2.615 -22.844 1 96.88 247 GLN A C 1
ATOM 1992 O O . GLN A 1 247 ? -4.043 -2.451 -23.453 1 96.88 247 GLN A O 1
ATOM 1997 N N . LYS A 1 248 ? -1.817 -2.588 -23.453 1 97.12 248 LYS A N 1
ATOM 1998 C CA . LYS A 1 248 ? -1.696 -2.396 -24.891 1 97.12 248 LYS A CA 1
ATOM 1999 C C . LYS A 1 248 ? -2.422 -3.502 -25.656 1 97.12 248 LYS A C 1
ATOM 2001 O O . LYS A 1 248 ? -2.949 -3.268 -26.75 1 97.12 248 LYS A O 1
ATOM 2006 N N . LEU A 1 249 ? -2.477 -4.684 -25.078 1 98.19 249 LEU A N 1
ATOM 2007 C CA . LEU A 1 249 ? -3.123 -5.832 -25.703 1 98.19 249 LEU A CA 1
ATOM 2008 C C . LEU A 1 249 ? -4.586 -5.922 -25.297 1 98.19 249 LEU A C 1
ATOM 2010 O O . LEU A 1 249 ? -5.297 -6.84 -25.703 1 98.19 249 LEU A O 1
ATOM 2014 N N . ASP A 1 250 ? -5.043 -5.008 -24.422 1 97.75 250 ASP A N 1
ATOM 2015 C CA . ASP A 1 250 ? -6.414 -4.961 -23.922 1 97.75 250 ASP A CA 1
ATOM 2016 C C . ASP A 1 250 ? -6.773 -6.25 -23.188 1 97.75 250 ASP A C 1
ATOM 2018 O O . ASP A 1 250 ? -7.879 -6.773 -23.344 1 97.75 250 ASP A O 1
ATOM 2022 N N . ILE A 1 251 ? -5.797 -6.82 -22.547 1 98.5 251 ILE A N 1
ATOM 2023 C CA . ILE A 1 251 ? -6.066 -7.973 -21.688 1 98.5 251 ILE A CA 1
ATOM 2024 C C . ILE A 1 251 ? -6.797 -7.52 -20.438 1 98.5 251 ILE A C 1
ATOM 2026 O O . ILE A 1 251 ? -6.367 -6.582 -19.75 1 98.5 251 ILE A O 1
ATOM 2030 N N . PRO A 1 252 ? -7.941 -8.141 -20.109 1 98.06 252 PRO A N 1
ATOM 2031 C CA . PRO A 1 252 ? -8.648 -7.742 -18.891 1 98.06 252 PRO A CA 1
ATOM 2032 C C . PRO A 1 252 ? -7.805 -7.922 -17.625 1 98.06 252 PRO A C 1
ATOM 2034 O O . PRO A 1 252 ? -7.148 -8.953 -17.469 1 98.06 252 PRO A O 1
ATOM 2037 N N . LEU A 1 253 ? -7.789 -6.902 -16.828 1 97.94 253 LEU A N 1
ATOM 2038 C CA . LEU A 1 253 ? -7.121 -6.91 -15.523 1 97.94 253 LEU A CA 1
ATOM 2039 C C . LEU A 1 253 ? -8.133 -6.996 -14.391 1 97.94 253 LEU A C 1
ATOM 2041 O O . LEU A 1 253 ? -9.109 -6.234 -14.359 1 97.94 253 LEU A O 1
ATOM 2045 N N . VAL A 1 254 ? -7.949 -7.973 -13.445 1 98.06 254 VAL A N 1
ATOM 2046 C CA . VAL A 1 254 ? -8.859 -8.156 -12.312 1 98.06 254 VAL A CA 1
ATOM 2047 C C . VAL A 1 254 ? -8.109 -7.914 -11.008 1 98.06 254 VAL A C 1
ATOM 2049 O O . VAL A 1 254 ? -7.156 -8.633 -10.688 1 98.06 254 VAL A O 1
ATOM 2052 N N . TYR A 1 255 ? -8.547 -6.895 -10.312 1 98 255 TYR A N 1
ATOM 2053 C CA . TYR A 1 255 ? -7.93 -6.637 -9.016 1 98 255 TYR A CA 1
ATOM 2054 C C . TYR A 1 255 ? -8.086 -7.84 -8.094 1 98 255 TYR A C 1
ATOM 2056 O O . TYR A 1 255 ? -9.141 -8.461 -8.047 1 98 255 TYR A O 1
ATOM 2064 N N . GLY A 1 256 ? -7.023 -8.117 -7.363 1 98.38 256 GLY A N 1
ATOM 2065 C CA . GLY A 1 256 ? -7.027 -9.086 -6.281 1 98.38 256 GLY A CA 1
ATOM 2066 C C . GLY A 1 256 ? -6.207 -8.648 -5.082 1 98.38 256 GLY A C 1
ATOM 2067 O O . GLY A 1 256 ? -5.07 -8.195 -5.234 1 98.38 256 GLY A O 1
ATOM 2068 N N . SER A 1 257 ? -6.793 -8.82 -3.893 1 98.19 257 SER A N 1
ATOM 2069 C CA . SER A 1 257 ? -6.082 -8.484 -2.664 1 98.19 257 SER A CA 1
ATOM 2070 C C . SER A 1 257 ? -5.18 -9.625 -2.219 1 98.19 257 SER A C 1
ATOM 2072 O O . SER A 1 257 ? -4.27 -9.43 -1.412 1 98.19 257 SER A O 1
ATOM 2074 N N . ASP A 1 258 ? -5.434 -10.844 -2.758 1 98.69 258 ASP A N 1
ATOM 2075 C CA . ASP A 1 258 ? -4.73 -12.031 -2.289 1 98.69 258 ASP A CA 1
ATOM 2076 C C . ASP A 1 258 ? -4.832 -12.172 -0.772 1 98.69 258 ASP A C 1
ATOM 2078 O O . ASP A 1 258 ? -3.844 -12.469 -0.101 1 98.69 258 ASP A O 1
ATOM 2082 N N . ALA A 1 259 ? -6.02 -11.914 -0.211 1 98.56 259 ALA A N 1
ATOM 2083 C CA . ALA A 1 259 ? -6.23 -11.805 1.23 1 98.56 259 ALA A CA 1
ATOM 2084 C C . ALA A 1 259 ? -6.203 -13.18 1.892 1 98.56 259 ALA A C 1
ATOM 2086 O O . ALA A 1 259 ? -6.871 -14.109 1.433 1 98.56 259 ALA A O 1
ATOM 2087 N N . HIS A 1 260 ? -5.453 -13.266 2.982 1 98.56 260 HIS A N 1
ATOM 2088 C CA . HIS A 1 260 ? -5.402 -14.438 3.854 1 98.56 260 HIS A CA 1
ATOM 2089 C C . HIS A 1 260 ? -5.965 -14.125 5.234 1 98.56 260 HIS A C 1
ATOM 2091 O O . HIS A 1 260 ? -5.82 -14.914 6.164 1 98.56 260 HIS A O 1
ATOM 2097 N N . ASP A 1 261 ? -6.441 -12.914 5.391 1 98.12 261 ASP A N 1
ATOM 2098 C CA . ASP A 1 261 ? -7.043 -12.414 6.625 1 98.12 261 ASP A CA 1
ATOM 2099 C C . ASP A 1 261 ? -8.055 -11.305 6.336 1 98.12 261 ASP A C 1
ATOM 2101 O O . ASP A 1 261 ? -8.164 -10.844 5.199 1 98.12 261 ASP A O 1
ATOM 2105 N N . ILE A 1 262 ? -8.836 -10.945 7.32 1 97.69 262 ILE A N 1
ATOM 2106 C CA . ILE A 1 262 ? -9.914 -9.977 7.188 1 97.69 262 ILE A CA 1
ATOM 2107 C C . ILE A 1 262 ? -9.344 -8.625 6.766 1 97.69 262 ILE A C 1
ATOM 2109 O O . ILE A 1 262 ? -9.836 -8.008 5.82 1 97.69 262 ILE A O 1
ATOM 2113 N N . ALA A 1 263 ? -8.266 -8.148 7.395 1 95.62 263 ALA A N 1
ATOM 2114 C CA . ALA A 1 263 ? -7.703 -6.816 7.184 1 95.62 263 ALA A CA 1
ATOM 2115 C C . ALA A 1 263 ? -7.18 -6.66 5.762 1 95.62 263 ALA A C 1
ATOM 2117 O O . ALA A 1 263 ? -7.16 -5.555 5.215 1 95.62 263 ALA A O 1
ATOM 2118 N N . SER A 1 264 ? -6.801 -7.742 5.129 1 97.25 264 SER A N 1
ATOM 2119 C CA . SER A 1 264 ? -6.164 -7.691 3.816 1 97.25 264 SER A CA 1
ATOM 2120 C C . SER A 1 264 ? -7.203 -7.598 2.703 1 97.25 264 SER A C 1
ATOM 2122 O O . SER A 1 264 ? -6.867 -7.273 1.561 1 97.25 264 SER A O 1
ATOM 2124 N N . VAL A 1 265 ? -8.461 -7.855 3.002 1 97.75 265 VAL A N 1
ATOM 2125 C CA . VAL A 1 265 ? -9.508 -7.785 1.994 1 97.75 265 VAL A CA 1
ATOM 2126 C C . VAL A 1 265 ? -9.664 -6.348 1.504 1 97.75 265 VAL A C 1
ATOM 2128 O O . VAL A 1 265 ? -9.828 -5.426 2.305 1 97.75 265 VAL A O 1
ATOM 2131 N N . GLY A 1 266 ? -9.516 -6.16 0.204 1 96.38 266 GLY A N 1
ATOM 2132 C CA . GLY A 1 266 ? -9.773 -4.863 -0.403 1 96.38 266 GLY A CA 1
ATOM 2133 C C . GLY A 1 266 ? -8.625 -3.891 -0.249 1 96.38 266 GLY A C 1
ATOM 2134 O O . GLY A 1 266 ? -8.742 -2.717 -0.609 1 96.38 266 GLY A O 1
ATOM 2135 N N . ARG A 1 267 ? -7.492 -4.336 0.2 1 95.56 267 ARG A N 1
ATOM 2136 C CA . ARG A 1 267 ? -6.363 -3.434 0.386 1 95.56 267 ARG A CA 1
ATOM 2137 C C . ARG A 1 267 ? -5.914 -2.836 -0.944 1 95.56 267 ARG A C 1
ATOM 2139 O O . ARG A 1 267 ? -5.734 -3.561 -1.926 1 95.56 267 ARG A O 1
ATOM 2146 N N . GLY A 1 268 ? -5.773 -1.493 -0.9 1 95.19 268 GLY A N 1
ATOM 2147 C CA . GLY A 1 268 ? -5.223 -0.774 -2.037 1 95.19 268 GLY A CA 1
ATOM 2148 C C . GLY A 1 268 ? -6.215 -0.598 -3.17 1 95.19 268 GLY A C 1
ATOM 2149 O O . GLY A 1 268 ? -5.848 -0.158 -4.262 1 95.19 268 GLY A O 1
ATOM 2150 N N . TYR A 1 269 ? -7.484 -0.896 -2.973 1 95.31 269 TYR A N 1
ATOM 2151 C CA . TYR A 1 269 ? -8.438 -0.941 -4.078 1 95.31 269 TYR A CA 1
ATOM 2152 C C . TYR A 1 269 ? -8.656 0.447 -4.668 1 95.31 269 TYR A C 1
ATOM 2154 O O . TYR A 1 269 ? -9.062 0.579 -5.824 1 95.31 269 TYR A O 1
ATOM 2162 N N . HIS A 1 270 ? -8.305 1.505 -3.959 1 95.19 270 HIS A N 1
ATOM 2163 C CA . HIS A 1 270 ? -8.453 2.852 -4.496 1 95.19 270 HIS A CA 1
ATOM 2164 C C . HIS A 1 270 ? -7.426 3.127 -5.59 1 95.19 270 HIS A C 1
ATOM 2166 O O . HIS A 1 270 ? -7.562 4.09 -6.344 1 95.19 270 HIS A O 1
ATOM 2172 N N . LEU A 1 271 ? -6.398 2.301 -5.707 1 94.69 271 LEU A N 1
ATOM 2173 C CA . LEU A 1 271 ? -5.344 2.486 -6.699 1 94.69 271 LEU A CA 1
ATOM 2174 C C . LEU A 1 271 ? -5.766 1.921 -8.055 1 94.69 271 LEU A C 1
ATOM 2176 O O . LEU A 1 271 ? -5.145 2.219 -9.078 1 94.69 271 LEU A O 1
ATOM 2180 N N . ILE A 1 272 ? -6.824 1.064 -8.055 1 93 272 ILE A N 1
ATOM 2181 C CA . ILE A 1 272 ? -7.18 0.289 -9.234 1 93 272 ILE A CA 1
ATOM 2182 C C . ILE A 1 272 ? -7.355 1.223 -10.43 1 93 272 ILE A C 1
ATOM 2184 O O . ILE A 1 272 ? -6.762 1.002 -11.492 1 93 272 ILE A O 1
ATOM 2188 N N . LYS A 1 273 ? -8.117 2.238 -10.211 1 87.56 273 LYS A N 1
ATOM 2189 C CA . LYS A 1 273 ? -8.391 3.152 -11.312 1 87.56 273 LYS A CA 1
ATOM 2190 C C . LYS A 1 273 ? -7.102 3.781 -11.836 1 87.56 273 LYS A C 1
ATOM 2192 O O . LYS A 1 273 ? -6.887 3.857 -13.047 1 87.56 273 LYS A O 1
ATOM 2197 N N . LYS A 1 274 ? -6.277 4.215 -10.945 1 88.62 274 LYS A N 1
ATOM 2198 C CA . LYS A 1 274 ? -5.008 4.816 -11.328 1 88.62 274 LYS A CA 1
ATOM 2199 C C . LYS A 1 274 ? -4.133 3.814 -12.078 1 88.62 274 LYS A C 1
ATOM 2201 O O . LYS A 1 274 ? -3.525 4.152 -13.102 1 88.62 274 LYS A O 1
ATOM 2206 N N . LEU A 1 275 ? -4.074 2.605 -11.602 1 90.69 275 LEU A N 1
ATOM 2207 C CA . LEU A 1 275 ? -3.207 1.594 -12.195 1 90.69 275 LEU A CA 1
ATOM 2208 C C . LEU A 1 275 ? -3.727 1.17 -13.562 1 90.69 275 LEU A C 1
ATOM 2210 O O . LEU A 1 275 ? -2.941 0.903 -14.477 1 90.69 275 LEU A O 1
ATOM 2214 N N . ILE A 1 276 ? -5.035 1.117 -13.711 1 87.31 276 ILE A N 1
ATOM 2215 C CA . ILE A 1 276 ? -5.621 0.612 -14.945 1 87.31 276 ILE A CA 1
ATOM 2216 C C . ILE A 1 276 ? -5.773 1.753 -15.953 1 87.31 276 ILE A C 1
ATOM 2218 O O . ILE A 1 276 ? -5.426 1.604 -17.125 1 87.31 276 ILE A O 1
ATOM 2222 N N . GLU A 1 277 ? -6.309 2.9 -15.492 1 79.38 277 GLU A N 1
ATOM 2223 C CA . GLU A 1 277 ? -6.652 3.973 -16.422 1 79.38 277 GLU A CA 1
ATOM 2224 C C . GLU A 1 277 ? -5.52 4.988 -16.531 1 79.38 277 GLU A C 1
ATOM 2226 O O . GLU A 1 277 ? -5.469 5.762 -17.484 1 79.38 277 GLU A O 1
ATOM 2231 N N . GLY A 1 278 ? -4.488 4.949 -15.68 1 73.5 278 GLY A N 1
ATOM 2232 C CA . GLY A 1 278 ? -3.41 5.926 -15.711 1 73.5 278 GLY A CA 1
ATOM 2233 C C . GLY A 1 278 ? -3.775 7.238 -15.039 1 73.5 278 GLY A C 1
ATOM 2234 O O . GLY A 1 278 ? -4.949 7.617 -15 1 73.5 278 GLY A O 1
ATOM 2235 N N . MET B 1 1 ? 16.578 10.844 -8.5 1 81.94 1 MET B N 1
ATOM 2236 C CA . MET B 1 1 ? 17.078 10.547 -7.16 1 81.94 1 MET B CA 1
ATOM 2237 C C . MET B 1 1 ? 15.945 10.078 -6.25 1 81.94 1 MET B C 1
ATOM 2239 O O . MET B 1 1 ? 14.883 10.703 -6.199 1 81.94 1 MET B O 1
ATOM 2243 N N . LEU B 1 2 ? 16.172 8.961 -5.609 1 93 2 LEU B N 1
ATOM 2244 C CA . LEU B 1 2 ? 15.164 8.406 -4.715 1 93 2 LEU B CA 1
ATOM 2245 C C . LEU B 1 2 ? 15.242 9.047 -3.334 1 93 2 LEU B C 1
ATOM 2247 O O . LEU B 1 2 ? 16.312 9.094 -2.73 1 93 2 LEU B O 1
ATOM 2251 N N . MET B 1 3 ? 14.148 9.641 -2.859 1 97.06 3 MET B N 1
ATOM 2252 C CA . MET B 1 3 ? 14.109 10.383 -1.601 1 97.06 3 MET B CA 1
ATOM 2253 C C . MET B 1 3 ? 12.859 10.023 -0.796 1 97.06 3 MET B C 1
ATOM 2255 O O . MET B 1 3 ? 11.773 9.883 -1.357 1 97.06 3 MET B O 1
ATOM 2259 N N . ASP B 1 4 ? 13.039 9.742 0.47 1 98.5 4 ASP B N 1
ATOM 2260 C CA . ASP B 1 4 ? 11.93 9.742 1.417 1 98.5 4 ASP B CA 1
ATOM 2261 C C . ASP B 1 4 ? 11.836 11.078 2.152 1 98.5 4 ASP B C 1
ATOM 2263 O O . ASP B 1 4 ? 12.641 11.359 3.043 1 98.5 4 ASP B O 1
ATOM 2267 N N . GLY B 1 5 ? 10.875 11.859 1.865 1 98.62 5 GLY B N 1
ATOM 2268 C CA . GLY B 1 5 ? 10.836 13.258 2.246 1 98.62 5 GLY B CA 1
ATOM 2269 C C . GLY B 1 5 ? 10.008 13.516 3.488 1 98.62 5 GLY B C 1
ATOM 2270 O O . GLY B 1 5 ? 9.836 14.672 3.902 1 98.62 5 GLY B O 1
ATOM 2271 N N . HIS B 1 6 ? 9.438 12.492 4.121 1 98.88 6 HIS B N 1
ATOM 2272 C CA . HIS B 1 6 ? 8.539 12.625 5.262 1 98.88 6 HIS B CA 1
ATOM 2273 C C . HIS B 1 6 ? 8.703 11.461 6.234 1 98.88 6 HIS B C 1
ATOM 2275 O O . HIS B 1 6 ? 8.07 10.414 6.07 1 98.88 6 HIS B O 1
ATOM 2281 N N . THR B 1 7 ? 9.539 11.656 7.262 1 98.88 7 THR B N 1
ATOM 2282 C CA . THR B 1 7 ? 9.781 10.602 8.242 1 98.88 7 THR B CA 1
ATOM 2283 C C . THR B 1 7 ? 9.844 11.18 9.648 1 98.88 7 THR B C 1
ATOM 2285 O O . THR B 1 7 ? 9.992 12.391 9.82 1 98.88 7 THR B O 1
ATOM 2288 N N . HIS B 1 8 ? 9.703 10.344 10.633 1 98.88 8 HIS B N 1
ATOM 2289 C CA . HIS B 1 8 ? 9.742 10.742 12.039 1 98.88 8 HIS B CA 1
ATOM 2290 C C . HIS B 1 8 ? 10.82 9.992 12.797 1 98.88 8 HIS B C 1
ATOM 2292 O O . HIS B 1 8 ? 11.664 9.328 12.195 1 98.88 8 HIS B O 1
ATOM 2298 N N . THR B 1 9 ? 10.922 10.242 14.102 1 98.81 9 THR B N 1
ATOM 2299 C CA . THR B 1 9 ? 12.047 9.734 14.883 1 98.81 9 THR B CA 1
ATOM 2300 C C . THR B 1 9 ? 11.562 8.914 16.078 1 98.81 9 THR B C 1
ATOM 2302 O O . THR B 1 9 ? 10.352 8.789 16.297 1 98.81 9 THR B O 1
ATOM 2305 N N . GLU B 1 10 ? 12.562 8.359 16.797 1 98.62 10 GLU B N 1
ATOM 2306 C CA . GLU B 1 10 ? 12.273 7.598 18 1 98.62 10 GLU B CA 1
ATOM 2307 C C . GLU B 1 10 ? 11.664 8.484 19.078 1 98.62 10 GLU B C 1
ATOM 2309 O O . GLU B 1 10 ? 11.133 7.988 20.078 1 98.62 10 GLU B O 1
ATOM 2314 N N . LEU B 1 11 ? 11.648 9.781 18.906 1 98.38 11 LEU B N 1
ATOM 2315 C CA . LEU B 1 11 ? 11.141 10.727 19.906 1 98.38 11 LEU B CA 1
ATOM 2316 C C . LEU B 1 11 ? 9.656 10.992 19.703 1 98.38 11 LEU B C 1
ATOM 2318 O O . LEU B 1 11 ? 9.008 11.609 20.547 1 98.38 11 LEU B O 1
ATOM 2322 N N . CYS B 1 12 ? 9.133 10.57 18.547 1 97.62 12 CYS B N 1
ATOM 2323 C CA . CYS B 1 12 ? 7.711 10.758 18.281 1 97.62 12 CYS B CA 1
ATOM 2324 C C . CYS B 1 12 ? 6.863 10.023 19.328 1 97.62 12 CYS B C 1
ATOM 2326 O O . CYS B 1 12 ? 6.918 8.797 19.422 1 97.62 12 CYS B O 1
ATOM 2328 N N . PRO B 1 13 ? 6.078 10.75 20.016 1 96.38 13 PRO B N 1
ATOM 2329 C CA . PRO B 1 13 ? 5.352 10.102 21.109 1 96.38 13 PRO B CA 1
ATOM 2330 C C . PRO B 1 13 ? 4.418 8.992 20.625 1 96.38 13 PRO B C 1
ATOM 2332 O O . PRO B 1 13 ? 4.145 8.047 21.375 1 96.38 13 PRO B O 1
ATOM 2335 N N . HIS B 1 14 ? 3.924 9.078 19.484 1 95.81 14 HIS B N 1
ATOM 2336 C CA . HIS B 1 14 ? 3.018 8.055 18.969 1 95.81 14 HIS B CA 1
ATOM 2337 C C . HIS B 1 14 ? 3.721 7.145 17.969 1 95.81 14 HIS B C 1
ATOM 2339 O O . HIS B 1 14 ? 3.066 6.461 17.188 1 95.81 14 HIS B O 1
ATOM 2345 N N . GLY B 1 15 ? 4.996 7.219 17.875 1 96.56 15 GLY B N 1
ATOM 2346 C CA . GLY B 1 15 ? 5.781 6.344 17.016 1 96.56 15 GLY B CA 1
ATOM 2347 C C . GLY B 1 15 ? 6.152 5.031 17.688 1 96.56 15 GLY B C 1
ATOM 2348 O O . GLY B 1 15 ? 5.727 4.766 18.812 1 96.56 15 GLY B O 1
ATOM 2349 N N . SER B 1 16 ? 6.961 4.223 17.062 1 96.88 16 SER B N 1
ATOM 2350 C CA . SER B 1 16 ? 7.344 2.9 17.547 1 96.88 16 SER B CA 1
ATOM 2351 C C . SER B 1 16 ? 8.414 2.996 18.625 1 96.88 16 SER B C 1
ATOM 2353 O O . SER B 1 16 ? 8.625 2.043 19.391 1 96.88 16 SER B O 1
ATOM 2355 N N . GLY B 1 17 ? 9.086 4.059 18.688 1 97.62 17 GLY B N 1
ATOM 2356 C CA . GLY B 1 17 ? 10.227 4.184 19.578 1 97.62 17 GLY B CA 1
ATOM 2357 C C . GLY B 1 17 ? 11.492 3.557 19.031 1 97.62 17 GLY B C 1
ATOM 2358 O O . GLY B 1 17 ? 12.555 3.658 19.641 1 97.62 17 GLY B O 1
ATOM 2359 N N . GLU B 1 18 ? 11.422 2.963 17.875 1 98.25 18 GLU B N 1
ATOM 2360 C CA . GLU B 1 18 ? 12.586 2.365 17.234 1 98.25 18 GLU B CA 1
ATOM 2361 C C . GLU B 1 18 ? 13.617 3.428 16.859 1 98.25 18 GLU B C 1
ATOM 2363 O O . GLU B 1 18 ? 13.266 4.559 16.531 1 98.25 18 GLU B O 1
ATOM 2368 N N . ALA B 1 19 ? 14.812 3.012 16.938 1 98.69 19 ALA B N 1
ATOM 2369 C CA . ALA B 1 19 ? 15.906 3.955 16.719 1 98.69 19 ALA B CA 1
ATOM 2370 C C . ALA B 1 19 ? 15.844 4.57 15.328 1 98.69 19 ALA B C 1
ATOM 2372 O O . ALA B 1 19 ? 15.789 3.85 14.328 1 98.69 19 ALA B O 1
ATOM 2373 N N . THR B 1 20 ? 15.93 5.867 15.273 1 98.88 20 THR B N 1
ATOM 2374 C CA . THR B 1 20 ? 15.961 6.594 14.008 1 98.88 20 THR B CA 1
ATOM 2375 C C . THR B 1 20 ? 17.125 6.129 13.148 1 98.88 20 THR B C 1
ATOM 2377 O O . THR B 1 20 ? 17.016 6.047 11.922 1 98.88 20 THR B O 1
ATOM 2380 N N . GLU B 1 21 ? 18.188 5.82 13.75 1 98.88 21 GLU B N 1
ATOM 2381 C CA . GLU B 1 21 ? 19.359 5.34 13.031 1 98.88 21 GLU B CA 1
ATOM 2382 C C . GLU B 1 21 ? 19.031 4.113 12.188 1 98.88 21 GLU B C 1
ATOM 2384 O O . GLU B 1 21 ? 19.438 4.012 11.031 1 98.88 21 GLU B O 1
ATOM 2389 N N . LYS B 1 22 ? 18.312 3.189 12.766 1 98.81 22 LYS B N 1
ATOM 2390 C CA . LYS B 1 22 ? 17.938 1.977 12.047 1 98.81 22 LYS B CA 1
ATOM 2391 C C . LYS B 1 22 ? 16.984 2.293 10.891 1 98.81 22 LYS B C 1
ATOM 2393 O O . LYS B 1 22 ? 16.984 1.608 9.867 1 98.81 22 LYS B O 1
ATOM 2398 N N . MET B 1 23 ? 16.141 3.293 11.086 1 98.69 23 MET B N 1
ATOM 2399 C CA . MET B 1 23 ? 15.273 3.748 10 1 98.69 23 MET B CA 1
ATOM 2400 C C . MET B 1 23 ? 16.109 4.266 8.828 1 98.69 23 MET B C 1
ATOM 2402 O O . MET B 1 23 ? 15.836 3.93 7.672 1 98.69 23 MET B O 1
ATOM 2406 N N . ILE B 1 24 ? 17.141 5.055 9.102 1 98.81 24 ILE B N 1
ATOM 2407 C CA . ILE B 1 24 ? 18.047 5.582 8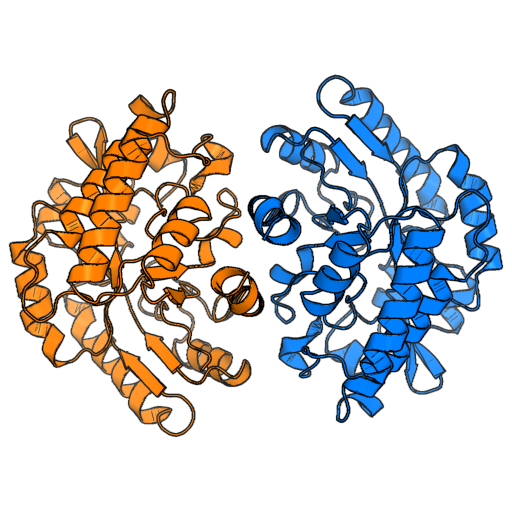.094 1 98.81 24 ILE B CA 1
ATOM 2408 C C . ILE B 1 24 ? 18.781 4.43 7.41 1 98.81 24 ILE B C 1
ATOM 2410 O O . ILE B 1 24 ? 18.922 4.418 6.184 1 98.81 24 ILE B O 1
ATOM 2414 N N . GLN B 1 25 ? 19.188 3.441 8.203 1 98.56 25 GLN B N 1
ATOM 2415 C CA . GLN B 1 25 ? 19.875 2.281 7.641 1 98.56 25 GLN B CA 1
ATOM 2416 C C . GLN B 1 25 ? 18.969 1.535 6.66 1 98.56 25 GLN B C 1
ATOM 2418 O O . GLN B 1 25 ? 19.438 1.061 5.621 1 98.56 25 GLN B O 1
ATOM 2423 N N . ARG B 1 26 ? 17.734 1.413 6.98 1 96.94 26 ARG B N 1
ATOM 2424 C CA . ARG B 1 26 ? 16.797 0.792 6.051 1 96.94 26 ARG B CA 1
ATOM 2425 C C . ARG B 1 26 ? 16.703 1.588 4.75 1 96.94 26 ARG B C 1
ATOM 2427 O O . ARG B 1 26 ? 16.703 1.011 3.662 1 96.94 26 ARG B O 1
ATOM 2434 N N . ALA B 1 27 ? 16.594 2.918 4.883 1 98.06 27 ALA B N 1
ATOM 2435 C CA . ALA B 1 27 ? 16.547 3.76 3.689 1 98.06 27 ALA B CA 1
ATOM 2436 C C . ALA B 1 27 ? 17.766 3.523 2.812 1 98.06 27 ALA B C 1
ATOM 2438 O O . ALA B 1 27 ? 17.656 3.398 1.59 1 98.06 27 ALA B O 1
ATOM 2439 N N . ILE B 1 28 ? 18.938 3.482 3.422 1 97.94 28 ILE B N 1
ATOM 2440 C CA . ILE B 1 28 ? 20.172 3.236 2.701 1 97.94 28 ILE B CA 1
ATOM 2441 C C . ILE B 1 28 ? 20.109 1.876 2.008 1 97.94 28 ILE B C 1
ATOM 2443 O O . ILE B 1 28 ? 20.453 1.755 0.831 1 97.94 28 ILE B O 1
ATOM 2447 N N . GLN B 1 29 ? 19.641 0.861 2.732 1 94.94 29 GLN B N 1
ATOM 2448 C CA . GLN B 1 29 ? 19.516 -0.489 2.191 1 94.94 29 GLN B CA 1
ATOM 2449 C C . GLN B 1 29 ? 18.625 -0.515 0.963 1 94.94 29 GLN B C 1
ATOM 2451 O O . GLN B 1 29 ? 18.859 -1.274 0.023 1 94.94 29 GLN B O 1
ATOM 2456 N N . LEU B 1 30 ? 17.609 0.289 0.964 1 95 30 LEU B N 1
ATOM 2457 C CA . LEU B 1 30 ? 16.656 0.326 -0.13 1 95 30 LEU B CA 1
ATOM 2458 C C . LEU B 1 30 ? 17.172 1.164 -1.29 1 95 30 LEU B C 1
ATOM 2460 O O . LEU B 1 30 ? 16.547 1.242 -2.344 1 95 30 LEU B O 1
ATOM 2464 N N . GLY B 1 31 ? 18.297 1.867 -1.079 1 94.94 31 GLY B N 1
ATOM 2465 C CA . GLY B 1 31 ? 18.938 2.604 -2.162 1 94.94 31 GLY B CA 1
ATOM 2466 C C . GLY B 1 31 ? 18.562 4.074 -2.184 1 94.94 31 GLY B C 1
ATOM 2467 O O . GLY B 1 31 ? 18.844 4.773 -3.158 1 94.94 31 GLY B O 1
ATOM 2468 N N . PHE B 1 32 ? 17.922 4.547 -1.162 1 97.56 32 PHE B N 1
ATOM 2469 C CA . PHE B 1 32 ? 17.578 5.969 -1.1 1 97.56 32 PHE B CA 1
ATOM 2470 C C . PHE B 1 32 ? 18.844 6.816 -1.028 1 97.56 32 PHE B C 1
ATOM 2472 O O . PHE B 1 32 ? 19.812 6.449 -0.349 1 97.56 32 PHE B O 1
ATOM 2479 N N . GLN B 1 33 ? 18.797 7.941 -1.716 1 98.25 33 GLN B N 1
ATOM 2480 C CA . GLN B 1 33 ? 19.938 8.852 -1.732 1 98.25 33 GLN B CA 1
ATOM 2481 C C . GLN B 1 33 ? 19.688 10.062 -0.832 1 98.25 33 GLN B C 1
ATOM 2483 O O . GLN B 1 33 ? 20.625 10.742 -0.425 1 98.25 33 GLN B O 1
ATOM 2488 N N . ARG B 1 34 ? 18.453 10.32 -0.564 1 98.5 34 ARG B N 1
ATOM 2489 C CA . ARG B 1 34 ? 18.062 11.422 0.31 1 98.5 34 ARG B CA 1
ATOM 2490 C C . ARG B 1 34 ? 17 10.969 1.319 1 98.5 34 ARG B C 1
ATOM 2492 O O . ARG B 1 34 ? 16.156 10.125 1.013 1 98.5 34 ARG B O 1
ATOM 2499 N N . TYR B 1 35 ? 17.094 11.516 2.457 1 98.81 35 TYR B N 1
ATOM 2500 C CA . TYR B 1 35 ? 16.234 11.188 3.58 1 98.81 35 TYR B CA 1
ATOM 2501 C C . TYR B 1 35 ? 15.922 12.43 4.414 1 98.81 35 TYR B C 1
ATOM 2503 O O . TYR B 1 35 ? 16.844 13.094 4.898 1 98.81 35 TYR B O 1
ATOM 2511 N N . CYS B 1 36 ? 14.648 12.727 4.594 1 98.81 36 CYS B N 1
ATOM 2512 C CA . CYS B 1 36 ? 14.281 13.922 5.348 1 98.81 36 CYS B CA 1
ATOM 2513 C C . CYS B 1 36 ? 13.703 13.547 6.707 1 98.81 36 CYS B C 1
ATOM 2515 O O . CYS B 1 36 ? 12.695 12.844 6.789 1 98.81 36 CYS B O 1
ATOM 2517 N N . ILE B 1 37 ? 14.344 13.992 7.738 1 98.88 37 ILE B N 1
ATOM 2518 C CA . ILE B 1 37 ? 13.812 13.844 9.086 1 98.88 37 ILE B CA 1
ATOM 2519 C C . ILE B 1 37 ? 12.93 15.039 9.43 1 98.88 37 ILE B C 1
ATOM 2521 O O . ILE B 1 37 ? 13.422 16.172 9.555 1 98.88 37 ILE B O 1
ATOM 2525 N N . THR B 1 38 ? 11.625 14.789 9.539 1 98.81 38 THR B N 1
ATOM 2526 C CA . THR B 1 38 ? 10.648 15.844 9.734 1 98.81 38 THR B CA 1
ATOM 2527 C C . THR B 1 38 ? 9.75 15.539 10.93 1 98.81 38 THR B C 1
ATOM 2529 O O . THR B 1 38 ? 8.547 15.336 10.773 1 98.81 38 THR B O 1
ATOM 2532 N N . GLU B 1 39 ? 10.281 15.57 12.117 1 98.75 39 GLU B N 1
ATOM 2533 C CA . GLU B 1 39 ? 9.523 15.25 13.32 1 98.75 39 GLU B CA 1
ATOM 2534 C C . GLU B 1 39 ? 8.422 16.266 13.57 1 9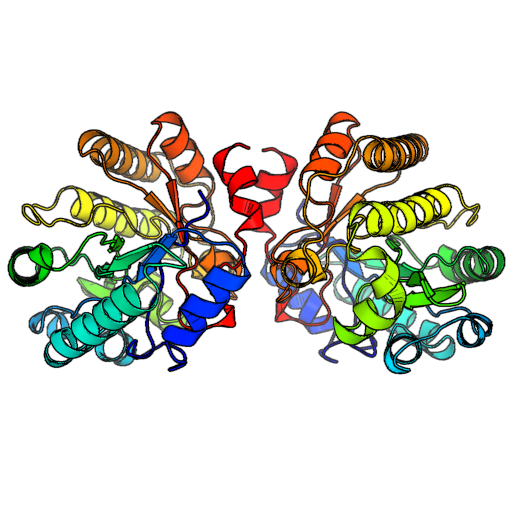8.75 39 GLU B C 1
ATOM 2536 O O . GLU B 1 39 ? 8.539 17.438 13.164 1 98.75 39 GLU B O 1
ATOM 2541 N N . HIS B 1 40 ? 7.363 15.82 14.25 1 98.81 40 HIS B N 1
ATOM 2542 C CA . HIS B 1 40 ? 6.281 16.734 14.609 1 98.81 40 HIS B CA 1
ATOM 2543 C C . HIS B 1 40 ? 6.781 17.859 15.508 1 98.81 40 HIS B C 1
ATOM 2545 O O . HIS B 1 40 ? 7.316 17.594 16.594 1 98.81 40 HIS B O 1
ATOM 2551 N N . ALA B 1 41 ? 6.559 19.078 15.094 1 98.75 41 ALA B N 1
ATOM 2552 C CA . ALA B 1 41 ? 6.902 20.234 15.914 1 98.75 41 ALA B CA 1
ATOM 2553 C C . ALA B 1 41 ? 5.945 20.375 17.094 1 98.75 41 ALA B C 1
ATOM 2555 O O . ALA B 1 41 ? 4.793 19.938 17.016 1 98.75 41 ALA B O 1
ATOM 2556 N N . PRO B 1 42 ? 6.441 21.031 18.156 1 98.19 42 PRO B N 1
ATOM 2557 C CA . PRO B 1 42 ? 5.547 21.297 19.281 1 98.19 42 PRO B CA 1
ATOM 2558 C C . PRO B 1 42 ? 4.309 22.078 18.875 1 98.19 42 PRO B C 1
ATOM 2560 O O . PRO B 1 42 ? 4.348 22.844 17.906 1 98.19 42 PRO B O 1
ATOM 2563 N N . LEU B 1 43 ? 3.266 21.828 19.625 1 97.88 43 LEU B N 1
ATOM 2564 C CA . LEU B 1 43 ? 2.049 22.609 19.469 1 97.88 43 LEU B CA 1
ATOM 2565 C C . LEU B 1 43 ? 2.062 23.828 20.406 1 97.88 43 LEU B C 1
ATOM 2567 O O . LEU B 1 43 ? 2.66 23.766 21.484 1 97.88 43 LEU B O 1
ATOM 2571 N N . PRO B 1 44 ? 1.406 24.906 19.922 1 97.12 44 PRO B N 1
ATOM 2572 C CA . PRO B 1 44 ? 1.287 26.031 20.859 1 97.12 44 PRO B CA 1
ATOM 2573 C C . PRO B 1 44 ? 0.638 25.641 22.188 1 97.12 44 PRO B C 1
ATOM 2575 O O . PRO B 1 44 ? -0.396 24.969 22.188 1 97.12 44 PRO B O 1
ATOM 2578 N N . PRO B 1 45 ? 1.249 26.094 23.281 1 95.06 45 PRO B N 1
ATOM 2579 C CA . PRO B 1 45 ? 0.687 25.719 24.578 1 95.06 45 PRO B CA 1
ATOM 2580 C C . PRO B 1 45 ? -0.785 26.109 24.719 1 95.06 45 PRO B C 1
ATOM 2582 O O . PRO B 1 45 ? -1.577 25.344 25.266 1 95.06 45 PRO B O 1
ATOM 2585 N N . ALA B 1 46 ? -1.198 27.203 24.203 1 95.81 46 ALA B N 1
ATOM 2586 C CA . ALA B 1 46 ? -2.561 27.719 24.344 1 95.81 46 ALA B CA 1
ATOM 2587 C C . ALA B 1 46 ? -3.545 26.875 23.531 1 95.81 46 ALA B C 1
ATOM 2589 O O . ALA B 1 46 ? -4.758 26.953 23.75 1 95.81 46 ALA B O 1
ATOM 2590 N N . PHE B 1 47 ? -3.037 26.062 22.609 1 96.44 47 PHE B N 1
ATOM 2591 C CA . PHE B 1 47 ? -3.887 25.25 21.766 1 96.44 47 PHE B CA 1
ATOM 2592 C C . PHE B 1 47 ? -4.66 24.219 22.594 1 96.44 47 PHE B C 1
ATOM 2594 O O . PHE B 1 47 ? -5.773 23.844 22.234 1 96.44 47 PHE B O 1
ATOM 2601 N N . ARG B 1 48 ? -4.098 23.859 23.703 1 94.62 48 ARG B N 1
ATOM 2602 C CA . ARG B 1 48 ? -4.707 22.875 24.578 1 94.62 48 ARG B CA 1
ATOM 2603 C C . ARG B 1 48 ? -6.129 23.281 24.969 1 94.62 48 ARG B C 1
ATOM 2605 O O . ARG B 1 48 ? -7.016 22.438 25.078 1 94.62 48 ARG B O 1
ATOM 2612 N N . ASP B 1 49 ? -6.348 24.547 25.125 1 95.19 49 ASP B N 1
ATOM 2613 C CA . ASP B 1 49 ? -7.633 25.078 25.578 1 95.19 49 ASP B CA 1
ATOM 2614 C C . ASP B 1 49 ? -8.664 25.062 24.453 1 95.19 49 ASP B C 1
ATOM 2616 O O . ASP B 1 49 ? -9.859 25.203 24.703 1 95.19 49 ASP B O 1
ATOM 2620 N N . GLN B 1 50 ? -8.234 24.906 23.281 1 97 50 GLN B N 1
ATOM 2621 C CA . GLN B 1 50 ? -9.117 24.938 22.125 1 97 50 GLN B CA 1
ATOM 2622 C C . GLN B 1 50 ? -9.367 23.531 21.578 1 97 50 GLN B C 1
ATOM 2624 O O . GLN B 1 50 ? -10.25 23.344 20.734 1 97 50 GLN B O 1
ATOM 2629 N N . TYR B 1 51 ? -8.586 22.609 21.969 1 96.88 51 TYR B N 1
ATOM 2630 C CA . TYR B 1 51 ? -8.672 21.234 21.484 1 96.88 51 TYR B CA 1
ATOM 2631 C C . TYR B 1 51 ? -9.734 20.453 22.25 1 96.88 51 TYR B C 1
ATOM 2633 O O . TYR B 1 51 ? -9.852 20.578 23.469 1 96.88 51 TYR B O 1
ATOM 2641 N N . GLU B 1 52 ? -10.445 19.781 21.5 1 94.62 52 GLU B N 1
ATOM 2642 C CA . GLU B 1 52 ? -11.383 18.812 22.047 1 94.62 52 GLU B CA 1
ATOM 2643 C C . GLU B 1 52 ? -11.125 17.422 21.484 1 94.62 52 GLU B C 1
ATOM 2645 O O . GLU B 1 52 ? -10.414 17.266 20.484 1 94.62 52 GLU B O 1
ATOM 2650 N N . GLY B 1 53 ? -11.406 16.312 22.125 1 93.25 53 GLY B N 1
ATOM 2651 C CA . GLY B 1 53 ? -11.172 14.922 21.766 1 93.25 53 GLY B CA 1
ATOM 2652 C C . GLY B 1 53 ? -10.391 14.164 22.828 1 93.25 53 GLY B C 1
ATOM 2653 O O . GLY B 1 53 ? -10.266 14.617 23.969 1 93.25 53 GLY B O 1
ATOM 2654 N N . THR B 1 54 ? -9.914 13.062 22.375 1 95.25 54 THR B N 1
ATOM 2655 C CA . THR B 1 54 ? -9.109 12.266 23.297 1 95.25 54 THR B CA 1
ATOM 2656 C C . THR B 1 54 ? -7.809 12.984 23.641 1 95.25 54 THR B C 1
ATOM 2658 O O . THR B 1 54 ? -7.125 13.5 22.75 1 95.25 54 THR B O 1
ATOM 2661 N N . PRO B 1 55 ? -7.426 13.016 24.859 1 92.75 55 PRO B N 1
ATOM 2662 C CA . PRO B 1 55 ? -6.234 13.75 25.281 1 92.75 55 PRO B CA 1
ATOM 2663 C C . PRO B 1 55 ? -4.984 13.352 24.5 1 92.75 55 PRO B C 1
ATOM 2665 O O . PRO B 1 55 ? -4.141 14.203 24.203 1 92.75 55 PRO B O 1
ATOM 2668 N N . ALA B 1 56 ? -4.887 12.172 24.109 1 91.38 56 ALA B N 1
ATOM 2669 C CA . ALA B 1 56 ? -3.732 11.672 23.359 1 91.38 56 ALA B CA 1
ATOM 2670 C C . ALA B 1 56 ? -3.564 12.422 22.047 1 91.38 56 ALA B C 1
ATOM 2672 O O . ALA B 1 56 ? -2.445 12.57 21.547 1 91.38 56 ALA B O 1
ATOM 2673 N N . GLY B 1 57 ? -4.707 12.891 21.562 1 90.31 57 GLY B N 1
ATOM 2674 C CA . GLY B 1 57 ? -4.676 13.648 20.328 1 90.31 57 GLY B CA 1
ATOM 2675 C C . GLY B 1 57 ? -3.875 14.938 20.438 1 90.31 57 GLY B C 1
ATOM 2676 O O . GLY B 1 57 ? -3.416 15.477 19.422 1 90.31 57 GLY B O 1
ATOM 2677 N N . TYR B 1 58 ? -3.727 15.359 21.594 1 89.69 58 TYR B N 1
ATOM 2678 C CA . TYR B 1 58 ? -2.914 16.547 21.859 1 89.69 58 TYR B CA 1
ATOM 2679 C C . TYR B 1 58 ? -1.593 16.156 22.516 1 89.69 58 TYR B C 1
ATOM 2681 O O . TYR B 1 58 ? -0.522 16.547 22.047 1 89.69 58 TYR B O 1
ATOM 2689 N N . THR B 1 59 ? -1.563 15.273 23.484 1 91.19 59 THR B N 1
ATOM 2690 C CA . THR B 1 59 ? -0.4 15.008 24.328 1 91.19 59 THR B CA 1
ATOM 2691 C C . THR B 1 59 ? 0.604 14.125 23.594 1 91.19 59 THR B C 1
ATOM 2693 O O . THR B 1 59 ? 1.793 14.125 23.922 1 91.19 59 THR B O 1
ATOM 2696 N N . GLU B 1 60 ? 0.162 13.375 22.609 1 92.69 60 GLU B N 1
ATOM 2697 C CA . GLU B 1 60 ? 1.035 12.453 21.891 1 92.69 60 GLU B CA 1
ATOM 2698 C C . GLU B 1 60 ? 1.178 12.859 20.422 1 92.69 60 GLU B C 1
ATOM 2700 O O . GLU B 1 60 ? 1.756 12.117 19.625 1 92.69 60 GLU B O 1
ATOM 2705 N N . ALA B 1 61 ? 0.723 14 20.141 1 92.62 61 ALA B N 1
ATOM 2706 C CA . ALA B 1 61 ? 0.671 14.445 18.75 1 92.62 61 ALA B CA 1
ATOM 2707 C C . ALA B 1 61 ? 2.059 14.828 18.25 1 92.62 61 ALA B C 1
ATOM 2709 O O . ALA B 1 61 ? 2.332 14.758 17.047 1 92.62 61 ALA B O 1
ATOM 2710 N N . SER B 1 62 ? 2.898 15.273 19.234 1 97.06 62 SER B N 1
ATOM 2711 C CA . SER B 1 62 ? 4.121 15.938 18.781 1 97.06 62 SER B CA 1
ATOM 2712 C C . SER B 1 62 ? 5.168 15.969 19.891 1 97.06 62 SER B C 1
ATOM 2714 O O . SER B 1 62 ? 4.906 15.531 21 1 97.06 62 SER B O 1
ATOM 2716 N N . LEU B 1 63 ? 6.348 16.484 19.516 1 97.5 63 LEU B N 1
ATOM 2717 C CA . LEU B 1 63 ? 7.367 16.812 20.5 1 97.5 63 LEU B CA 1
ATOM 2718 C C . LEU B 1 63 ? 6.852 17.859 21.484 1 97.5 63 LEU B C 1
ATOM 2720 O O . LEU B 1 63 ? 6.059 18.734 21.125 1 97.5 63 LEU B O 1
ATOM 2724 N N . ARG B 1 64 ? 7.348 17.734 22.781 1 95.75 64 ARG B N 1
ATOM 2725 C CA . ARG B 1 64 ? 7.277 18.875 23.688 1 95.75 64 ARG B CA 1
ATOM 2726 C C . ARG B 1 64 ? 8.367 19.891 23.375 1 95.75 64 ARG B C 1
ATOM 2728 O O . ARG B 1 64 ? 9.398 19.547 22.797 1 95.75 64 ARG B O 1
ATOM 2735 N N . GLU B 1 65 ? 8.086 21.047 23.719 1 95.69 65 GLU B N 1
ATOM 2736 C CA . GLU B 1 65 ? 9.031 22.109 23.422 1 95.69 65 GLU B CA 1
ATOM 2737 C C . GLU B 1 65 ? 10.414 21.797 23.984 1 95.69 65 GLU B C 1
ATOM 2739 O O . GLU B 1 65 ? 11.43 22.078 23.344 1 95.69 65 GLU B O 1
ATOM 2744 N N . ASN B 1 66 ? 10.5 21.234 25.109 1 96.56 66 ASN B N 1
ATOM 2745 C CA . ASN B 1 66 ? 11.773 20.984 25.766 1 96.56 66 ASN B CA 1
ATOM 2746 C C . ASN B 1 66 ? 12.5 19.797 25.125 1 96.56 66 ASN B C 1
ATOM 2748 O O . ASN B 1 66 ? 13.617 19.469 25.531 1 96.56 66 ASN B O 1
ATOM 2752 N N . GLN B 1 67 ? 11.898 19.156 24.156 1 98 67 GLN B N 1
ATOM 2753 C CA . GLN B 1 67 ? 12.516 18.031 23.469 1 98 67 GLN B CA 1
ATOM 2754 C C . GLN B 1 67 ? 13.117 18.484 22.141 1 98 67 GLN B C 1
ATOM 2756 O O . GLN B 1 67 ? 13.805 17.703 21.469 1 98 67 GLN B O 1
ATOM 2761 N N . VAL B 1 68 ? 12.891 19.734 21.781 1 98.5 68 VAL B N 1
ATOM 2762 C CA . VAL B 1 68 ? 13.289 20.219 20.469 1 98.5 68 VAL B CA 1
ATOM 2763 C C . VAL B 1 68 ? 14.812 20.172 20.344 1 98.5 68 VAL B C 1
ATOM 2765 O O . VAL B 1 68 ? 15.336 19.719 19.328 1 98.5 68 VAL B O 1
ATOM 2768 N N . ALA B 1 69 ? 15.492 20.609 21.359 1 98 69 ALA B N 1
ATOM 2769 C CA . ALA B 1 69 ? 16.953 20.578 21.328 1 98 69 ALA B CA 1
ATOM 2770 C C . ALA B 1 69 ? 17.469 19.156 21.172 1 98 69 ALA B C 1
ATOM 2772 O O . ALA B 1 69 ? 18.406 18.906 20.406 1 98 69 ALA B O 1
ATOM 2773 N N . ASP B 1 70 ? 16.906 18.219 21.922 1 98.25 70 ASP B N 1
ATOM 2774 C CA . ASP B 1 70 ? 17.281 16.812 21.812 1 98.25 70 ASP B CA 1
ATOM 2775 C C . ASP B 1 70 ? 17.031 16.281 20.406 1 98.25 70 ASP B C 1
ATOM 2777 O O . ASP B 1 70 ? 17.859 15.539 19.875 1 98.25 70 ASP B O 1
ATOM 2781 N N . TYR B 1 71 ? 15.945 16.656 19.891 1 98.75 71 TYR B N 1
ATOM 2782 C CA . TYR B 1 71 ? 15.602 16.234 18.531 1 98.75 71 TYR B CA 1
ATOM 2783 C C . TYR B 1 71 ? 16.625 16.75 17.531 1 98.75 71 TYR B C 1
ATOM 2785 O O . TYR B 1 71 ? 17.141 15.992 16.719 1 98.75 71 TYR B O 1
ATOM 2793 N N . LEU B 1 72 ? 16.891 18.016 17.562 1 98.75 72 LEU B N 1
ATOM 2794 C CA . LEU B 1 72 ? 17.828 18.594 16.609 1 98.75 72 LEU B CA 1
ATOM 2795 C C . LEU B 1 72 ? 19.219 17.969 16.766 1 98.75 72 LEU B C 1
ATOM 2797 O O . LEU B 1 72 ? 19.906 17.734 15.773 1 98.75 72 LEU B O 1
ATOM 2801 N N . ALA B 1 73 ? 19.609 17.719 18.016 1 98.62 73 ALA B N 1
ATOM 2802 C CA . ALA B 1 73 ? 20.891 17.078 18.266 1 98.62 73 ALA B CA 1
ATOM 2803 C C . ALA B 1 73 ? 20.922 15.672 17.656 1 98.62 73 ALA B C 1
ATOM 2805 O O . ALA B 1 73 ? 21.891 15.305 16.984 1 98.62 73 ALA B O 1
ATOM 2806 N N . LEU B 1 74 ? 19.859 14.922 17.891 1 98.75 74 LEU B N 1
ATOM 2807 C CA . LEU B 1 74 ? 19.75 13.578 17.328 1 98.75 74 LEU B CA 1
ATOM 2808 C C . LEU B 1 74 ? 19.812 13.602 15.812 1 98.75 74 LEU B C 1
ATOM 2810 O O . LEU B 1 74 ? 20.625 12.898 15.211 1 98.75 74 LEU B O 1
ATOM 2814 N N . ALA B 1 75 ? 19 14.414 15.195 1 98.75 75 ALA B N 1
ATOM 2815 C CA . ALA B 1 75 ? 18.875 14.469 13.742 1 98.75 75 ALA B CA 1
ATOM 2816 C C . ALA B 1 75 ? 20.188 14.93 13.094 1 98.75 75 ALA B C 1
ATOM 2818 O O . ALA B 1 75 ? 20.656 14.336 12.125 1 98.75 75 ALA B O 1
ATOM 2819 N N . ASN B 1 76 ? 20.75 15.969 13.648 1 98.12 76 ASN B N 1
ATOM 2820 C CA . ASN B 1 76 ? 21.984 16.484 13.086 1 98.12 76 ASN B CA 1
ATOM 2821 C C . ASN B 1 76 ? 23.156 15.539 13.32 1 98.12 76 ASN B C 1
ATOM 2823 O O . ASN B 1 76 ? 24.062 15.445 12.5 1 98.12 76 ASN B O 1
ATOM 2827 N N . GLY B 1 77 ? 23.141 14.883 14.477 1 98.5 77 GLY B N 1
ATOM 2828 C CA . GLY B 1 77 ? 24.125 13.836 14.703 1 98.5 77 GLY B CA 1
ATOM 2829 C C . GLY B 1 77 ? 24.078 12.742 13.656 1 98.5 77 GLY B C 1
ATOM 2830 O O . GLY B 1 77 ? 25.125 12.32 13.148 1 98.5 77 GLY B O 1
ATOM 2831 N N . LEU B 1 78 ? 22.922 12.289 13.336 1 98.88 78 LEU B N 1
ATOM 2832 C CA . LEU B 1 78 ? 22.734 11.258 12.32 1 98.88 78 LEU B CA 1
ATOM 2833 C C . LEU B 1 78 ? 23.125 11.773 10.938 1 98.88 78 LEU B C 1
ATOM 2835 O O . LEU B 1 78 ? 23.703 11.047 10.141 1 98.88 78 LEU B O 1
ATOM 2839 N N . LYS B 1 79 ? 22.75 13.055 10.68 1 98.56 79 LYS B N 1
ATOM 2840 C CA . LYS B 1 79 ? 23.125 13.703 9.43 1 98.56 79 LYS B CA 1
ATOM 2841 C C . LYS B 1 79 ? 24.641 13.656 9.219 1 98.56 79 LYS B C 1
ATOM 2843 O O . LYS B 1 79 ? 25.109 13.305 8.133 1 98.56 79 LYS B O 1
ATOM 2848 N N . THR B 1 80 ? 25.375 13.922 10.219 1 98.38 80 THR B N 1
ATOM 2849 C CA . THR B 1 80 ? 26.828 13.906 10.164 1 98.38 80 THR B CA 1
ATOM 2850 C C . THR B 1 80 ? 27.344 12.477 10.031 1 98.38 80 THR B C 1
ATOM 2852 O O . THR B 1 80 ? 28.203 12.195 9.188 1 98.38 80 THR B O 1
ATOM 2855 N N . LYS B 1 81 ? 26.828 11.617 10.812 1 98.56 81 LYS B N 1
ATOM 2856 C CA . LYS B 1 81 ? 27.297 10.242 10.891 1 98.56 81 LYS B CA 1
ATOM 2857 C C . LYS B 1 81 ? 27.156 9.539 9.539 1 98.56 81 LYS B C 1
ATOM 2859 O O . LYS B 1 81 ? 28.016 8.734 9.156 1 98.56 81 LYS B O 1
ATOM 2864 N N . TYR B 1 82 ? 26.141 9.898 8.789 1 98.69 82 TYR B N 1
ATOM 2865 C CA . TYR B 1 82 ? 25.828 9.117 7.598 1 98.69 82 TYR B CA 1
ATOM 2866 C C . TYR B 1 82 ? 26.094 9.938 6.336 1 98.69 82 TYR B C 1
ATOM 2868 O O . TYR B 1 82 ? 25.734 9.523 5.234 1 98.69 82 TYR B O 1
ATOM 2876 N N . ALA B 1 83 ? 26.672 11.109 6.348 1 97.62 83 ALA B N 1
ATOM 2877 C CA . ALA B 1 83 ? 26.891 12.039 5.246 1 97.62 83 ALA B CA 1
ATOM 2878 C C . ALA B 1 83 ? 27.562 11.344 4.066 1 97.62 83 ALA B C 1
ATOM 2880 O O . ALA B 1 83 ? 27.297 11.68 2.908 1 97.62 83 ALA B O 1
ATOM 2881 N N . GLY B 1 84 ? 28.297 10.328 4.203 1 97.5 84 GLY B N 1
ATOM 2882 C CA . GLY B 1 84 ? 28.969 9.633 3.117 1 97.5 84 GLY B CA 1
ATOM 2883 C C . GLY B 1 84 ? 28.109 8.547 2.49 1 97.5 84 GLY B C 1
ATOM 2884 O O . GLY B 1 84 ? 28.453 8.016 1.432 1 97.5 84 GLY B O 1
ATOM 2885 N N . GLN B 1 85 ? 27 8.328 2.992 1 98.25 85 GLN B N 1
ATOM 2886 C CA . GLN B 1 85 ? 26.188 7.211 2.543 1 98.25 85 GLN B CA 1
ATOM 2887 C C . GLN B 1 85 ? 24.828 7.688 2.043 1 98.25 85 GLN B C 1
ATOM 2889 O O . GLN B 1 85 ? 24.281 7.133 1.085 1 98.25 85 GLN B O 1
ATOM 2894 N N . ILE B 1 86 ? 24.266 8.727 2.633 1 98.62 86 ILE B N 1
ATOM 2895 C CA . ILE B 1 86 ? 22.953 9.266 2.309 1 98.62 86 ILE B CA 1
ATOM 2896 C C . ILE B 1 86 ? 22.875 10.734 2.707 1 98.62 86 ILE B C 1
ATOM 2898 O O . ILE B 1 86 ? 23.438 11.141 3.73 1 98.62 86 ILE B O 1
ATOM 2902 N N . GLU B 1 87 ? 22.266 11.547 1.882 1 98.81 87 GLU B N 1
ATOM 2903 C CA . GLU B 1 87 ? 22.047 12.953 2.225 1 98.81 87 GLU B CA 1
ATOM 2904 C C . GLU B 1 87 ? 20.828 13.109 3.133 1 98.81 87 GLU B C 1
ATOM 2906 O O . GLU B 1 87 ? 19.703 12.781 2.74 1 98.81 87 GLU B O 1
ATOM 2911 N N . ILE B 1 88 ? 21.047 13.602 4.332 1 98.81 88 ILE B N 1
ATOM 2912 C CA . ILE B 1 88 ? 19.969 13.758 5.301 1 98.81 88 ILE B CA 1
ATOM 2913 C C . ILE B 1 88 ? 19.656 15.234 5.48 1 98.81 88 ILE B C 1
ATOM 2915 O O . ILE B 1 88 ? 20.562 16.062 5.645 1 98.81 88 ILE B O 1
ATOM 2919 N N . SER B 1 89 ? 18.453 15.594 5.34 1 98.75 89 SER B N 1
ATOM 2920 C CA . SER B 1 89 ? 17.969 16.922 5.738 1 98.75 89 SER B CA 1
ATOM 2921 C C . SER B 1 89 ? 17.141 16.844 7.012 1 98.75 89 SER B C 1
ATOM 2923 O O . SER B 1 89 ? 16.547 15.805 7.309 1 98.75 89 SER B O 1
ATOM 2925 N N . VAL B 1 90 ? 17.188 17.938 7.73 1 98.75 90 VAL B N 1
ATOM 2926 C CA . VAL B 1 90 ? 16.516 18.016 9.016 1 98.75 90 VAL B CA 1
ATOM 2927 C C . VAL B 1 90 ? 15.484 19.141 8.984 1 98.75 90 VAL B C 1
ATOM 2929 O O . VAL B 1 90 ? 15.758 20.234 8.453 1 98.75 90 VAL B O 1
ATOM 2932 N N . GLY B 1 91 ? 14.305 18.875 9.438 1 98.81 91 GLY B N 1
ATOM 2933 C CA . GLY B 1 91 ? 13.242 19.859 9.594 1 98.81 91 GLY B CA 1
ATOM 2934 C C . GLY B 1 91 ? 12.117 19.406 10.5 1 98.81 91 GLY B C 1
ATOM 2935 O O . GLY B 1 91 ? 12.336 18.578 11.398 1 98.81 91 GLY B O 1
ATOM 2936 N N . PHE B 1 92 ? 10.984 20.031 10.383 1 98.88 92 PHE B N 1
ATOM 2937 C CA . PHE B 1 92 ? 9.82 19.719 11.203 1 98.88 92 PHE B CA 1
ATOM 2938 C C . PHE B 1 92 ? 8.594 19.484 10.32 1 98.88 92 PHE B C 1
ATOM 2940 O O . PHE B 1 92 ? 8.5 20.016 9.219 1 98.88 92 PHE B O 1
ATOM 2947 N N . GLU B 1 93 ? 7.754 18.594 10.766 1 98.94 93 GLU B N 1
ATOM 2948 C CA . GLU B 1 93 ? 6.355 18.703 10.359 1 98.94 93 GLU B CA 1
ATOM 2949 C C . GLU B 1 93 ? 5.574 19.625 11.289 1 98.94 93 GLU B C 1
ATOM 2951 O O . GLU B 1 93 ? 5.352 19.281 12.453 1 98.94 93 GLU B O 1
ATOM 2956 N N . VAL B 1 94 ? 5.188 20.734 10.75 1 98.81 94 VAL B N 1
ATOM 2957 C CA . VAL B 1 94 ? 4.547 21.797 11.523 1 98.81 94 VAL B CA 1
ATOM 2958 C C . VAL B 1 94 ? 3.039 21.766 11.289 1 98.81 94 VAL B C 1
ATOM 2960 O O . VAL B 1 94 ? 2.582 21.719 10.141 1 98.81 94 VAL B O 1
ATOM 2963 N N . ASP B 1 95 ? 2.305 21.75 12.398 1 98.69 95 ASP B N 1
ATOM 2964 C CA . ASP B 1 95 ? 0.85 21.812 12.273 1 98.69 95 ASP B CA 1
ATOM 2965 C C . ASP B 1 95 ? 0.365 23.25 12.109 1 98.69 95 ASP B C 1
ATOM 2967 O O . ASP B 1 95 ? 0.754 24.125 12.875 1 98.69 95 ASP B O 1
ATOM 2971 N N . PHE B 1 96 ? -0.442 23.406 11.125 1 98.69 96 PHE B N 1
ATOM 2972 C CA . PHE B 1 96 ? -1.078 24.703 10.992 1 98.69 96 PHE B CA 1
ATOM 2973 C C . PHE B 1 96 ? -2.275 24.828 11.93 1 98.69 96 PHE B C 1
ATOM 2975 O O . PHE B 1 96 ? -3.152 23.969 11.938 1 98.69 96 PHE B O 1
ATOM 2982 N N . LEU B 1 97 ? -2.266 25.875 12.68 1 97.88 97 LEU B N 1
ATOM 2983 C CA . LEU B 1 97 ? -3.355 26.297 13.555 1 97.88 97 LEU B CA 1
ATOM 2984 C C . LEU B 1 97 ? -3.693 27.766 13.344 1 97.88 97 LEU B C 1
ATOM 2986 O O . LEU B 1 97 ? -2.947 28.641 13.781 1 97.88 97 LEU B O 1
ATOM 2990 N N . PRO B 1 98 ? -4.848 28.031 12.75 1 97.12 98 PRO B N 1
ATOM 2991 C CA . PRO B 1 98 ? -5.156 29.375 12.273 1 97.12 98 PRO B CA 1
ATOM 2992 C C . PRO B 1 98 ? -5.086 30.422 13.383 1 97.12 98 PRO B C 1
ATOM 2994 O O . PRO B 1 98 ? -4.762 31.594 13.117 1 97.12 98 PRO B O 1
ATOM 2997 N N . GLU B 1 99 ? -5.285 30.109 14.609 1 96.25 99 GLU B N 1
ATOM 2998 C CA . GLU B 1 99 ? -5.316 31.078 15.695 1 96.25 99 GLU B CA 1
ATOM 2999 C C . GLU B 1 99 ? -3.945 31.203 16.359 1 96.25 99 GLU B C 1
ATOM 3001 O O . GLU B 1 99 ? -3.762 32.031 17.266 1 96.25 99 GLU B O 1
ATOM 3006 N N . HIS B 1 100 ? -3.016 30.484 15.844 1 98.12 100 HIS B N 1
ATOM 3007 C CA . HIS B 1 100 ? -1.698 30.469 16.469 1 98.12 100 HIS B CA 1
ATOM 3008 C C . HIS B 1 100 ? -0.597 30.703 15.445 1 98.12 100 HIS B C 1
ATOM 3010 O O . HIS B 1 100 ? 0.489 30.125 15.547 1 98.12 100 HIS B O 1
ATOM 3016 N N . VAL B 1 101 ? -0.854 31.484 14.406 1 98.62 101 VAL B N 1
ATOM 3017 C CA . VAL B 1 101 ? 0.085 31.766 13.328 1 98.62 101 VAL B CA 1
ATOM 3018 C C . VAL B 1 101 ? 1.315 32.469 13.875 1 98.62 101 VAL B C 1
ATOM 3020 O O . VAL B 1 101 ? 2.447 32.156 13.508 1 98.62 101 VAL B O 1
ATOM 3023 N N . ALA B 1 102 ? 1.085 33.406 14.781 1 98.44 102 ALA B N 1
ATOM 3024 C CA . ALA B 1 102 ? 2.199 34.156 15.352 1 98.44 102 ALA B CA 1
ATOM 3025 C C . ALA B 1 102 ? 3.139 33.25 16.125 1 98.44 102 ALA B C 1
ATOM 3027 O O . ALA B 1 102 ? 4.359 33.344 15.984 1 98.44 102 ALA B O 1
ATOM 3028 N N . TRP B 1 103 ? 2.584 32.375 16.953 1 98.44 103 TRP B N 1
ATOM 3029 C CA . TRP B 1 103 ? 3.391 31.422 17.703 1 98.44 103 TRP B CA 1
ATOM 3030 C C . TRP B 1 103 ? 4.195 30.531 16.781 1 98.44 103 TRP B C 1
ATOM 3032 O O . TRP B 1 103 ? 5.391 30.312 16.984 1 98.44 103 TRP B O 1
ATOM 3042 N N . THR B 1 104 ? 3.543 30.016 15.773 1 98.62 104 THR B N 1
ATOM 3043 C CA . THR B 1 104 ? 4.191 29.125 14.805 1 98.62 104 THR B CA 1
ATOM 3044 C C . THR B 1 104 ? 5.328 29.859 14.094 1 98.62 104 THR B C 1
ATOM 3046 O O . THR B 1 104 ? 6.414 29.297 13.914 1 98.62 104 THR B O 1
ATOM 3049 N N . ARG B 1 105 ? 5.055 31.094 13.68 1 98.56 105 ARG B N 1
ATOM 3050 C CA . ARG B 1 105 ? 6.078 31.906 13.031 1 98.56 105 ARG B CA 1
ATOM 3051 C C . ARG B 1 105 ? 7.289 32.094 13.945 1 98.56 105 ARG B C 1
ATOM 3053 O O . ARG B 1 105 ? 8.43 31.969 13.492 1 98.56 105 ARG B O 1
ATOM 3060 N N . ASP B 1 106 ? 7.027 32.406 15.195 1 98.56 106 ASP B N 1
ATOM 3061 C CA . ASP B 1 106 ? 8.117 32.594 16.156 1 98.56 106 ASP B CA 1
ATOM 3062 C C . ASP B 1 106 ? 8.914 31.297 16.312 1 98.56 106 ASP B C 1
ATOM 3064 O O . ASP B 1 106 ? 10.148 31.328 16.391 1 98.56 106 ASP B O 1
ATOM 3068 N N . PHE B 1 107 ? 8.234 30.203 16.438 1 98.44 107 PHE B N 1
ATOM 3069 C CA . PHE B 1 107 ? 8.883 28.891 16.531 1 98.44 107 PHE B CA 1
ATOM 3070 C C . PHE B 1 107 ? 9.797 28.672 15.328 1 98.44 107 PHE B C 1
ATOM 3072 O O . PHE B 1 107 ? 10.953 28.281 15.484 1 98.44 107 PHE B O 1
ATOM 3079 N N . LEU B 1 108 ? 9.258 28.891 14.102 1 98.56 108 LEU B N 1
ATOM 3080 C CA . LEU B 1 108 ? 10.008 28.703 12.859 1 98.56 108 LEU B CA 1
ATOM 3081 C C . LEU B 1 108 ? 11.195 29.656 12.789 1 98.56 108 LEU B C 1
ATOM 3083 O O . LEU B 1 108 ? 12.273 29.266 12.32 1 98.56 108 LEU B O 1
ATOM 3087 N N . ASN B 1 109 ? 10.992 30.875 13.227 1 98.44 109 ASN B N 1
ATOM 3088 C CA . ASN B 1 109 ? 12.094 31.828 13.242 1 98.44 109 ASN B CA 1
ATOM 3089 C C . ASN B 1 109 ? 13.211 31.391 14.188 1 98.44 109 ASN B C 1
ATOM 3091 O O . ASN B 1 109 ? 14.391 31.625 13.914 1 98.44 109 ASN B O 1
ATOM 3095 N N . THR B 1 110 ? 12.828 30.844 15.273 1 98.19 110 THR B N 1
ATOM 3096 C CA . THR B 1 110 ? 13.789 30.422 16.281 1 98.19 110 THR B CA 1
ATOM 3097 C C . THR B 1 110 ? 14.625 29.25 15.781 1 98.19 110 THR B C 1
ATOM 3099 O O . THR B 1 110 ? 15.852 29.266 15.898 1 98.19 110 THR B O 1
ATOM 3102 N N . TYR B 1 111 ? 13.992 28.266 15.18 1 97.94 111 TYR B N 1
ATOM 3103 C CA . TYR B 1 111 ? 14.68 27.016 14.891 1 97.94 111 TYR B CA 1
ATOM 3104 C C . TYR B 1 111 ? 14.93 26.859 13.398 1 97.94 111 TYR B C 1
ATOM 3106 O O . TYR B 1 111 ? 15.734 26.016 12.977 1 97.94 111 TYR B O 1
ATOM 3114 N N . GLY B 1 112 ? 14.266 27.656 12.594 1 96.88 112 GLY B N 1
ATOM 3115 C CA . GLY B 1 112 ? 14.359 27.609 11.148 1 96.88 112 GLY B CA 1
ATOM 3116 C C . GLY B 1 112 ? 15.789 27.672 10.641 1 96.88 112 GLY B C 1
ATOM 3117 O O . GLY B 1 112 ? 16.156 26.969 9.688 1 96.88 112 GLY B O 1
ATOM 3118 N N . PRO B 1 113 ? 16.609 28.516 11.188 1 97 113 PRO B N 1
ATOM 3119 C CA . PRO B 1 113 ? 18 28.609 10.727 1 97 113 PRO B CA 1
ATOM 3120 C C . PRO B 1 113 ? 18.766 27.281 10.859 1 97 113 PRO B C 1
ATOM 3122 O O . PRO B 1 113 ? 19.797 27.109 10.227 1 97 113 PRO B O 1
ATOM 3125 N N . ARG B 1 114 ? 18.234 26.312 11.633 1 96.44 114 ARG B N 1
ATOM 3126 C CA . ARG B 1 114 ? 18.906 25.047 11.875 1 96.44 114 ARG B CA 1
ATOM 3127 C C . ARG B 1 114 ? 18.266 23.922 11.062 1 96.44 114 ARG B C 1
ATOM 3129 O O . ARG B 1 114 ? 18.609 22.75 11.227 1 96.44 114 ARG B O 1
ATOM 3136 N N . THR B 1 115 ? 17.312 24.219 10.305 1 97.62 115 THR B N 1
ATOM 3137 C CA . THR B 1 115 ? 16.578 23.219 9.539 1 97.62 115 THR B CA 1
ATOM 3138 C C . THR B 1 115 ? 16.766 23.438 8.039 1 97.62 115 THR B C 1
ATOM 3140 O O . THR B 1 115 ? 17.219 24.5 7.613 1 97.62 115 THR B O 1
ATOM 3143 N N . GLN B 1 116 ? 16.516 22.375 7.23 1 98.19 116 GLN B N 1
ATOM 3144 C CA . GLN B 1 116 ? 16.672 22.453 5.785 1 98.19 116 GLN B CA 1
ATOM 3145 C C . GLN B 1 116 ? 15.352 22.219 5.07 1 98.19 116 GLN B C 1
ATOM 3147 O O . GLN B 1 116 ? 15.023 22.922 4.113 1 98.19 116 GLN B O 1
ATOM 3152 N N . GLU B 1 117 ? 14.578 21.234 5.461 1 98 117 GLU B N 1
ATOM 3153 C CA . GLU B 1 117 ? 13.312 20.891 4.82 1 98 117 GLU B CA 1
ATOM 3154 C C . GLU B 1 117 ? 12.219 20.641 5.855 1 98 117 GLU B C 1
ATOM 3156 O O . GLU B 1 117 ? 12.359 19.766 6.711 1 98 117 GLU B O 1
ATOM 3161 N N . SER B 1 118 ? 11.172 21.406 5.746 1 98.81 118 SER B N 1
ATOM 3162 C CA . SER B 1 118 ? 10.047 21.266 6.66 1 98.81 118 SER B CA 1
ATOM 3163 C C . SER B 1 118 ? 8.742 21.078 5.895 1 98.81 118 SER B C 1
ATOM 3165 O O . SER B 1 118 ? 8.68 21.328 4.691 1 98.81 118 SER B O 1
ATOM 3167 N N . ILE B 1 119 ? 7.77 20.5 6.559 1 98.94 119 ILE B N 1
ATOM 3168 C CA . ILE B 1 119 ? 6.457 20.188 6.004 1 98.94 119 ILE B CA 1
ATOM 3169 C C . ILE B 1 119 ? 5.379 20.922 6.801 1 98.94 119 ILE B C 1
ATOM 3171 O O . ILE B 1 119 ? 5.438 20.969 8.031 1 98.94 119 ILE B O 1
ATOM 3175 N N . LEU B 1 120 ? 4.484 21.547 6.113 1 98.94 120 LEU B N 1
ATOM 3176 C CA . LEU B 1 120 ? 3.318 22.172 6.723 1 98.94 120 LEU B CA 1
ATOM 3177 C C . LEU B 1 120 ? 2.088 21.297 6.586 1 98.94 120 LEU B C 1
ATOM 3179 O O . LEU B 1 120 ? 1.662 20.984 5.469 1 98.94 120 LEU B O 1
ATOM 3183 N N . SER B 1 121 ? 1.54 20.859 7.73 1 98.88 121 SER B N 1
ATOM 3184 C CA . SER B 1 121 ? 0.445 19.891 7.688 1 98.88 121 SER B CA 1
ATOM 3185 C C . SER B 1 121 ? -0.77 20.406 8.461 1 98.88 121 SER B C 1
ATOM 3187 O O . SER B 1 121 ? -0.646 21.281 9.312 1 98.88 121 SER B O 1
ATOM 3189 N N . VAL B 1 122 ? -1.888 19.891 8.094 1 98.81 122 VAL B N 1
ATOM 3190 C CA . VAL B 1 122 ? -3.141 20.109 8.805 1 98.81 122 VAL B CA 1
ATOM 3191 C C . VAL B 1 122 ? -3.637 18.812 9.414 1 98.81 122 VAL B C 1
ATOM 3193 O O . VAL B 1 122 ? -4.156 17.938 8.703 1 98.81 122 VAL B O 1
ATOM 3196 N N . HIS B 1 123 ? -3.484 18.688 10.703 1 98.62 123 HIS B N 1
ATOM 3197 C CA . HIS B 1 123 ? -3.98 17.516 11.414 1 98.62 123 HIS B CA 1
ATOM 3198 C C . HIS B 1 123 ? -5.238 17.844 12.211 1 98.62 123 HIS B C 1
ATOM 3200 O O . HIS B 1 123 ? -5.934 16.953 12.688 1 98.62 123 HIS B O 1
ATOM 3206 N N . PHE B 1 124 ? -5.496 19.188 12.367 1 98.25 124 PHE B N 1
ATOM 3207 C CA . PHE B 1 124 ? -6.602 19.672 13.18 1 98.25 124 PHE B CA 1
ATOM 3208 C C . PHE B 1 124 ? -7.484 20.625 12.383 1 98.25 124 PHE B C 1
ATOM 3210 O O . PHE B 1 124 ? -6.98 21.438 11.602 1 98.25 124 PHE B O 1
ATOM 3217 N N . MET B 1 125 ? -8.75 20.5 12.562 1 97.69 125 MET B N 1
ATOM 3218 C CA . MET B 1 125 ? -9.664 21.516 12.031 1 97.69 125 MET B CA 1
ATOM 3219 C C . MET B 1 125 ? -10.844 21.719 12.977 1 97.69 125 MET B C 1
ATOM 3221 O O . MET B 1 125 ? -11.07 20.922 13.883 1 97.69 125 MET B O 1
ATOM 3225 N N . ARG B 1 126 ? -11.523 22.891 12.836 1 97.62 126 ARG B N 1
ATOM 3226 C CA . ARG B 1 126 ? -12.672 23.188 13.68 1 97.62 126 ARG B CA 1
ATOM 3227 C C . ARG B 1 126 ? -13.828 22.234 13.406 1 97.62 126 ARG B C 1
ATOM 3229 O O . ARG B 1 126 ? -14.102 21.906 12.25 1 97.62 126 ARG B O 1
ATOM 3236 N N . GLY B 1 127 ? -14.383 21.719 14.438 1 97.38 127 GLY B N 1
ATOM 3237 C CA . GLY B 1 127 ? -15.539 20.844 14.367 1 97.38 127 GLY B CA 1
ATOM 3238 C C . GLY B 1 127 ? -16.625 21.203 15.383 1 97.38 127 GLY B C 1
ATOM 3239 O O . GLY B 1 127 ? -17 22.359 15.516 1 97.38 127 GLY B O 1
ATOM 3240 N N . LEU B 1 128 ? -17.078 20.219 16.062 1 96.94 128 LEU B N 1
ATOM 3241 C CA . LEU B 1 128 ? -18.172 20.391 17.031 1 96.94 128 LEU B CA 1
ATOM 3242 C C . LEU B 1 128 ? -17.844 21.5 18.031 1 96.94 128 LEU B C 1
ATOM 3244 O O . LEU B 1 128 ? -16.719 21.609 18.5 1 96.94 128 LEU B O 1
ATOM 3248 N N . ARG B 1 129 ? -18.797 22.453 18.375 1 95.75 129 ARG B N 1
ATOM 3249 C CA . ARG B 1 129 ? -18.766 23.547 19.344 1 95.75 129 ARG B CA 1
ATOM 3250 C C . ARG B 1 129 ? -17.672 24.547 19 1 95.75 129 ARG B C 1
ATOM 3252 O O . ARG B 1 129 ? -17.141 25.219 19.875 1 95.75 129 ARG B O 1
ATOM 3259 N N . GLN B 1 130 ? -17.203 24.406 17.703 1 95.25 130 GLN B N 1
ATOM 3260 C CA . GLN B 1 130 ? -16.188 25.312 17.172 1 95.25 130 GLN B CA 1
ATOM 3261 C C . GLN B 1 130 ? -14.844 25.078 17.859 1 95.25 130 GLN B C 1
ATOM 3263 O O . GLN B 1 130 ? -14 25.984 17.875 1 95.25 130 GLN B O 1
ATOM 3268 N N . HIS B 1 131 ? -14.672 23.922 18.406 1 97.31 131 HIS B N 1
ATOM 3269 C CA . HIS B 1 131 ? -13.383 23.5 18.922 1 97.31 131 HIS B CA 1
ATOM 3270 C C . HIS B 1 131 ? -12.578 22.734 17.875 1 97.31 131 HIS B C 1
ATOM 3272 O O . HIS B 1 131 ? -13.117 22.344 16.844 1 97.31 131 HIS B O 1
ATOM 3278 N N . PHE B 1 132 ? -11.32 22.609 18.172 1 97.88 132 PHE B N 1
ATOM 3279 C CA . PHE B 1 132 ? -10.469 21.875 17.25 1 97.88 132 PHE B CA 1
ATOM 3280 C C . PHE B 1 132 ? -10.477 20.391 17.578 1 97.88 132 PHE B C 1
ATOM 3282 O O . PHE B 1 132 ? -10.461 20 18.75 1 97.88 132 PHE B O 1
ATOM 3289 N N . TRP B 1 133 ? -10.562 19.609 16.547 1 97.88 133 TRP B N 1
ATOM 3290 C CA . TRP B 1 133 ? -10.523 18.156 16.625 1 97.88 133 TRP B CA 1
ATOM 3291 C C . TRP B 1 133 ? -9.477 17.594 15.664 1 97.88 133 TRP B C 1
ATOM 3293 O O . TRP B 1 133 ? -9.211 18.188 14.617 1 97.88 133 TRP B O 1
ATOM 3303 N N . CYS B 1 134 ? -8.859 16.484 16.062 1 97.56 134 CYS B N 1
ATOM 3304 C CA . CYS B 1 134 ? -7.906 15.797 15.188 1 97.56 134 CYS B CA 1
ATOM 3305 C C . CYS B 1 134 ? -8.617 15.078 14.055 1 97.56 134 CYS B C 1
ATOM 3307 O O . CYS B 1 134 ? -9.641 14.43 14.266 1 97.56 134 CYS B O 1
ATOM 3309 N N . VAL B 1 135 ? -8.086 15.188 12.875 1 97.62 135 VAL B N 1
ATOM 3310 C CA . VAL B 1 135 ? -8.719 14.516 11.75 1 97.62 135 VAL B CA 1
ATOM 3311 C C . VAL B 1 135 ? -8.164 13.102 11.602 1 97.62 135 VAL B C 1
ATOM 3313 O O . VAL B 1 135 ? -8.695 12.297 10.844 1 97.62 135 VAL B O 1
ATOM 3316 N N . ASP B 1 136 ? -7.059 12.734 12.352 1 97.31 136 ASP B N 1
ATOM 3317 C CA . ASP B 1 136 ? -6.375 11.477 12.062 1 97.31 136 ASP B CA 1
ATOM 3318 C C . ASP B 1 136 ? -6.059 10.719 13.352 1 97.31 136 ASP B C 1
ATOM 3320 O O . ASP B 1 136 ? -5.07 9.984 13.414 1 97.31 136 ASP B O 1
ATOM 3324 N N . MET B 1 137 ? -6.867 10.938 14.414 1 96.31 137 MET B N 1
ATOM 3325 C CA . MET B 1 137 ? -6.648 10.25 15.688 1 96.31 137 MET B CA 1
ATOM 3326 C C . MET B 1 137 ? -7.312 8.875 15.68 1 96.31 137 MET B C 1
ATOM 3328 O O . MET B 1 137 ? -6.648 7.859 15.898 1 96.31 137 MET B O 1
ATOM 3332 N N . SER B 1 138 ? -8.625 8.844 15.547 1 96.44 138 SER B N 1
ATOM 3333 C CA . SER B 1 138 ? -9.438 7.633 15.523 1 96.44 138 SER B CA 1
ATOM 3334 C C . SER B 1 138 ? -10.781 7.887 14.859 1 96.44 138 SER B C 1
ATOM 3336 O O . SER B 1 138 ? -11.188 9.039 14.688 1 96.44 138 SER B O 1
ATOM 3338 N N . THR B 1 139 ? -11.422 6.777 14.508 1 96.75 139 THR B N 1
ATOM 3339 C CA . THR B 1 139 ? -12.766 6.914 13.953 1 96.75 139 THR B CA 1
ATOM 3340 C C . THR B 1 139 ? -13.719 7.5 14.992 1 96.75 139 THR B C 1
ATOM 3342 O O . THR B 1 139 ? -14.602 8.289 14.648 1 96.75 139 THR B O 1
ATOM 3345 N N . ASP B 1 140 ? -13.539 7.16 16.281 1 97.44 140 ASP B N 1
ATOM 3346 C CA . ASP B 1 140 ? -14.383 7.691 17.344 1 97.44 140 ASP B CA 1
ATOM 3347 C C . ASP B 1 140 ? -14.195 9.203 17.484 1 97.44 140 ASP B C 1
ATOM 3349 O O . ASP B 1 140 ? -15.18 9.945 17.562 1 97.44 140 ASP B O 1
ATOM 3353 N N . ASP B 1 141 ? -12.992 9.648 17.547 1 97.69 141 ASP B N 1
ATOM 3354 C CA . ASP B 1 141 ? -12.711 11.07 17.641 1 97.69 141 ASP B CA 1
ATOM 3355 C C . ASP B 1 141 ? -13.234 11.828 16.422 1 97.69 141 ASP B C 1
ATOM 3357 O O . ASP B 1 141 ? -13.797 12.914 16.547 1 97.69 141 ASP B O 1
ATOM 3361 N N . PHE B 1 142 ? -13.016 11.203 15.281 1 98.25 142 PHE B N 1
ATOM 3362 C CA . PHE B 1 142 ? -13.477 11.82 14.047 1 98.25 142 PHE B CA 1
ATOM 3363 C C . PHE B 1 142 ? -14.992 12 14.07 1 98.25 142 PHE B C 1
ATOM 3365 O O . PHE B 1 142 ? -15.5 13.07 13.742 1 98.25 142 PHE B O 1
ATOM 3372 N N . ALA B 1 143 ? -15.688 11 14.453 1 98.12 143 ALA B N 1
ATOM 3373 C CA . ALA B 1 143 ? -17.141 11.055 14.539 1 98.12 143 ALA B CA 1
ATOM 3374 C C . ALA B 1 143 ? -17.594 12.094 15.57 1 98.12 143 ALA B C 1
ATOM 3376 O O . ALA B 1 143 ? -18.578 12.812 15.344 1 98.12 143 ALA B O 1
ATOM 3377 N N . ALA B 1 144 ? -16.922 12.164 16.688 1 98 144 ALA B N 1
ATOM 3378 C CA . ALA B 1 144 ? -17.266 13.117 17.734 1 98 144 ALA B CA 1
ATOM 3379 C C . ALA B 1 144 ? -17.094 14.555 17.266 1 98 144 ALA B C 1
ATOM 3381 O O . ALA B 1 144 ? -17.938 15.414 17.516 1 98 144 ALA B O 1
ATOM 3382 N N . GLY B 1 145 ? -16.031 14.773 16.547 1 98.25 145 GLY B N 1
ATOM 3383 C CA . GLY B 1 145 ? -15.688 16.125 16.141 1 98.25 145 GLY B CA 1
ATOM 3384 C C . GLY B 1 145 ? -16.406 16.578 14.891 1 98.25 145 GLY B C 1
ATOM 3385 O O . GLY B 1 145 ? -16.719 17.766 14.734 1 98.25 145 GLY B O 1
ATOM 3386 N N . PHE B 1 146 ? -16.703 15.641 13.945 1 98.25 146 PHE B N 1
ATOM 3387 C CA . PHE B 1 146 ? -17.172 16.031 12.617 1 98.25 146 PHE B CA 1
ATOM 3388 C C . PHE B 1 146 ? -18.438 15.289 12.227 1 98.25 146 PHE B C 1
ATOM 3390 O O . PHE B 1 146 ? -18.859 15.328 11.07 1 98.25 146 PHE B O 1
ATOM 3397 N N . GLY B 1 147 ? -19.062 14.578 13.148 1 97.12 147 GLY B N 1
ATOM 3398 C CA . GLY B 1 147 ? -20.25 13.758 12.922 1 97.12 147 GLY B CA 1
ATOM 3399 C C . GLY B 1 147 ? -21.375 14.516 12.258 1 97.12 147 GLY B C 1
ATOM 3400 O O . GLY B 1 147 ? -22.109 13.961 11.445 1 97.12 147 GLY B O 1
ATOM 3401 N N . GLN B 1 148 ? -21.469 15.828 12.531 1 95.88 148 GLN B N 1
ATOM 3402 C CA . GLN B 1 148 ? -22.531 16.672 12.023 1 95.88 148 GLN B CA 1
ATOM 3403 C C . GLN B 1 148 ? -22.453 16.828 10.5 1 95.88 148 GLN B C 1
ATOM 3405 O O . GLN B 1 148 ? -23.422 17.219 9.859 1 95.88 148 GLN B O 1
ATOM 3410 N N . TRP B 1 149 ? -21.281 16.531 9.945 1 96.56 149 TRP B N 1
ATOM 3411 C CA . TRP B 1 149 ? -21.094 16.719 8.516 1 96.56 149 TRP B CA 1
ATOM 3412 C C . TRP B 1 149 ? -21 15.391 7.785 1 96.56 149 TRP B C 1
ATOM 3414 O O . TRP B 1 149 ? -20.875 15.352 6.559 1 96.56 149 TRP B O 1
ATOM 3424 N N . LEU B 1 150 ? -21.109 14.258 8.469 1 96 150 LEU B N 1
ATOM 3425 C CA . LEU B 1 150 ? -20.781 12.969 7.867 1 96 150 LEU B CA 1
ATOM 3426 C C . LEU B 1 150 ? -21.875 12.531 6.891 1 96 150 LEU B C 1
ATOM 3428 O O . LEU B 1 150 ? -21.625 11.688 6.023 1 96 150 LEU B O 1
ATOM 3432 N N . LYS B 1 151 ? -23.125 13.094 6.996 1 95.12 151 LYS B N 1
ATOM 3433 C CA . LYS B 1 151 ? -24.172 12.805 6.031 1 95.12 151 LYS B CA 1
ATOM 3434 C C . LYS B 1 151 ? -23.969 13.57 4.73 1 95.12 151 LYS B C 1
ATOM 3436 O O . LYS B 1 151 ? -24.578 13.258 3.711 1 95.12 151 LYS B O 1
ATOM 3441 N N . THR B 1 152 ? -23.125 14.578 4.82 1 96.06 152 THR B N 1
ATOM 3442 C CA . THR B 1 152 ? -22.719 15.383 3.67 1 96.06 152 THR B CA 1
ATOM 3443 C C . THR B 1 152 ? -21.203 15.508 3.598 1 96.06 152 THR B C 1
ATOM 3445 O O . THR B 1 152 ? -20.656 16.562 3.9 1 96.06 152 THR B O 1
ATOM 3448 N N . PRO B 1 153 ? -20.547 14.523 3.102 1 95.88 153 PRO B N 1
ATOM 3449 C CA . PRO B 1 153 ? -19.094 14.461 3.141 1 95.88 153 PRO B CA 1
ATOM 3450 C C . PRO B 1 153 ? -18.422 15.695 2.541 1 95.88 153 PRO B C 1
ATOM 3452 O O . PRO B 1 153 ? -17.359 16.109 2.994 1 95.88 153 PRO B O 1
ATOM 3455 N N . GLN B 1 154 ? -19.047 16.359 1.585 1 98.12 154 GLN B N 1
ATOM 3456 C CA . GLN B 1 154 ? -18.469 17.531 0.935 1 98.12 154 GLN B CA 1
ATOM 3457 C C . GLN B 1 154 ? -18.297 18.672 1.925 1 98.12 154 GLN B C 1
ATOM 3459 O O . GLN B 1 154 ? -17.406 19.516 1.767 1 98.12 154 GLN B O 1
ATOM 3464 N N . ARG B 1 155 ? -19.109 18.656 2.949 1 97.81 155 ARG B N 1
ATOM 3465 C CA . ARG B 1 155 ? -18.969 19.688 3.982 1 97.81 155 ARG B CA 1
ATOM 3466 C C . ARG B 1 155 ? -17.719 19.438 4.82 1 97.81 155 ARG B C 1
ATOM 3468 O O . ARG B 1 155 ? -17.062 20.391 5.242 1 97.81 155 ARG B O 1
ATOM 3475 N N . VAL B 1 156 ? -17.453 18.156 5.082 1 98.44 156 VAL B N 1
ATOM 3476 C CA . VAL B 1 156 ? -16.219 17.812 5.773 1 98.44 156 VAL B CA 1
ATOM 3477 C C . VAL B 1 156 ? -15.008 18.281 4.961 1 98.44 156 VAL B C 1
ATOM 3479 O O . VAL B 1 156 ? -14.102 18.922 5.5 1 98.44 156 VAL B O 1
ATOM 3482 N N . PHE B 1 157 ? -15.078 18.031 3.652 1 98.69 157 PHE B N 1
ATOM 3483 C CA . PHE B 1 157 ? -14 18.438 2.752 1 98.69 157 PHE B CA 1
ATOM 3484 C C . PHE B 1 157 ? -13.859 19.953 2.73 1 98.69 157 PHE B C 1
ATOM 3486 O O . PHE B 1 157 ? -12.742 20.469 2.762 1 98.69 157 PHE B O 1
ATOM 3493 N N . GLU B 1 158 ? -14.977 20.625 2.682 1 98.62 158 GLU B N 1
ATOM 3494 C CA . GLU B 1 158 ? -14.945 22.078 2.635 1 98.62 158 GLU B CA 1
ATOM 3495 C C . GLU B 1 158 ? -14.203 22.656 3.834 1 98.62 158 GLU B C 1
ATOM 3497 O O . GLU B 1 158 ? -13.336 23.516 3.676 1 98.62 158 GLU B O 1
ATOM 3502 N N . GLN B 1 159 ? -14.57 22.188 5.016 1 98.44 159 GLN B N 1
ATOM 3503 C CA . GLN B 1 159 ? -13.906 22.672 6.223 1 98.44 159 GLN B CA 1
ATOM 3504 C C . GLN B 1 159 ? -12.398 22.406 6.16 1 98.44 159 GLN B C 1
ATOM 3506 O O . GLN B 1 159 ? -11.602 23.266 6.512 1 98.44 159 GLN B O 1
ATOM 3511 N N . TYR B 1 160 ? -12.031 21.219 5.734 1 98.81 160 TYR B N 1
ATOM 3512 C CA . TYR B 1 160 ? -10.633 20.828 5.695 1 98.81 160 TYR B CA 1
ATOM 3513 C C . TYR B 1 160 ? -9.859 21.656 4.664 1 98.81 160 TYR B C 1
ATOM 3515 O O . TYR B 1 160 ? -8.805 22.203 4.969 1 98.81 160 TYR B O 1
ATOM 3523 N N . TYR B 1 161 ? -10.359 21.75 3.463 1 98.88 161 TYR B N 1
ATOM 3524 C CA . TYR B 1 161 ? -9.609 22.406 2.391 1 98.88 161 TYR B CA 1
ATOM 3525 C C . TYR B 1 161 ? -9.578 23.906 2.588 1 98.88 161 TYR B C 1
ATOM 3527 O O . TYR B 1 161 ? -8.633 24.578 2.158 1 98.88 161 TYR B O 1
ATOM 3535 N N . GLN B 1 162 ? -10.625 24.484 3.26 1 98.81 162 GLN B N 1
ATOM 3536 C CA . GLN B 1 162 ? -10.516 25.875 3.689 1 98.81 162 GLN B CA 1
ATOM 3537 C C . GLN B 1 162 ? -9.344 26.062 4.652 1 98.81 162 GLN B C 1
ATOM 3539 O O . GLN B 1 162 ? -8.641 27.062 4.59 1 98.81 162 GLN B O 1
ATOM 3544 N N . THR B 1 163 ? -9.219 25.094 5.523 1 98.81 163 THR B N 1
ATOM 3545 C CA . THR B 1 163 ? -8.125 25.156 6.488 1 98.81 163 THR B CA 1
ATOM 3546 C C . THR B 1 163 ? -6.773 25 5.785 1 98.81 163 THR B C 1
ATOM 3548 O O . THR B 1 163 ? -5.82 25.719 6.098 1 98.81 163 THR B O 1
ATOM 3551 N N . VAL B 1 164 ? -6.66 24.062 4.836 1 98.88 164 VAL B N 1
ATOM 3552 C CA . VAL B 1 164 ? -5.43 23.891 4.066 1 98.88 164 VAL B CA 1
ATOM 3553 C C . VAL B 1 164 ? -5.113 25.172 3.301 1 98.88 164 VAL B C 1
ATOM 3555 O O . VAL B 1 164 ? -3.967 25.625 3.293 1 98.88 164 VAL B O 1
ATOM 3558 N N . LEU B 1 165 ? -6.125 25.781 2.664 1 98.88 165 LEU B N 1
ATOM 3559 C CA . LEU B 1 165 ? -5.934 27.047 1.952 1 98.88 165 LEU B CA 1
ATOM 3560 C C . LEU B 1 165 ? -5.418 28.125 2.895 1 98.88 165 LEU B C 1
ATOM 3562 O O . LEU B 1 165 ? -4.465 28.828 2.566 1 98.88 165 LEU B O 1
ATOM 3566 N N . ALA B 1 166 ? -6.012 28.219 4.051 1 98.88 166 ALA B N 1
ATOM 3567 C CA . ALA B 1 166 ? -5.578 29.188 5.047 1 98.88 166 ALA B CA 1
ATOM 3568 C C . ALA B 1 166 ? -4.117 28.969 5.434 1 98.88 166 ALA B C 1
ATOM 3570 O O . ALA B 1 166 ? -3.379 29.922 5.672 1 98.88 166 ALA B O 1
ATOM 3571 N N . SER B 1 167 ? -3.719 27.719 5.52 1 98.81 167 SER B N 1
ATOM 3572 C CA . SER B 1 167 ? -2.344 27.406 5.898 1 98.81 167 SER B CA 1
ATOM 3573 C C . SER B 1 167 ? -1.352 27.953 4.879 1 98.81 167 SER B C 1
ATOM 3575 O O . SER B 1 167 ? -0.297 28.469 5.25 1 98.81 167 SER B O 1
ATOM 3577 N N . VAL B 1 168 ? -1.651 27.844 3.633 1 98.69 168 VAL B N 1
ATOM 3578 C CA . VAL B 1 168 ? -0.757 28.297 2.568 1 98.69 168 VAL B CA 1
ATOM 3579 C C . VAL B 1 168 ? -0.79 29.812 2.463 1 98.69 168 VAL B C 1
ATOM 3581 O O . VAL B 1 168 ? 0.18 30.438 2.02 1 98.69 168 VAL B O 1
ATOM 3584 N N . GLN B 1 169 ? -1.852 30.422 2.918 1 98.69 169 GLN B N 1
ATOM 3585 C CA . GLN B 1 169 ? -2.014 31.875 2.865 1 98.69 169 GLN B CA 1
ATOM 3586 C C . GLN B 1 169 ? -1.353 32.531 4.066 1 98.69 169 GLN B C 1
ATOM 3588 O O . GLN B 1 169 ? -1.078 33.75 4.043 1 98.69 169 GLN B O 1
ATOM 3593 N N . ALA B 1 170 ? -1.15 31.812 5.105 1 98.69 170 ALA B N 1
ATOM 3594 C CA . ALA B 1 170 ? -0.663 32.375 6.367 1 98.69 170 ALA B CA 1
ATOM 3595 C C . ALA B 1 170 ? 0.763 32.875 6.219 1 98.69 170 ALA B C 1
ATOM 3597 O O . ALA B 1 170 ? 1.585 32.281 5.527 1 98.69 170 ALA B O 1
ATOM 3598 N N . ASP B 1 171 ? 1.035 34 6.848 1 98.31 171 ASP B N 1
ATOM 3599 C CA . ASP B 1 171 ? 2.4 34.5 6.906 1 98.31 171 ASP B CA 1
ATOM 3600 C C . ASP B 1 171 ? 3.207 33.812 7.992 1 98.31 171 ASP B C 1
ATOM 3602 O O . ASP B 1 171 ? 3.166 34.188 9.164 1 98.31 171 ASP B O 1
ATOM 3606 N N . LEU B 1 172 ? 3.977 32.875 7.629 1 98.44 172 LEU B N 1
ATOM 3607 C CA . LEU B 1 172 ? 4.75 32.062 8.578 1 98.44 172 LEU B CA 1
ATOM 3608 C C . LEU B 1 172 ? 6.215 32.5 8.578 1 98.44 172 LEU B C 1
ATOM 3610 O O . LEU B 1 172 ? 7.055 31.844 9.203 1 98.44 172 LEU B O 1
ATOM 3614 N N . GLY B 1 173 ? 6.52 33.594 7.852 1 98.06 173 GLY B N 1
ATOM 3615 C CA . GLY B 1 173 ? 7.859 34.156 7.871 1 98.06 173 GLY B CA 1
ATOM 3616 C C . GLY B 1 173 ? 8.812 33.469 6.922 1 98.06 173 GLY B C 1
ATOM 3617 O O . GLY B 1 173 ? 8.391 32.688 6.074 1 98.06 173 GLY B O 1
ATOM 3618 N N . PRO B 1 174 ? 10.109 33.781 6.938 1 97.69 174 PRO B N 1
ATOM 3619 C CA . PRO B 1 174 ? 11.094 33.312 5.961 1 97.69 174 PRO B CA 1
ATOM 3620 C C . PRO B 1 174 ? 11.383 31.828 6.078 1 97.69 174 PRO B C 1
ATOM 3622 O O . PRO B 1 174 ? 11.945 31.219 5.156 1 97.69 174 PRO B O 1
ATOM 3625 N N . TYR B 1 175 ? 10.977 31.25 7.188 1 98.38 175 TYR B N 1
ATOM 3626 C CA . TYR B 1 175 ? 11.266 29.844 7.398 1 98.38 175 TYR B CA 1
ATOM 3627 C C . TYR B 1 175 ? 10 29 7.277 1 98.38 175 TYR B C 1
ATOM 3629 O O . TYR B 1 175 ? 9.914 27.922 7.859 1 98.38 175 TYR B O 1
ATOM 3637 N N . ALA B 1 176 ? 9.039 29.562 6.562 1 98.44 176 ALA B N 1
ATOM 3638 C CA . ALA B 1 176 ? 7.832 28.797 6.281 1 98.44 176 ALA B CA 1
ATOM 3639 C C . ALA B 1 176 ? 8.172 27.469 5.621 1 98.44 176 ALA B C 1
ATOM 3641 O O . ALA B 1 176 ? 9.055 27.391 4.762 1 98.44 176 ALA B O 1
ATOM 3642 N N . PRO B 1 177 ? 7.477 26.375 6.004 1 98.75 177 PRO B N 1
ATOM 3643 C CA . PRO B 1 177 ? 7.766 25.062 5.426 1 98.75 177 PRO B CA 1
ATOM 3644 C C . PRO B 1 177 ? 7.617 25.031 3.906 1 98.75 177 PRO B C 1
ATOM 3646 O O . PRO B 1 177 ? 6.699 25.656 3.361 1 98.75 177 PRO B O 1
ATOM 3649 N N . GLN B 1 178 ? 8.445 24.344 3.256 1 97.69 178 GLN B N 1
ATOM 3650 C CA . GLN B 1 178 ? 8.531 24.312 1.8 1 97.69 178 GLN B CA 1
ATOM 3651 C C . GLN B 1 178 ? 7.535 23.328 1.208 1 97.69 178 GLN B C 1
ATOM 3653 O O . GLN B 1 178 ? 7.184 23.406 0.029 1 97.69 178 GLN B O 1
ATOM 3658 N N . ARG B 1 179 ? 7.074 22.359 1.943 1 98.81 179 ARG B N 1
ATOM 3659 C CA . ARG B 1 179 ? 6.234 21.281 1.43 1 98.81 179 ARG B CA 1
ATOM 3660 C C . ARG B 1 179 ? 4.895 21.234 2.158 1 98.81 179 ARG B C 1
ATOM 3662 O O . ARG B 1 179 ? 4.844 21.391 3.381 1 98.81 179 ARG B O 1
ATOM 3669 N N . ILE B 1 180 ? 3.828 21.109 1.383 1 98.88 180 ILE B N 1
ATOM 3670 C CA . ILE B 1 180 ? 2.51 20.922 1.976 1 98.88 180 ILE B CA 1
ATOM 3671 C C . ILE B 1 180 ? 2.258 19.438 2.217 1 98.88 180 ILE B C 1
ATOM 3673 O O . ILE B 1 180 ? 2.361 18.625 1.295 1 98.88 180 ILE B O 1
ATOM 3677 N N . GLY B 1 181 ? 1.936 19.109 3.438 1 98.88 181 GLY B N 1
ATOM 3678 C CA . GLY B 1 181 ? 1.852 17.719 3.871 1 98.88 181 GLY B CA 1
ATOM 3679 C C . GLY B 1 181 ? 0.548 17.047 3.48 1 98.88 181 GLY B C 1
ATOM 3680 O O . GLY B 1 181 ? -0.519 17.656 3.562 1 98.88 181 GLY B O 1
ATOM 3681 N N . HIS B 1 182 ? 0.527 15.836 3.135 1 98.75 182 HIS B N 1
ATOM 3682 C CA . HIS B 1 182 ? -0.577 14.93 2.842 1 98.75 182 HIS B CA 1
ATOM 3683 C C . HIS B 1 182 ? -1.903 15.68 2.775 1 98.75 182 HIS B C 1
ATOM 3685 O O . HIS B 1 182 ? -2.805 15.43 3.578 1 98.75 182 HIS B O 1
ATOM 3691 N N . MET B 1 183 ? -2.111 16.422 1.728 1 98.19 183 MET B N 1
ATOM 3692 C CA . MET B 1 183 ? -3.102 17.484 1.544 1 98.19 183 MET B CA 1
ATOM 3693 C C . MET B 1 183 ? -4.516 16.922 1.621 1 98.19 183 MET B C 1
ATOM 3695 O O . MET B 1 183 ? -5.48 17.672 1.749 1 98.19 183 MET B O 1
ATOM 3699 N N . SER B 1 184 ? -4.684 15.609 1.54 1 98.44 184 SER B N 1
ATOM 3700 C CA . SER B 1 184 ? -6.016 15.023 1.633 1 98.44 184 SER B CA 1
ATOM 3701 C C . SER B 1 184 ? -6.145 14.141 2.867 1 98.44 184 SER B C 1
ATOM 3703 O O . SER B 1 184 ? -6.891 13.156 2.855 1 98.44 184 SER B O 1
ATOM 3705 N N . LEU B 1 185 ? -5.488 14.461 3.91 1 98.75 185 LEU B N 1
ATOM 3706 C CA . LEU B 1 185 ? -5.445 13.648 5.121 1 98.75 185 LEU B CA 1
ATOM 3707 C C . LEU B 1 185 ? -6.848 13.445 5.691 1 98.75 185 LEU B C 1
ATOM 3709 O O . LEU B 1 185 ? -7.125 12.422 6.312 1 98.75 185 LEU B O 1
ATOM 3713 N N . VAL B 1 186 ? -7.727 14.344 5.391 1 98.56 186 VAL B N 1
ATOM 3714 C CA . VAL B 1 186 ? -9.094 14.297 5.898 1 98.56 186 VAL B CA 1
ATOM 3715 C C . VAL B 1 186 ? -9.781 13.023 5.414 1 98.56 186 VAL B C 1
ATOM 3717 O O . VAL B 1 186 ? -10.805 12.617 5.965 1 98.56 186 VAL B O 1
ATOM 3720 N N . ARG B 1 187 ? -9.188 12.398 4.441 1 98.06 187 ARG B N 1
ATOM 3721 C CA . ARG B 1 187 ? -9.773 11.188 3.879 1 98.06 187 ARG B CA 1
ATOM 3722 C C . ARG B 1 187 ? -9.18 9.945 4.539 1 98.06 187 ARG B C 1
ATOM 3724 O O . ARG B 1 187 ? -9.375 8.828 4.051 1 98.06 187 ARG B O 1
ATOM 3731 N N . LYS B 1 188 ? -8.469 10.07 5.641 1 98.19 188 LYS B N 1
ATOM 3732 C CA . LYS B 1 188 ? -7.824 8.953 6.328 1 98.19 188 LYS B CA 1
ATOM 3733 C C . LYS B 1 188 ? -8.828 7.844 6.641 1 98.19 188 LYS B C 1
ATOM 3735 O O . LYS B 1 188 ? -8.477 6.664 6.66 1 98.19 188 LYS B O 1
ATOM 3740 N N . TYR B 1 189 ? -10.078 8.18 6.91 1 97.88 189 TYR B N 1
ATOM 3741 C CA . TYR B 1 189 ? -11.109 7.207 7.25 1 97.88 189 TYR B CA 1
ATOM 3742 C C . TYR B 1 189 ? -12.164 7.125 6.152 1 97.88 189 TYR B C 1
ATOM 3744 O O . TYR B 1 189 ? -13.352 6.918 6.434 1 97.88 189 TYR B O 1
ATOM 3752 N N . GLN B 1 190 ? -11.75 7.285 4.93 1 97.31 190 GLN B N 1
ATOM 3753 C CA . GLN B 1 190 ? -12.68 7.363 3.809 1 97.31 190 GLN B CA 1
ATOM 3754 C C . GLN B 1 190 ? -13.484 6.074 3.666 1 97.31 190 GLN B C 1
ATOM 3756 O O . GLN B 1 190 ? -14.672 6.109 3.361 1 97.31 190 GLN B O 1
ATOM 3761 N N . ASP B 1 191 ? -12.945 4.926 3.965 1 95.56 191 ASP B N 1
ATOM 3762 C CA . ASP B 1 191 ? -13.641 3.648 3.799 1 95.56 191 ASP B CA 1
ATOM 3763 C C . ASP B 1 191 ? -14.625 3.404 4.941 1 95.56 191 ASP B C 1
ATOM 3765 O O . ASP B 1 191 ? -15.5 2.549 4.836 1 95.56 191 ASP B O 1
ATOM 3769 N N . TYR B 1 192 ? -14.43 4.121 6.031 1 95 192 TYR B N 1
ATOM 3770 C CA . TYR B 1 192 ? -15.289 3.973 7.195 1 95 192 TYR B CA 1
ATOM 3771 C C . TYR B 1 192 ? -16.469 4.934 7.125 1 95 192 TYR B C 1
ATOM 3773 O O . TYR B 1 192 ? -17.609 4.551 7.418 1 95 192 TYR B O 1
ATOM 3781 N N . PHE B 1 193 ? -16.219 6.176 6.672 1 96.94 193 PHE B N 1
ATOM 3782 C CA . PHE B 1 193 ? -17.234 7.219 6.758 1 96.94 193 PHE B CA 1
ATOM 3783 C C . PHE B 1 193 ? -17.766 7.582 5.375 1 96.94 193 PHE B C 1
ATOM 3785 O O . PHE B 1 193 ? -18.656 8.422 5.242 1 96.94 193 PHE B O 1
ATOM 3792 N N . GLY B 1 194 ? -17.234 6.969 4.324 1 95 194 GLY B N 1
ATOM 3793 C CA . GLY B 1 194 ? -17.641 7.336 2.979 1 95 194 GLY B CA 1
ATOM 3794 C C . GLY B 1 194 ? -17.109 8.695 2.547 1 95 194 GLY B C 1
ATOM 3795 O O . GLY B 1 194 ? -17.844 9.477 1.924 1 95 194 GLY B O 1
ATOM 3796 N N . LEU B 1 195 ? -15.883 9.016 2.904 1 96.88 195 LEU B N 1
ATOM 3797 C CA . LEU B 1 195 ? -15.242 10.273 2.539 1 96.88 195 LEU B CA 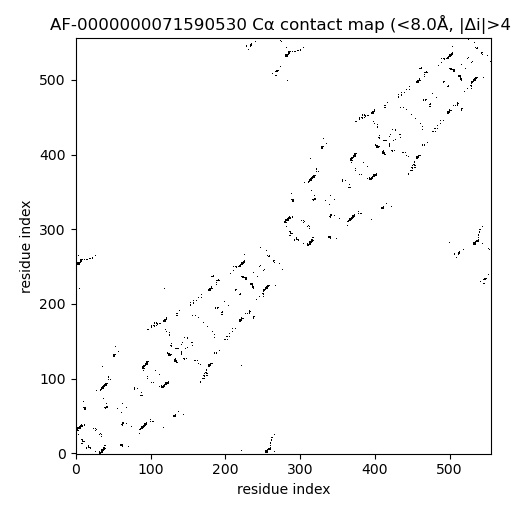1
ATOM 3798 C C . LEU B 1 195 ? -14.375 10.102 1.297 1 96.88 195 LEU B C 1
ATOM 3800 O O . LEU B 1 195 ? -13.203 10.477 1.298 1 96.88 195 LEU B O 1
ATOM 3804 N N . THR B 1 196 ? -14.922 9.586 0.25 1 93.88 196 THR B N 1
ATOM 3805 C CA . THR B 1 196 ? -14.188 9.227 -0.958 1 93.88 196 THR B CA 1
ATOM 3806 C C . THR B 1 196 ? -14.328 10.312 -2.02 1 93.88 196 THR B C 1
ATOM 3808 O O . THR B 1 196 ? -15.188 11.188 -1.912 1 93.88 196 THR B O 1
ATOM 3811 N N . GLU B 1 197 ? -13.422 10.297 -2.969 1 92.12 197 GLU B N 1
ATOM 3812 C CA . GLU B 1 197 ? -13.578 11.102 -4.176 1 92.12 197 GLU B CA 1
ATOM 3813 C C . GLU B 1 197 ? -14.828 10.695 -4.953 1 92.12 197 GLU B C 1
ATOM 3815 O O . GLU B 1 197 ? -15.352 9.594 -4.766 1 92.12 197 GLU B O 1
ATOM 3820 N N . PRO B 1 198 ? -15.352 11.609 -5.727 1 95.31 198 PRO B N 1
ATOM 3821 C CA . PRO B 1 198 ? -14.781 12.891 -6.152 1 95.31 198 PRO B CA 1
ATOM 3822 C C . PRO B 1 198 ? -15.148 14.039 -5.219 1 95.31 198 PRO B C 1
ATOM 3824 O O . PRO B 1 198 ? -16.188 14 -4.562 1 95.31 198 PRO B O 1
ATOM 3827 N N . LEU B 1 199 ? -14.297 15.047 -5.191 1 97.62 199 LEU B N 1
ATOM 3828 C CA . LEU B 1 199 ? -14.633 16.359 -4.645 1 97.62 199 LEU B CA 1
ATOM 3829 C C . LEU B 1 199 ? -15.594 17.109 -5.566 1 97.62 199 LEU B C 1
ATOM 3831 O O . LEU B 1 199 ? -15.492 17 -6.789 1 97.62 199 LEU B O 1
ATOM 3835 N N . ASP B 1 200 ? -16.516 17.844 -4.953 1 97.62 200 ASP B N 1
ATOM 3836 C CA . ASP B 1 200 ? -17.422 18.641 -5.785 1 97.62 200 ASP B CA 1
ATOM 3837 C C . ASP B 1 200 ? -16.719 19.891 -6.309 1 97.62 200 ASP B C 1
ATOM 3839 O O . ASP B 1 200 ? -15.555 20.141 -6.004 1 97.62 200 ASP B O 1
ATOM 3843 N N . VAL B 1 201 ? -17.438 20.656 -7.105 1 97.81 201 VAL B N 1
ATOM 3844 C CA . VAL B 1 201 ? -16.875 21.797 -7.809 1 97.81 201 VAL B CA 1
ATOM 3845 C C . VAL B 1 201 ? -16.359 22.828 -6.801 1 97.81 201 VAL B C 1
ATOM 3847 O O . VAL B 1 201 ? -15.289 23.406 -7 1 97.81 201 VAL B O 1
ATOM 3850 N N . HIS B 1 202 ? -17.109 23.031 -5.801 1 98.12 202 HIS B N 1
ATOM 3851 C CA . HIS B 1 202 ? -16.719 24.016 -4.785 1 98.12 202 HIS B CA 1
ATOM 3852 C C . HIS B 1 202 ? -15.422 23.609 -4.098 1 98.12 202 HIS B C 1
ATOM 3854 O O . HIS B 1 202 ? -14.508 24.438 -3.965 1 98.12 202 HIS B O 1
ATOM 3860 N N . ASN B 1 203 ? -15.352 22.359 -3.668 1 98.62 203 ASN B N 1
ATOM 3861 C CA . ASN B 1 203 ? -14.148 21.875 -3.012 1 98.62 203 ASN B CA 1
ATOM 3862 C C . ASN B 1 203 ? -12.961 21.859 -3.971 1 98.62 203 ASN B C 1
ATOM 3864 O O . ASN B 1 203 ? -11.828 22.125 -3.572 1 98.62 203 ASN B O 1
ATOM 3868 N N . LEU B 1 204 ? -13.203 21.578 -5.215 1 98.44 204 LEU B N 1
ATOM 3869 C CA . LEU B 1 204 ? -12.141 21.609 -6.207 1 98.44 204 LEU B CA 1
ATOM 3870 C C . LEU B 1 204 ? -11.617 23.031 -6.402 1 98.44 204 LEU B C 1
ATOM 3872 O O . LEU B 1 204 ? -10.43 23.219 -6.656 1 98.44 204 LEU B O 1
ATOM 3876 N N . GLN B 1 205 ? -12.5 23.938 -6.289 1 98.69 205 GLN B N 1
ATOM 3877 C CA . GLN B 1 205 ? -12.062 25.328 -6.375 1 98.69 205 GLN B CA 1
ATOM 3878 C C . GLN B 1 205 ? -11.117 25.688 -5.227 1 98.69 205 GLN B C 1
ATOM 3880 O O . GLN B 1 205 ? -10.125 26.375 -5.43 1 98.69 205 GLN B O 1
ATOM 3885 N N . LEU B 1 206 ? -11.461 25.234 -4.051 1 98.81 206 LEU B N 1
ATOM 3886 C CA . LEU B 1 206 ? -10.578 25.453 -2.908 1 98.81 206 LEU B CA 1
ATOM 3887 C C . LEU B 1 206 ? -9.227 24.781 -3.141 1 98.81 206 LEU B C 1
ATOM 3889 O O . LEU B 1 206 ? -8.18 25.391 -2.877 1 98.81 206 LEU B O 1
ATOM 3893 N N . VAL B 1 207 ? -9.242 23.578 -3.658 1 98.81 207 VAL B N 1
ATOM 3894 C CA . VAL B 1 207 ? -8.031 22.844 -3.979 1 98.81 207 VAL B CA 1
ATOM 3895 C C . VAL B 1 207 ? -7.223 23.594 -5.027 1 98.81 207 VAL B C 1
ATOM 3897 O O . VAL B 1 207 ? -6.016 23.812 -4.863 1 98.81 207 VAL B O 1
ATOM 3900 N N . ASP B 1 208 ? -7.91 24.078 -6.008 1 98.88 208 ASP B N 1
ATOM 3901 C CA . ASP B 1 208 ? -7.242 24.781 -7.094 1 98.88 208 ASP B CA 1
ATOM 3902 C C . ASP B 1 208 ? -6.605 26.078 -6.598 1 98.88 208 ASP B C 1
ATOM 3904 O O . ASP B 1 208 ? -5.492 26.422 -6.996 1 98.88 208 ASP B O 1
ATOM 3908 N N . GLN B 1 209 ? -7.312 26.797 -5.789 1 98.88 209 GLN B N 1
ATOM 3909 C CA . GLN B 1 209 ? -6.758 28.016 -5.195 1 98.88 209 GLN B CA 1
ATOM 3910 C C . GLN B 1 209 ? -5.512 27.703 -4.375 1 98.88 209 GLN B C 1
ATOM 3912 O O . GLN B 1 209 ? -4.512 28.406 -4.457 1 98.88 209 GLN B O 1
ATOM 3917 N N . THR B 1 210 ? -5.605 26.656 -3.607 1 98.94 210 THR B N 1
ATOM 3918 C CA . THR B 1 210 ? -4.469 26.234 -2.793 1 98.94 210 THR B CA 1
ATOM 3919 C C . THR B 1 210 ? -3.268 25.891 -3.672 1 98.94 210 THR B C 1
ATOM 3921 O O . THR B 1 210 ? -2.166 26.391 -3.439 1 98.94 210 THR B O 1
ATOM 3924 N N . LEU B 1 211 ? -3.504 25.094 -4.699 1 98.94 211 LEU B N 1
ATOM 3925 C CA . LEU B 1 211 ? -2.424 24.656 -5.578 1 98.94 211 LEU B CA 1
ATOM 3926 C C . LEU B 1 211 ? -1.831 25.844 -6.34 1 98.94 211 LEU B C 1
ATOM 3928 O O . LEU B 1 211 ? -0.622 25.891 -6.578 1 98.94 211 LEU B O 1
ATOM 3932 N N . ALA B 1 212 ? -2.676 26.75 -6.719 1 98.81 212 ALA B N 1
ATOM 3933 C CA . ALA B 1 212 ? -2.182 27.953 -7.391 1 98.81 212 ALA B CA 1
ATOM 3934 C C . ALA B 1 212 ? -1.207 28.719 -6.504 1 98.81 212 ALA B C 1
ATOM 3936 O O . ALA B 1 212 ? -0.162 29.188 -6.969 1 98.81 212 ALA B O 1
ATOM 3937 N N . LEU B 1 213 ? -1.532 28.875 -5.262 1 98.81 213 LEU B N 1
ATOM 3938 C CA . LEU B 1 213 ? -0.669 29.578 -4.312 1 98.81 213 LEU B CA 1
ATOM 3939 C C . LEU B 1 213 ? 0.614 28.781 -4.066 1 98.81 213 LEU B C 1
ATOM 3941 O O . LEU B 1 213 ? 1.697 29.375 -3.98 1 98.81 213 LEU B O 1
ATOM 3945 N N . VAL B 1 214 ? 0.487 27.453 -3.934 1 98.88 214 VAL B N 1
ATOM 3946 C CA . VAL B 1 214 ? 1.653 26.594 -3.76 1 98.88 214 VAL B CA 1
ATOM 3947 C C . VAL B 1 214 ? 2.623 26.797 -4.922 1 98.88 214 VAL B C 1
ATOM 3949 O O . VAL B 1 214 ? 3.83 26.938 -4.715 1 98.88 214 VAL B O 1
ATOM 3952 N N . LYS B 1 215 ? 2.086 26.828 -6.105 1 98.75 215 LYS B N 1
ATOM 3953 C CA . LYS B 1 215 ? 2.891 27.062 -7.301 1 98.75 215 LYS B CA 1
ATOM 3954 C C . LYS B 1 215 ? 3.535 28.453 -7.273 1 98.75 215 LYS B C 1
ATOM 3956 O O . LYS B 1 215 ? 4.734 28.578 -7.523 1 98.75 215 LYS B O 1
ATOM 3961 N N . GLN B 1 216 ? 2.73 29.406 -6.977 1 98.56 216 GLN B N 1
ATOM 3962 C CA . GLN B 1 216 ? 3.211 30.781 -6.938 1 98.56 216 GLN B CA 1
ATOM 3963 C C . GLN B 1 216 ? 4.348 30.938 -5.93 1 98.56 216 GLN B C 1
ATOM 3965 O O . GLN B 1 216 ? 5.309 31.672 -6.18 1 98.56 216 GLN B O 1
ATOM 3970 N N . GLN B 1 217 ? 4.219 30.234 -4.855 1 98.5 217 GLN B N 1
ATOM 3971 C CA . GLN B 1 217 ? 5.199 30.328 -3.781 1 98.5 217 GLN B CA 1
ATOM 3972 C C . GLN B 1 217 ? 6.367 29.375 -4.023 1 98.5 217 GLN B C 1
ATOM 3974 O O . GLN B 1 217 ? 7.289 29.297 -3.209 1 98.5 217 GLN B O 1
ATOM 3979 N N . ARG B 1 218 ? 6.383 28.641 -5.102 1 98 218 ARG B N 1
ATOM 3980 C CA . ARG B 1 218 ? 7.43 27.688 -5.473 1 98 218 ARG B CA 1
ATOM 3981 C C . ARG B 1 218 ? 7.613 26.625 -4.391 1 98 218 ARG B C 1
ATOM 3983 O O . ARG B 1 218 ? 8.742 26.281 -4.039 1 98 218 ARG B O 1
ATOM 3990 N N . ARG B 1 219 ? 6.516 26.234 -3.807 1 98.69 219 ARG B N 1
ATOM 3991 C CA . ARG B 1 219 ? 6.516 25.172 -2.797 1 98.69 219 ARG B CA 1
ATOM 3992 C C . ARG B 1 219 ? 6.297 23.812 -3.43 1 98.69 219 ARG B C 1
ATOM 3994 O O . ARG B 1 219 ? 6.348 23.672 -4.652 1 98.69 219 ARG B O 1
ATOM 4001 N N . GLN B 1 220 ? 6.285 22.734 -2.555 1 98.69 220 GLN B N 1
ATOM 4002 C CA . GLN B 1 220 ? 6.137 21.344 -2.971 1 98.69 220 GLN B CA 1
ATOM 4003 C C . GLN B 1 220 ? 4.93 20.703 -2.307 1 98.69 220 GLN B C 1
ATOM 4005 O O . GLN B 1 220 ? 4.359 21.25 -1.363 1 98.69 220 GLN B O 1
ATOM 4010 N N . LEU B 1 221 ? 4.543 19.562 -2.914 1 98.69 221 LEU B N 1
ATOM 4011 C CA . LEU B 1 221 ? 3.504 18.75 -2.293 1 98.69 221 LEU B CA 1
ATOM 4012 C C . LEU B 1 221 ? 4.07 17.422 -1.831 1 98.69 221 LEU B C 1
ATOM 4014 O O . LEU B 1 221 ? 4.875 16.797 -2.535 1 98.69 221 LEU B O 1
ATOM 4018 N N . ASP B 1 222 ? 3.627 17.047 -0.694 1 98.44 222 ASP B N 1
ATOM 4019 C CA . ASP B 1 222 ? 3.893 15.719 -0.137 1 98.44 222 ASP B CA 1
ATOM 4020 C C . ASP B 1 222 ? 3.1 14.648 -0.877 1 98.44 222 ASP B C 1
ATOM 4022 O O . ASP B 1 222 ? 1.868 14.625 -0.827 1 98.44 222 ASP B O 1
ATOM 4026 N N . LEU B 1 223 ? 3.764 13.836 -1.674 1 98.31 223 LEU B N 1
ATOM 4027 C CA . LEU B 1 223 ? 3.182 12.594 -2.17 1 98.31 223 LEU B CA 1
ATOM 4028 C C . LEU B 1 223 ? 3.32 11.477 -1.139 1 98.31 223 LEU B C 1
ATOM 4030 O O . LEU B 1 223 ? 4.293 10.719 -1.162 1 98.31 223 LEU B O 1
ATOM 4034 N N . ASN B 1 224 ? 2.352 11.375 -0.288 1 98.56 224 ASN B N 1
ATOM 4035 C CA . ASN B 1 224 ? 2.4 10.562 0.926 1 98.56 224 ASN B CA 1
ATOM 4036 C C . ASN B 1 224 ? 1.678 9.234 0.743 1 98.56 224 ASN B C 1
ATOM 4038 O O . ASN B 1 224 ? 0.483 9.203 0.444 1 98.56 224 ASN B O 1
ATOM 4042 N N . LEU B 1 225 ? 2.383 8.117 0.926 1 97.31 225 LEU B N 1
ATOM 4043 C CA . LEU B 1 225 ? 1.78 6.824 0.624 1 97.31 225 LEU B CA 1
ATOM 4044 C C . LEU B 1 225 ? 1.345 6.117 1.902 1 97.31 225 LEU B C 1
ATOM 4046 O O . LEU B 1 225 ? 0.833 4.996 1.853 1 97.31 225 LEU B O 1
ATOM 4050 N N . ALA B 1 226 ? 1.473 6.781 3.059 1 97.75 226 ALA B N 1
ATOM 4051 C CA . ALA B 1 226 ? 1.13 6.156 4.336 1 97.75 226 ALA B CA 1
ATOM 4052 C C . ALA B 1 226 ? -0.329 5.711 4.352 1 97.75 226 ALA B C 1
ATOM 4054 O O . ALA B 1 226 ? -0.669 4.703 4.977 1 97.75 226 ALA B O 1
ATOM 4055 N N . GLY B 1 227 ? -1.154 6.445 3.656 1 97.38 227 GLY B N 1
ATOM 4056 C CA . GLY B 1 227 ? -2.576 6.137 3.658 1 97.38 227 GLY B CA 1
ATOM 4057 C C . GLY B 1 227 ? -2.889 4.758 3.117 1 97.38 227 GLY B C 1
ATOM 4058 O O . GLY B 1 227 ? -3.896 4.152 3.49 1 97.38 227 GLY B O 1
ATOM 4059 N N . LEU B 1 228 ? -2.098 4.23 2.248 1 96.06 228 LEU B N 1
ATOM 4060 C CA . LEU B 1 228 ? -2.281 2.906 1.671 1 96.06 228 LEU B CA 1
ATOM 4061 C C . LEU B 1 228 ? -2.258 1.833 2.754 1 96.06 228 LEU B C 1
ATOM 4063 O O . LEU B 1 228 ? -2.867 0.772 2.598 1 96.06 228 LEU B O 1
ATOM 4067 N N . TYR B 1 229 ? -1.63 2.148 3.822 1 95.56 229 TYR B N 1
ATOM 4068 C CA . TYR B 1 229 ? -1.356 1.137 4.836 1 95.56 229 TYR B CA 1
ATOM 4069 C C . TYR B 1 229 ? -2.197 1.372 6.086 1 95.56 229 TYR B C 1
ATOM 4071 O O . TYR B 1 229 ? -1.988 0.726 7.113 1 95.56 229 TYR B O 1
ATOM 4079 N N . LYS B 1 230 ? -3.07 2.346 5.977 1 94.75 230 LYS B N 1
ATOM 4080 C CA . LYS B 1 230 ? -4 2.6 7.074 1 94.75 230 LYS B CA 1
ATOM 4081 C C . LYS B 1 230 ? -5.32 1.863 6.859 1 94.75 230 LYS B C 1
ATOM 4083 O O . LYS B 1 230 ? -5.871 1.878 5.758 1 94.75 230 LYS B O 1
ATOM 4088 N N . PRO B 1 231 ? -5.863 1.144 7.855 1 88.12 231 PRO B N 1
ATOM 4089 C CA . PRO B 1 231 ? -6.996 0.223 7.734 1 88.12 231 PRO B CA 1
ATOM 4090 C C . PRO B 1 231 ? -8.211 0.864 7.066 1 88.12 231 PRO B C 1
ATOM 4092 O O . PRO B 1 231 ? -8.977 0.18 6.379 1 88.12 231 PRO B O 1
ATOM 4095 N N . TYR B 1 232 ? -8.484 2.08 7.133 1 94 232 TYR B N 1
ATOM 4096 C CA . TYR B 1 232 ? -9.711 2.674 6.625 1 94 232 TYR B CA 1
ATOM 4097 C C . TYR B 1 232 ? -9.414 3.729 5.566 1 94 232 TYR B C 1
ATOM 4099 O O . TYR B 1 232 ? -10.32 4.43 5.105 1 94 232 TYR B O 1
ATOM 4107 N N . CYS B 1 233 ? -8.227 3.781 5.137 1 96.12 233 CYS B N 1
ATOM 4108 C CA . CYS B 1 233 ? -7.879 4.738 4.094 1 96.12 233 CYS B CA 1
ATOM 4109 C C . CYS B 1 233 ? -7.695 4.039 2.75 1 96.12 233 CYS B C 1
ATOM 4111 O O . CYS B 1 233 ? -8.469 4.262 1.819 1 96.12 233 CYS B O 1
ATOM 4113 N N . ASN B 1 234 ? -6.691 3.127 2.666 1 94.62 234 ASN B N 1
ATOM 4114 C CA . ASN B 1 234 ? -6.41 2.305 1.494 1 94.62 234 ASN B CA 1
ATOM 4115 C C . ASN B 1 234 ? -6.137 3.16 0.261 1 94.62 234 ASN B C 1
ATOM 4117 O O . ASN B 1 234 ? -6.52 2.797 -0.852 1 94.62 234 ASN B O 1
ATOM 4121 N N . ASP B 1 235 ? -5.594 4.336 0.488 1 95.69 235 ASP B N 1
ATOM 4122 C CA . ASP B 1 235 ? -5.305 5.297 -0.573 1 95.69 235 ASP B CA 1
ATOM 4123 C C . ASP B 1 235 ? -4.062 6.121 -0.243 1 95.69 235 ASP B C 1
ATOM 4125 O O . ASP B 1 235 ? -3.49 5.98 0.84 1 95.69 235 ASP B O 1
ATOM 4129 N N . PHE B 1 236 ? -3.613 6.863 -1.27 1 96.94 236 PHE B N 1
ATOM 4130 C CA . PHE B 1 236 ? -2.477 7.75 -1.048 1 96.94 236 PHE B CA 1
ATOM 4131 C C . PHE B 1 236 ? -2.93 9.203 -0.945 1 96.94 236 PHE B C 1
ATOM 4133 O O . PHE B 1 236 ? -4.074 9.523 -1.27 1 96.94 236 PHE B O 1
ATOM 4140 N N . TYR B 1 237 ? -2.109 10.016 -0.391 1 98.06 237 TYR B N 1
ATOM 4141 C CA . TYR B 1 237 ? -2.293 11.461 -0.371 1 98.06 237 TYR B CA 1
ATOM 4142 C C . TYR B 1 237 ? -1.417 12.141 -1.418 1 98.06 237 TYR B C 1
ATOM 4144 O O . TYR B 1 237 ? -0.246 11.789 -1.578 1 98.06 237 TYR B O 1
ATOM 4152 N N . PRO B 1 238 ? -1.94 13.094 -2.154 1 97.62 238 PRO B N 1
ATOM 4153 C CA . PRO B 1 238 ? -3.195 13.82 -1.937 1 97.62 238 PRO B CA 1
ATOM 4154 C C . PRO B 1 238 ? -4.375 13.188 -2.666 1 97.62 238 PRO B C 1
ATOM 4156 O O . PRO B 1 238 ? -5.457 13.781 -2.732 1 97.62 238 PRO B O 1
ATOM 4159 N N . GLY B 1 239 ? -4.246 11.961 -3.197 1 95.06 239 GLY B N 1
ATOM 4160 C CA . GLY B 1 239 ? -5.281 11.32 -3.992 1 95.06 239 GLY B CA 1
ATOM 4161 C C . GLY B 1 239 ? -5.223 11.695 -5.461 1 95.06 239 GLY B C 1
ATOM 4162 O O . GLY B 1 239 ? -4.48 12.602 -5.848 1 95.06 239 GLY B O 1
ATOM 4163 N N . GLU B 1 240 ? -6.027 11.086 -6.211 1 93.88 240 GLU B N 1
ATOM 4164 C CA . GLU B 1 240 ? -5.918 11.164 -7.664 1 93.88 240 GLU B CA 1
ATOM 4165 C C . GLU B 1 240 ? -6.332 12.539 -8.172 1 93.88 240 GLU B C 1
ATOM 4167 O O . GLU B 1 240 ? -5.652 13.125 -9.016 1 93.88 240 GLU B O 1
ATOM 4172 N N . GLN B 1 241 ? -7.434 13.055 -7.719 1 95 241 GLN B N 1
ATOM 4173 C CA . GLN B 1 241 ? -7.945 14.32 -8.234 1 95 241 GLN B CA 1
ATOM 4174 C C . GLN B 1 241 ? -6.953 15.453 -7.996 1 95 241 GLN B C 1
ATOM 4176 O O . GLN B 1 241 ? -6.688 16.25 -8.898 1 95 241 GLN B O 1
ATOM 4181 N N . ILE B 1 242 ? -6.465 15.5 -6.805 1 97.5 242 ILE B N 1
ATOM 4182 C CA . ILE B 1 242 ? -5.543 16.578 -6.449 1 97.5 242 ILE B CA 1
ATOM 4183 C C . ILE B 1 242 ? -4.195 16.344 -7.133 1 97.5 242 ILE B C 1
ATOM 4185 O O . ILE B 1 242 ? -3.559 17.297 -7.602 1 97.5 242 ILE B O 1
ATOM 4189 N N . LEU B 1 243 ? -3.764 15.125 -7.242 1 96.69 243 LEU B N 1
ATOM 4190 C CA . LEU B 1 243 ? -2.518 14.781 -7.922 1 96.69 243 LEU B CA 1
ATOM 4191 C C . LEU B 1 243 ? -2.535 15.266 -9.367 1 96.69 243 LEU B C 1
ATOM 4193 O O . LEU B 1 243 ? -1.58 15.898 -9.828 1 96.69 243 LEU B O 1
ATOM 4197 N N . GLN B 1 244 ? -3.58 15.008 -10.047 1 95.25 244 GLN B N 1
ATOM 4198 C CA . GLN B 1 244 ? -3.693 15.406 -11.445 1 95.25 244 GLN B CA 1
ATOM 4199 C C . GLN B 1 244 ? -3.6 16.922 -11.602 1 95.25 244 GLN B C 1
ATOM 4201 O O . GLN B 1 244 ? -2.928 17.422 -12.5 1 95.25 244 GLN B O 1
ATOM 4206 N N . ARG B 1 245 ? -4.23 17.609 -10.742 1 97.5 245 ARG B N 1
ATOM 4207 C CA . ARG B 1 245 ? -4.219 19.062 -10.773 1 97.5 245 ARG B CA 1
ATOM 4208 C C . ARG B 1 245 ? -2.824 19.594 -10.461 1 97.5 245 ARG B C 1
ATOM 4210 O O . ARG B 1 245 ? -2.365 20.547 -11.109 1 97.5 245 ARG B O 1
ATOM 4217 N N . ALA B 1 246 ? -2.191 19 -9.469 1 98.19 246 ALA B N 1
ATOM 4218 C CA . ALA B 1 246 ? -0.832 19.406 -9.117 1 98.19 246 ALA B CA 1
ATOM 4219 C C . ALA B 1 246 ? 0.127 19.188 -10.281 1 98.19 246 ALA B C 1
ATOM 4221 O O . ALA B 1 246 ? 0.997 20.016 -10.547 1 98.19 246 ALA B O 1
ATOM 4222 N N . GLN B 1 247 ? -0.026 18.047 -10.961 1 96.81 247 GLN B N 1
ATOM 4223 C CA . GLN B 1 247 ? 0.825 17.703 -12.094 1 96.81 247 GLN B CA 1
ATOM 4224 C C . GLN B 1 247 ? 0.616 18.672 -13.25 1 96.81 247 GLN B C 1
ATOM 4226 O O . GLN B 1 247 ? 1.577 19.094 -13.898 1 96.81 247 GLN B O 1
ATOM 4231 N N . LYS B 1 248 ? -0.61 19.047 -13.508 1 97.12 248 LYS B N 1
ATOM 4232 C CA . LYS B 1 248 ? -0.922 20.016 -14.555 1 97.12 248 LYS B CA 1
ATOM 4233 C C . LYS B 1 248 ? -0.234 21.359 -14.297 1 97.12 248 LYS B C 1
ATOM 4235 O O . LYS B 1 248 ? 0.137 22.062 -15.234 1 97.12 248 LYS B O 1
ATOM 4240 N N . LEU B 1 249 ? -0.042 21.688 -13.039 1 98.19 249 LEU B N 1
ATOM 4241 C CA . LEU B 1 249 ? 0.588 22.938 -12.648 1 98.19 249 LEU B CA 1
ATOM 4242 C C . LEU B 1 249 ? 2.096 22.766 -12.492 1 98.19 249 LEU B C 1
ATOM 4244 O O . LEU B 1 249 ? 2.803 23.719 -12.148 1 98.19 249 LEU B O 1
ATOM 4248 N N . ASP B 1 250 ? 2.602 21.547 -12.688 1 97.75 250 ASP B N 1
ATOM 4249 C CA . ASP B 1 250 ? 4.02 21.219 -12.578 1 97.75 250 ASP B CA 1
ATOM 4250 C C . ASP B 1 250 ? 4.543 21.516 -11.172 1 97.75 250 ASP B C 1
ATOM 4252 O O . ASP B 1 250 ? 5.645 22.031 -11.016 1 97.75 250 ASP B O 1
ATOM 4256 N N . ILE B 1 251 ? 3.684 21.328 -10.211 1 98.5 251 ILE B N 1
ATOM 4257 C CA . ILE B 1 251 ? 4.125 21.453 -8.828 1 98.5 251 ILE B CA 1
ATOM 4258 C C . ILE B 1 251 ? 4.98 20.234 -8.453 1 98.5 251 ILE B C 1
ATOM 4260 O O . ILE B 1 251 ? 4.586 19.094 -8.688 1 98.5 251 ILE B O 1
ATOM 4264 N N . PRO B 1 252 ? 6.184 20.469 -7.914 1 98.06 252 PRO B N 1
ATOM 4265 C CA . PRO B 1 252 ? 7.016 19.328 -7.531 1 98.06 252 PRO B CA 1
ATOM 4266 C C . PRO B 1 252 ? 6.348 18.438 -6.488 1 98.06 252 PRO B C 1
ATOM 4268 O O . PRO B 1 252 ? 5.777 18.938 -5.516 1 98.06 252 PRO B O 1
ATOM 4271 N N . LEU B 1 253 ? 6.379 17.156 -6.754 1 97.94 253 LEU B N 1
ATOM 4272 C CA . LEU B 1 253 ? 5.879 16.141 -5.836 1 97.94 253 LEU B CA 1
ATOM 4273 C C . LEU B 1 253 ? 7.031 15.391 -5.172 1 97.94 253 LEU B C 1
ATOM 4275 O O . LEU B 1 253 ? 7.957 14.938 -5.852 1 97.94 253 LEU B O 1
ATOM 4279 N N . VAL B 1 254 ? 7.027 15.297 -3.805 1 98.06 254 VAL B N 1
ATOM 4280 C CA . VAL B 1 254 ? 8.078 14.609 -3.061 1 98.06 254 VAL B CA 1
ATOM 4281 C C . VAL B 1 254 ? 7.484 13.414 -2.312 1 98.06 254 VAL B C 1
ATOM 4283 O O . VAL B 1 254 ? 6.621 13.586 -1.449 1 98.06 254 VAL B O 1
ATOM 4286 N N . TYR B 1 255 ? 7.949 12.25 -2.697 1 98 255 TYR B N 1
ATOM 4287 C CA . TYR B 1 255 ? 7.484 11.062 -1.992 1 98 255 TYR B CA 1
ATOM 4288 C C . TYR B 1 255 ? 7.824 11.141 -0.508 1 98 255 TYR B C 1
ATOM 4290 O O . TYR B 1 255 ? 8.914 11.57 -0.136 1 98 255 TYR B O 1
ATOM 4298 N N . GLY B 1 256 ? 6.879 10.719 0.298 1 98.38 256 GLY B N 1
ATOM 4299 C CA . GLY B 1 256 ? 7.074 10.516 1.725 1 98.38 256 GLY B CA 1
ATOM 4300 C C . GLY B 1 256 ? 6.383 9.273 2.252 1 98.38 256 GLY B C 1
ATOM 4301 O O . GLY B 1 256 ? 5.211 9.031 1.951 1 98.38 256 GLY B O 1
ATOM 4302 N N . SER B 1 257 ? 7.113 8.508 3.07 1 98.19 257 SER B N 1
ATOM 4303 C CA . SER B 1 257 ? 6.539 7.316 3.689 1 98.19 257 SER B CA 1
ATOM 4304 C C . SER B 1 257 ? 5.762 7.672 4.953 1 98.19 257 SER B C 1
ATOM 4306 O O . SER B 1 257 ? 4.945 6.879 5.43 1 98.19 257 SER B O 1
ATOM 4308 N N . ASP B 1 258 ? 6.023 8.883 5.5 1 98.69 258 ASP B N 1
ATOM 4309 C CA . ASP B 1 258 ? 5.449 9.25 6.789 1 98.69 258 ASP B CA 1
ATOM 4310 C C . ASP B 1 258 ? 5.75 8.195 7.848 1 98.69 258 ASP B C 1
ATOM 4312 O O . ASP B 1 258 ? 4.875 7.828 8.633 1 98.69 258 ASP B O 1
ATOM 4316 N N . ALA B 1 259 ? 6.984 7.68 7.875 1 98.56 259 ALA B N 1
ATOM 4317 C CA . ALA B 1 259 ? 7.371 6.527 8.688 1 98.56 259 ALA B CA 1
ATOM 4318 C C . ALA B 1 259 ? 7.504 6.918 10.156 1 98.56 259 ALA B C 1
ATOM 4320 O O . ALA B 1 259 ? 8.156 7.91 10.492 1 98.56 259 ALA B O 1
ATOM 4321 N N . HIS B 1 260 ? 6.906 6.102 11.008 1 98.56 260 HIS B N 1
ATOM 4322 C CA . HIS B 1 260 ? 7.031 6.199 12.453 1 98.56 260 HIS B CA 1
ATOM 4323 C C . HIS B 1 260 ? 7.742 4.977 13.031 1 98.56 260 HIS B C 1
ATOM 4325 O O . HIS B 1 260 ? 7.754 4.777 14.25 1 98.56 260 HIS B O 1
ATOM 4331 N N . ASP B 1 261 ? 8.164 4.102 12.164 1 98.12 261 ASP B N 1
ATOM 4332 C CA . ASP B 1 261 ? 8.883 2.875 12.5 1 98.12 261 ASP B CA 1
ATOM 4333 C C . ASP B 1 261 ? 9.781 2.432 11.344 1 98.12 261 ASP B C 1
ATOM 4335 O O . ASP B 1 261 ? 9.727 2.998 10.25 1 98.12 261 ASP B O 1
ATOM 4339 N N . ILE B 1 262 ? 10.664 1.501 11.609 1 97.69 262 ILE B N 1
ATOM 4340 C CA . ILE B 1 262 ? 11.656 1.033 10.648 1 97.69 262 ILE B CA 1
ATOM 4341 C C . ILE B 1 262 ? 10.961 0.442 9.43 1 97.69 262 ILE B C 1
ATOM 4343 O O . ILE B 1 262 ? 11.289 0.787 8.289 1 97.69 262 ILE B O 1
ATOM 4347 N N . ALA B 1 263 ? 9.945 -0.405 9.602 1 95.75 263 ALA B N 1
ATOM 4348 C CA . ALA B 1 263 ? 9.273 -1.142 8.531 1 95.75 263 ALA B CA 1
ATOM 4349 C C . ALA B 1 263 ? 8.578 -0.19 7.566 1 95.75 263 ALA B C 1
ATOM 4351 O O . ALA B 1 263 ? 8.43 -0.498 6.383 1 95.75 263 ALA B O 1
ATOM 4352 N N . SER B 1 264 ? 8.188 0.969 8.023 1 97.25 264 SER B N 1
ATOM 4353 C CA . SER B 1 264 ? 7.391 1.896 7.223 1 97.25 264 SER B CA 1
ATOM 4354 C C . SER B 1 264 ? 8.273 2.74 6.312 1 97.25 264 SER B C 1
ATOM 4356 O O . SER B 1 264 ? 7.785 3.381 5.383 1 97.25 264 SER B O 1
ATOM 4358 N N . VAL B 1 265 ? 9.57 2.754 6.559 1 97.75 265 VAL B N 1
ATOM 4359 C CA . VAL B 1 265 ? 10.484 3.533 5.73 1 97.75 265 VAL B CA 1
ATOM 4360 C C . VAL B 1 265 ? 10.492 2.984 4.305 1 97.75 265 VAL B C 1
ATOM 4362 O O . VAL B 1 265 ? 10.703 1.787 4.094 1 97.75 265 VAL B O 1
ATOM 4365 N N . GLY B 1 266 ? 10.172 3.844 3.352 1 96.38 266 GLY B N 1
ATOM 4366 C CA . GLY B 1 266 ? 10.273 3.482 1.947 1 96.38 266 GLY B CA 1
ATOM 4367 C C . GLY B 1 266 ? 9.102 2.664 1.451 1 96.38 266 GLY B C 1
ATOM 4368 O O . GLY B 1 266 ? 9.102 2.186 0.315 1 96.38 266 GLY B O 1
ATOM 4369 N N . ARG B 1 267 ? 8.062 2.547 2.219 1 95.56 267 ARG B N 1
ATOM 4370 C CA . ARG B 1 267 ? 6.914 1.757 1.792 1 95.56 267 ARG B CA 1
ATOM 4371 C C . ARG B 1 267 ? 6.266 2.357 0.549 1 95.56 267 ARG B C 1
ATOM 4373 O O . ARG B 1 267 ? 6.008 3.562 0.497 1 95.56 267 ARG B O 1
ATOM 4380 N N . GLY B 1 268 ? 6.055 1.448 -0.434 1 95.19 268 GLY B N 1
ATOM 4381 C CA . GLY B 1 268 ? 5.32 1.816 -1.634 1 95.19 268 GLY B CA 1
ATOM 4382 C C . GLY B 1 268 ? 6.152 2.613 -2.621 1 95.19 268 GLY B C 1
ATOM 4383 O O . GLY B 1 268 ? 5.625 3.129 -3.609 1 95.19 268 GLY B O 1
ATOM 4384 N N . TYR B 1 269 ? 7.453 2.727 -2.428 1 95.38 269 TYR B N 1
ATOM 4385 C CA . TYR B 1 269 ? 8.266 3.645 -3.221 1 95.38 269 TYR B CA 1
ATOM 4386 C C . TYR B 1 269 ? 8.32 3.201 -4.676 1 95.38 269 TYR B C 1
ATOM 4388 O O . TYR B 1 269 ? 8.578 4.016 -5.57 1 95.38 269 TYR B O 1
ATOM 4396 N N . HIS B 1 270 ? 8 1.958 -4.98 1 95.31 270 HIS B N 1
ATOM 4397 C CA . HIS B 1 270 ? 8.008 1.495 -6.363 1 95.31 270 HIS B CA 1
ATOM 4398 C C . HIS B 1 270 ? 6.836 2.086 -7.145 1 95.31 270 HIS B C 1
ATOM 4400 O O . HIS B 1 270 ? 6.82 2.035 -8.375 1 95.31 270 HIS B O 1
ATOM 4406 N N . LEU B 1 271 ? 5.852 2.66 -6.469 1 94.75 271 LEU B N 1
ATOM 4407 C CA . LEU B 1 271 ? 4.676 3.232 -7.117 1 94.75 271 LEU B CA 1
ATOM 4408 C C . LEU B 1 271 ? 4.957 4.652 -7.602 1 94.75 271 LEU B C 1
ATOM 4410 O O . LEU B 1 271 ? 4.199 5.199 -8.406 1 94.75 271 LEU B O 1
ATOM 4414 N N . ILE B 1 272 ? 6.055 5.262 -7.09 1 93.06 272 ILE B N 1
ATOM 4415 C CA . ILE B 1 272 ? 6.305 6.68 -7.301 1 93.06 272 ILE B CA 1
ATOM 4416 C C . ILE B 1 272 ? 6.273 6.996 -8.797 1 93.06 272 ILE B C 1
ATOM 4418 O O . ILE B 1 272 ? 5.566 7.91 -9.227 1 93.06 272 ILE B O 1
ATOM 4422 N N . LYS B 1 273 ? 7 6.219 -9.523 1 87.62 273 LYS B N 1
ATOM 4423 C CA . LYS B 1 273 ? 7.074 6.484 -10.961 1 87.62 273 LYS B CA 1
ATOM 4424 C C . LYS B 1 273 ? 5.695 6.395 -11.609 1 87.62 273 LYS B C 1
ATOM 4426 O O . LYS B 1 273 ? 5.324 7.254 -12.414 1 87.62 273 LYS B O 1
ATOM 4431 N N . LYS B 1 274 ? 4.984 5.387 -11.266 1 88.88 274 LYS B N 1
ATOM 4432 C CA . LYS B 1 274 ? 3.637 5.219 -11.805 1 88.88 274 LYS B CA 1
ATOM 4433 C C . LYS B 1 274 ? 2.734 6.383 -11.414 1 88.88 274 LYS B C 1
ATOM 4435 O O . LYS B 1 274 ? 1.986 6.902 -12.242 1 88.88 274 LYS B O 1
ATOM 4440 N N . LEU B 1 275 ? 2.803 6.801 -10.18 1 90.88 275 LEU B N 1
ATOM 4441 C CA . LEU B 1 275 ? 1.93 7.859 -9.68 1 90.88 275 LEU B CA 1
ATOM 4442 C C . LEU B 1 275 ? 2.299 9.203 -10.297 1 90.88 275 LEU B C 1
ATOM 4444 O O . LEU B 1 275 ? 1.423 10.023 -10.578 1 90.88 275 LEU B O 1
ATOM 4448 N N . ILE B 1 276 ? 3.584 9.43 -10.508 1 87.12 276 ILE B N 1
ATOM 4449 C CA . ILE B 1 276 ? 4.039 10.734 -10.992 1 87.12 276 ILE B CA 1
ATOM 4450 C C . ILE B 1 276 ? 3.99 10.766 -12.516 1 87.12 276 ILE B C 1
ATOM 4452 O O . ILE B 1 276 ? 3.502 11.727 -13.109 1 87.12 276 ILE B O 1
ATOM 4456 N N . GLU B 1 277 ? 4.508 9.703 -13.164 1 79.44 277 GLU B N 1
ATOM 4457 C CA . GLU B 1 277 ? 4.664 9.742 -14.617 1 79.44 277 GLU B CA 1
ATOM 4458 C C . GLU B 1 277 ? 3.461 9.109 -15.32 1 79.44 277 GLU B C 1
ATOM 4460 O O . GLU B 1 277 ? 3.236 9.336 -16.5 1 79.44 277 GLU B O 1
ATOM 4465 N N . GLY B 1 278 ? 2.553 8.422 -14.609 1 73 278 GLY B N 1
ATOM 4466 C CA . GLY B 1 278 ? 1.421 7.754 -15.234 1 73 278 GLY B CA 1
ATOM 4467 C C . GLY B 1 278 ? 1.781 6.418 -15.852 1 73 278 GLY B C 1
ATOM 4468 O O . GLY B 1 278 ? 2.926 6.199 -16.25 1 73 278 GLY B O 1
#

Radius of gyration: 25.01 Å; Cα contacts (8 Å, |Δi|>4): 1130; chains: 2; bounding box: 58×71×54 Å

Secondary structure (DSSP, 8-state):
--EEEEE--TT-TTS----HHHHHHHHHHTT-SEEEEEEEPPPPGGGGGTB-S-THHHHTSS--GGGHHHHHHHHHHHHHHTTTT-EEEEEEEEEP-GGGHHHHHHHHHHHGGG-S--EEE--EEE-GGG-EEESSS-HHHHHHHHGGGTTSHHHHHHHHHHHHHHHHHS---TT--SEE--TTGGGTTHHHHT-PSPP-HHHHHHHHHHHHHHHHTT-EEEEE-GGGGSTTT-S-BS-HHHHHHHHHTT--EEEE--BSSTTTTTTTGGGHHHHHH-/--EEEEE--TT-TTS----HHHHHHHHHHTT-SEEEEEEEPPPPGGGGGTB-S-THHHHTSS--GGGHHHHHHHHHHHHHHTTTT-EEEEEEEEEP-GGGHHHHHHHHHHHGGG-S--EEE--EEE-GGG-EEESSS-HHHHHHHHGGGTTSHHHHHHHHHHHHHHHHHS---TT--SEE--TTGGGTTHHHHT-PSPP-HHHHHHHHHHHHHHHHTT-EEEEE-GGGGSTTT-S-BS-HHHHHHHHHTT--EEEE--BSSTTTTTTTGGGHHHHHH-

Nearest PDB structures (foldseek):
  3dcp-assembly2_B  TM=9.485E-01  e=1.444E-32  Listeria monocytogenes serotype 4b str. H7858
  2yxo-assembly1_B  TM=9.125E-01  e=6.854E-18  Thermus thermophilus
  6a8m-assembly1_A  TM=3.035E-01  e=4.697E+00  Eremothecium gossypii ATCC 10895
  3bv0-assembly1_A  TM=1.815E-01  e=1.732E+00  Mycobacterium tuberculosis
  3dcp-assembly2_B  TM=9.484E-01  e=6.874E-33  Listeria monocytogenes serotype 4b str. H7858

Foldseek 3Di:
DAEAAAEEALQQLPFPNDHVLLLVVLCLVVPAQEYEYAFADADDPCLQVQEDDDVCVRVRVGDDPVCVVVQLCSQVVSCVVCVVRHHYWYYHAYEDDLVCLVVLLVVCVVCLVSGDAYEYEHQWFQFPPRGIFGLQDDPVRNCVGHVVCLVPLLVLLVRLLVSLQSLLVGPSDPSRGQEYELSCCSCLQCQPSVNDDDHDPVSVVSLLSSLVSSLVVLGAYEFEQCSCVRPRRVATGPGDSSLVSNVVSVGHYHYHQNHSDSVSNCPPVVCVCVSNVD/DAEAAAEEALQQLPFPNDHVLLLVVLCLVVPHQEYEYAFADADPPCLQVQEDDDVCVRPRVGDDPVCVVVQLCSQVVSCVVCVPRHHYWYYHAYEDDLVCLVVLLVVCVVCLVSGDAYEYEHQWFQFPPRGIFGLQDDPVRNCVGHVVCLVPLLVLLVRLLVSLQSLLVGPSDPSRGQEYELSCCSCLQCQPSVNDDDHDPVSVVSLLSSLVSSLVVLGAYEFEQCSCVRPRRVATGPGDVSLVSNVVSVGHYHYHQNHSDSVSNCPPVVCVCVSNVD

pLDDT: mean 97.09, std 2.87, range [73.0, 98.94]

Organism: Lactiplantibacillus plantarum (strain ATCC BAA-793 / NCIMB 8826 / WCFS1) (NCBI:txid220668)